Protein AF-A0A842YBG2-F1 (afdb_monomer)

Radius of gyration: 27.2 Å; Cα contacts (8 Å, |Δi|>4): 478; chains: 1; bounding box: 94×40×68 Å

Solvent-accessible surface area (backbone atoms only — not comparable to full-atom values): 22024 Å² total; per-residue (Å²): 77,73,78,78,44,72,84,55,79,80,68,81,84,56,93,79,78,60,78,49,73,65,46,50,54,50,48,52,56,52,55,63,39,53,86,76,80,53,73,67,56,48,52,50,42,35,34,74,72,53,26,27,43,73,49,72,68,92,88,56,98,78,60,46,74,44,74,30,75,63,27,41,52,52,52,31,51,59,52,44,78,77,37,96,74,75,82,78,38,62,43,40,49,41,45,52,56,54,30,59,74,68,72,49,61,70,74,53,73,60,49,48,50,48,49,70,74,36,56,74,85,87,65,24,33,37,39,32,45,58,86,91,60,51,64,67,61,56,52,50,32,54,49,49,53,40,45,74,74,72,31,24,32,37,39,34,26,87,44,66,68,55,45,50,46,53,46,74,73,44,32,66,62,36,44,77,73,74,36,45,68,38,56,35,45,99,85,44,80,60,54,66,70,55,48,54,69,26,35,33,33,34,30,26,54,70,56,50,45,54,36,55,78,68,64,42,74,48,76,54,82,33,48,31,37,37,39,44,55,53,54,47,57,74,60,69,62,92,66,83,46,86,89,49,69,89,66,54,55,31,62,50,48,52,52,48,49,67,64,38,65,83,67,26,38,43,37,35,33,23,53,82,66,95,62,54,67,60,55,27,58,75,62,67,28,49,77,50,66,63,95,73,80,82,76,71,89,50,69,48,76,42,84,51,100,78,14,26,38,39,30,28,78,85,64,82,46,79,46,80,34,75,39,80,51,64,65,61,36,50,47,63,68,60,52,71,50,84,85,50,90,82,86,85,89,67,98,42,74,66,56,47,54,52,49,51,56,49,42,56,69,79,59,67,68,88,78,57,72,78,62,60,82,75,110

Foldseek 3Di:
DCVVCVPPDQDDDDPPPDADPSNVVVVVVVVLPDDDDDPVSVQVSCVVVVQKDWDDDPPDPDIDIDGDLVVLQVVLVVVVVPDDLPPDALLSVLLVLLCSLVSHSDAAPLSSVVSVVPRDDQAAEEEADDPPNCLVSSVSSVLVVCVVVVFAEEEEDADPVVLVCCCVSCVVVCVVVVFHEEEDEPVHHDDLVSLLRGSYYYYYLVRLLVCVVVVRVSNDGGQEYEAEAPVLLVVPPVDDDVVCVPVRVNVSVVSSLVVALVHYHYYYYHYDDDCVVVVCVVSVYDYSDDPDDPPDFAWDWDADPQAIWIATPVRPDIDGDRHRDRVVVVCVVVPPSLVDDDDDDDDDPVVVVVVVVVCCVPPNHDDDPVNVVVD

Secondary structure (DSSP, 8-state):
-HHHHTT-PPPPPPTTSPPPHHHHHHHHHHHHT---S-HHHHHHHHHHTTSEEEES-TT-S--EEEE-HHHHHHHHHHHHTTSS--S-SHHHHHHHHHHHHTT-SS--HHHHHHHHH-S---S-EEEE--TTS-HHHHHHHHHHHHHHTT-EEEEEESSHHHHHHHHHHHHHHHHHTT--EEEESSSS---HHHHHH-SEEEEEHHHHHHHHHTT-GGGS-EEEEEEE-GGGGG---SS--GGGTT--HHHHHHHHHHHHTTTSEEEEEE---TTHHHHHHHTT-EEE----------EEEEEETTEEEEEETTSS-EEEE--SSHHHHHHHHHSSGGGS------S-HHHHHHHHHHHHHHS-----HHHHTT-

Sequence (375 aa):
GLLALDSVIKPSESPKGEKTQDEVTYDDTRQGLISGGTIYETMNKLVTDGFVLSSGDKGRKQRGFMITHEGRLALASVGQLGGPLGVSTEVQRAAKTLLKHKNFISLLPAQKKFVREFGDIDRNLVIQMPPGSGKTFLAMIVVLLKLQEGKRCLYLSPYTSLSSQIVNEYGDLLNDLGYSVVRHDGISHASDTELENANLSVVMYETFAAALLQKKKWTDNFGLAVIDELTELDSFQQVVEPQNIGTDRSVTLDLIISMLKESSQIVTLSSRFGESEEVAAWLNASIFRPDVRLTPDEFIVTEQEHGVKIESSDGTQRTLSKQIDPLDAIIDHLEKYEEKSILVVVGSRYGAQSLARSLARSHPRFLKQESIDRI

pLDDT: mean 79.98, std 15.48, range [37.22, 98.56]

Mean predicted aligned error: 14.57 Å

Structure (mmCIF, N/CA/C/O backbone):
data_AF-A0A842YBG2-F1
#
_entry.id   AF-A0A842YBG2-F1
#
loop_
_atom_site.group_PDB
_atom_site.id
_atom_site.type_symbol
_atom_site.label_atom_id
_atom_site.label_alt_id
_atom_site.label_comp_id
_atom_site.label_asym_id
_atom_site.label_entity_id
_atom_site.label_seq_id
_atom_site.pdbx_PDB_ins_code
_atom_site.Cartn_x
_atom_site.Cartn_y
_atom_site.Cartn_z
_atom_site.occupancy
_atom_site.B_iso_or_equiv
_atom_site.auth_seq_id
_atom_site.auth_comp_id
_atom_site.auth_asym_id
_atom_site.auth_atom_id
_atom_site.pdbx_PDB_model_num
ATOM 1 N N . GLY A 1 1 ? -28.543 -2.932 -23.956 1.00 54.81 1 GLY A N 1
ATOM 2 C CA . GLY A 1 1 ? -29.503 -4.050 -23.910 1.00 54.81 1 GLY A CA 1
ATOM 3 C C . GLY A 1 1 ? -29.929 -4.335 -22.491 1.00 54.81 1 GLY A C 1
ATOM 4 O O . GLY A 1 1 ? -30.566 -3.492 -21.882 1.00 54.81 1 GLY A O 1
ATOM 5 N N . LEU A 1 2 ? -29.527 -5.494 -21.967 1.00 51.12 2 LEU A N 1
ATOM 6 C CA . LEU A 1 2 ? -29.948 -6.017 -20.659 1.00 51.12 2 LEU A CA 1
ATOM 7 C C . LEU A 1 2 ? -29.698 -5.058 -19.482 1.00 51.12 2 LEU A C 1
ATOM 9 O O . LEU A 1 2 ? -30.608 -4.818 -18.708 1.00 51.12 2 LEU A O 1
ATOM 13 N N . LEU A 1 3 ? -28.512 -4.449 -19.390 1.00 52.88 3 LEU A N 1
ATOM 14 C CA . LEU A 1 3 ? -28.161 -3.561 -18.268 1.00 52.88 3 LEU A CA 1
ATOM 15 C C . LEU A 1 3 ? -28.919 -2.226 -18.260 1.00 52.88 3 LEU A C 1
ATOM 17 O O . LEU A 1 3 ? -29.226 -1.705 -17.199 1.00 52.88 3 LEU A O 1
ATOM 21 N N . ALA A 1 4 ? -29.232 -1.678 -19.435 1.00 56.41 4 ALA A N 1
ATOM 22 C CA . ALA A 1 4 ? -29.963 -0.414 -19.551 1.00 56.41 4 ALA A CA 1
ATOM 23 C C . ALA A 1 4 ? -31.470 -0.573 -19.270 1.00 56.41 4 ALA A C 1
ATOM 25 O O . ALA A 1 4 ? -32.147 0.411 -19.001 1.00 56.41 4 ALA A O 1
ATOM 26 N N . LEU A 1 5 ? -31.990 -1.806 -19.333 1.00 59.59 5 LEU A N 1
ATOM 27 C CA . LEU A 1 5 ? -33.391 -2.132 -19.047 1.00 59.59 5 LEU A CA 1
ATOM 28 C C . LEU A 1 5 ? -33.602 -2.687 -17.628 1.00 59.59 5 LEU A C 1
ATOM 30 O O . LEU A 1 5 ? -34.746 -2.892 -17.240 1.00 59.59 5 LEU A O 1
ATOM 34 N N . ASP A 1 6 ? -32.534 -2.914 -16.856 1.00 53.34 6 ASP A N 1
ATOM 35 C CA . ASP A 1 6 ? -32.582 -3.532 -15.518 1.00 53.34 6 ASP A CA 1
ATOM 36 C C . ASP A 1 6 ? -33.384 -2.692 -14.500 1.00 53.34 6 ASP A C 1
ATOM 38 O O . ASP A 1 6 ? -33.989 -3.216 -13.570 1.00 53.34 6 ASP A O 1
ATOM 42 N N . SER A 1 7 ? -33.456 -1.376 -14.718 1.00 49.66 7 SER A N 1
ATOM 43 C CA . SER A 1 7 ? -34.225 -0.414 -13.918 1.00 49.66 7 SER A CA 1
ATOM 44 C C . SER A 1 7 ? -35.515 0.077 -14.594 1.00 49.66 7 SER A C 1
ATOM 46 O O . SER A 1 7 ? -36.231 0.896 -14.017 1.00 49.66 7 SER A O 1
ATOM 48 N N . VAL A 1 8 ? -35.841 -0.414 -15.797 1.00 60.78 8 VAL A N 1
ATOM 49 C CA . VAL A 1 8 ? -37.025 0.010 -16.561 1.00 60.78 8 VAL A CA 1
ATOM 50 C C . VAL A 1 8 ? -38.135 -1.032 -16.411 1.00 60.78 8 VAL A C 1
ATOM 52 O O . VAL A 1 8 ? -38.069 -2.125 -16.974 1.00 60.78 8 VAL A O 1
ATOM 55 N N . ILE A 1 9 ? -39.185 -0.688 -15.662 1.00 63.28 9 ILE A N 1
ATOM 56 C CA . ILE A 1 9 ? -40.343 -1.565 -15.440 1.00 63.28 9 ILE A CA 1
ATOM 57 C C . ILE A 1 9 ? -41.109 -1.722 -16.758 1.00 63.28 9 ILE A C 1
ATOM 59 O O . ILE A 1 9 ? -41.572 -0.733 -17.325 1.00 63.28 9 ILE A O 1
ATOM 63 N N . LYS A 1 10 ? -41.263 -2.964 -17.243 1.00 74.00 10 LYS A N 1
ATOM 64 C CA . LYS A 1 10 ? -42.082 -3.252 -18.429 1.00 74.00 10 LYS A CA 1
ATOM 65 C C . LYS A 1 10 ? -43.548 -2.866 -18.131 1.00 74.00 10 LYS A C 1
ATOM 67 O O . LYS A 1 10 ? -44.122 -3.443 -17.205 1.00 74.00 10 LYS A O 1
ATOM 72 N N . PRO A 1 11 ? -44.161 -1.940 -18.890 1.00 74.06 11 PRO A N 1
ATOM 73 C CA . PRO A 1 11 ? -45.562 -1.567 -18.699 1.00 74.06 11 PRO A CA 1
ATOM 74 C C . PRO A 1 11 ? -46.511 -2.742 -19.006 1.00 74.06 11 PRO A C 1
ATOM 76 O O . PRO A 1 11 ? -46.188 -3.633 -19.796 1.00 74.06 11 PRO A O 1
ATOM 79 N N . SER A 1 12 ? -47.670 -2.778 -18.339 1.00 69.06 12 SER A N 1
ATOM 80 C CA . SER A 1 12 ? -48.680 -3.832 -18.504 1.00 69.06 12 SER A CA 1
ATOM 81 C C . SER A 1 12 ? -49.436 -3.668 -19.821 1.00 69.06 12 SER A C 1
ATOM 83 O O . SER A 1 12 ? -49.993 -2.597 -20.048 1.00 69.06 12 SER A O 1
ATOM 85 N N . GLU A 1 13 ? -49.513 -4.737 -20.621 1.00 64.69 13 GLU A N 1
AT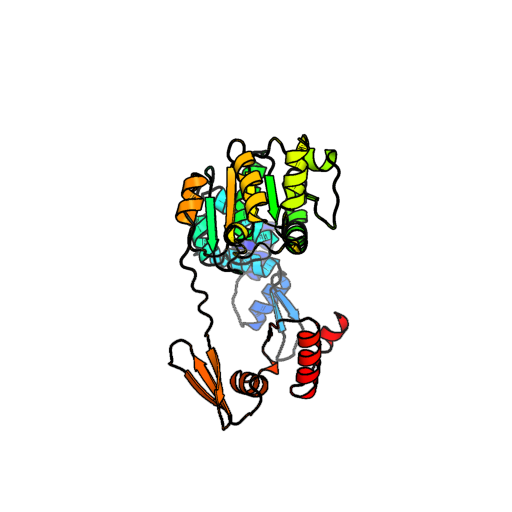OM 86 C CA . GLU A 1 13 ? -50.130 -4.707 -21.954 1.00 64.69 13 GLU A CA 1
ATOM 87 C C . GLU A 1 13 ? -51.608 -4.283 -21.910 1.00 64.69 13 GLU A C 1
ATOM 89 O O . GLU A 1 13 ? -52.439 -4.908 -21.244 1.00 64.69 13 GLU A O 1
ATOM 94 N N . SER A 1 14 ? -51.938 -3.217 -22.643 1.00 62.25 14 SER A N 1
ATOM 95 C CA . SER A 1 14 ? -53.315 -2.741 -22.799 1.00 62.25 14 SER A CA 1
ATOM 96 C C . SER A 1 14 ? -54.197 -3.798 -23.490 1.00 62.25 14 SER A C 1
ATOM 98 O O . SER A 1 14 ? -53.916 -4.201 -24.623 1.00 62.25 14 SER A O 1
ATOM 100 N N . PRO A 1 15 ? -55.335 -4.207 -22.894 1.00 55.03 15 PRO A N 1
ATOM 101 C CA . PRO A 1 15 ? -56.215 -5.225 -23.474 1.00 55.03 15 PRO A CA 1
ATOM 102 C C . PRO A 1 15 ? -56.961 -4.757 -24.738 1.00 55.03 15 PRO A C 1
ATOM 104 O O . PRO A 1 15 ? -57.650 -5.557 -25.368 1.00 55.03 15 PRO A O 1
ATOM 107 N N . LYS A 1 16 ? -56.858 -3.474 -25.118 1.00 59.62 16 LYS A N 1
ATOM 108 C CA . LYS A 1 16 ? -57.561 -2.884 -26.274 1.00 59.62 16 LYS A CA 1
ATOM 109 C C . LYS A 1 16 ? -56.722 -2.789 -27.555 1.00 59.62 16 LYS A C 1
ATOM 111 O O . LYS A 1 16 ? -57.219 -2.269 -28.547 1.00 59.62 16 LYS A O 1
ATOM 116 N N . GLY A 1 17 ? -55.484 -3.286 -27.564 1.00 59.41 17 GLY A N 1
ATOM 117 C CA . GLY A 1 17 ? -54.631 -3.314 -28.762 1.00 59.41 17 GLY A CA 1
ATOM 118 C C . GLY A 1 17 ? -54.032 -1.962 -29.182 1.00 59.41 17 GLY A C 1
ATOM 119 O O . GLY A 1 17 ? -53.166 -1.935 -30.053 1.00 59.41 17 GLY A O 1
ATOM 120 N N . GLU A 1 18 ? -54.434 -0.855 -28.555 1.00 64.12 18 GLU A N 1
ATOM 121 C CA . GLU A 1 18 ? -53.763 0.442 -28.679 1.00 64.12 18 GLU A CA 1
ATOM 122 C C . GLU A 1 18 ? -52.629 0.534 -27.659 1.00 64.12 18 GLU A C 1
ATOM 124 O O . GLU A 1 18 ? -52.860 0.379 -26.454 1.00 64.12 18 GLU A O 1
ATOM 129 N N . LYS A 1 19 ? -51.410 0.776 -28.160 1.00 70.81 19 LYS A N 1
ATOM 130 C CA . LYS A 1 19 ? -50.225 0.896 -27.315 1.00 70.81 19 LYS A CA 1
ATOM 131 C C . LYS A 1 19 ? -50.268 2.181 -26.498 1.00 70.81 19 LYS A C 1
ATOM 133 O O . LYS A 1 19 ? -50.519 3.255 -27.044 1.00 70.81 19 LYS A O 1
ATOM 138 N N . THR A 1 20 ? -49.992 2.083 -25.205 1.00 76.81 20 THR A N 1
ATOM 139 C CA . THR A 1 20 ? -49.871 3.265 -24.338 1.00 76.81 20 THR A CA 1
ATOM 140 C C . THR A 1 20 ? -48.572 4.027 -24.621 1.00 76.81 20 THR A C 1
ATOM 142 O O . THR A 1 20 ? -47.610 3.464 -25.142 1.00 76.81 20 THR A O 1
ATOM 145 N N . GLN A 1 21 ? -48.511 5.316 -24.269 1.00 73.44 21 GLN A N 1
ATOM 146 C CA . GLN A 1 21 ? -47.297 6.129 -24.450 1.00 73.44 21 GLN A CA 1
ATOM 147 C C . GLN A 1 21 ? -46.081 5.514 -23.734 1.00 73.44 21 GLN A C 1
ATOM 149 O O . GLN A 1 21 ? -44.964 5.561 -24.252 1.00 73.44 21 GLN A O 1
ATOM 154 N N . ASP A 1 22 ? -46.308 4.884 -22.582 1.00 71.00 22 ASP A N 1
ATOM 155 C CA . ASP A 1 22 ? -45.270 4.196 -21.815 1.00 71.00 22 ASP A CA 1
ATOM 156 C C . ASP A 1 22 ? -44.806 2.908 -22.512 1.00 71.00 22 ASP A C 1
ATOM 158 O O . ASP A 1 22 ? -43.608 2.636 -22.561 1.00 71.00 22 ASP A O 1
ATOM 162 N N . GLU A 1 23 ? -45.719 2.145 -23.127 1.00 71.38 23 GLU A N 1
ATOM 163 C CA . GLU A 1 23 ? -45.372 0.979 -23.956 1.00 71.38 23 GLU A CA 1
ATOM 164 C C . GLU A 1 23 ? -44.566 1.371 -25.195 1.00 71.38 23 GLU A C 1
ATOM 166 O O . GLU A 1 23 ? -43.594 0.694 -25.522 1.00 71.38 23 GLU A O 1
ATOM 171 N N . VAL A 1 24 ? -44.932 2.468 -25.865 1.00 74.06 24 VAL A N 1
ATOM 172 C CA . VAL A 1 24 ? -44.188 2.985 -27.025 1.00 74.06 24 VAL A CA 1
ATOM 173 C C . VAL A 1 24 ? -42.785 3.420 -26.604 1.00 74.06 24 VAL A C 1
ATOM 175 O O . VAL A 1 24 ? -41.807 3.025 -27.229 1.00 74.06 24 VAL A O 1
ATOM 178 N N . THR A 1 25 ? -42.668 4.152 -25.495 1.00 71.25 25 THR A N 1
ATOM 179 C CA . THR A 1 25 ? -41.373 4.622 -24.975 1.00 71.25 25 THR A CA 1
ATOM 180 C C . THR A 1 25 ? -40.480 3.450 -24.547 1.00 71.25 25 THR A C 1
ATOM 182 O O . THR A 1 25 ? -39.276 3.441 -24.822 1.00 71.25 25 THR A O 1
ATOM 185 N N . TYR A 1 26 ? -41.063 2.425 -23.918 1.00 73.69 26 TYR A N 1
ATOM 186 C CA . TYR A 1 26 ? -40.367 1.189 -23.565 1.00 73.69 26 TYR A CA 1
ATOM 187 C C . TYR A 1 26 ? -39.900 0.419 -24.808 1.00 73.69 26 TYR A C 1
ATOM 189 O O . TYR A 1 26 ? -38.743 -0.005 -24.867 1.00 73.69 26 TYR A O 1
ATOM 197 N N . ASP A 1 27 ? -40.768 0.252 -25.809 1.00 68.44 27 ASP A N 1
ATOM 198 C CA . ASP A 1 27 ? -40.445 -0.461 -27.047 1.00 68.44 27 ASP A CA 1
ATOM 199 C C . ASP A 1 27 ? -39.379 0.270 -27.876 1.00 68.44 27 ASP A C 1
ATOM 201 O O . ASP A 1 27 ? -38.469 -0.389 -28.382 1.00 68.44 27 ASP A O 1
ATOM 205 N N . ASP A 1 28 ? -39.424 1.602 -27.960 1.00 69.19 28 ASP A N 1
ATOM 206 C CA . ASP A 1 28 ? -38.412 2.413 -28.650 1.00 69.19 28 ASP A CA 1
ATOM 207 C C . ASP A 1 28 ? -37.047 2.304 -27.959 1.00 69.19 28 ASP A C 1
ATOM 209 O O . ASP A 1 28 ? -36.024 2.053 -28.604 1.00 69.19 28 ASP A O 1
ATOM 213 N N . THR A 1 29 ? -37.034 2.387 -26.626 1.00 64.06 29 THR A N 1
ATOM 214 C CA . THR A 1 29 ? -35.820 2.186 -25.818 1.00 64.06 29 THR A CA 1
ATOM 215 C C . THR A 1 29 ? -35.269 0.774 -26.025 1.00 64.06 29 THR A C 1
ATOM 217 O O . THR A 1 29 ? -34.077 0.575 -26.266 1.00 64.06 29 THR A O 1
ATOM 220 N N . ARG A 1 30 ? -36.140 -0.240 -26.009 1.00 66.25 30 ARG A N 1
ATOM 221 C CA . ARG A 1 30 ? -35.768 -1.639 -26.232 1.00 66.25 30 ARG A CA 1
ATOM 222 C C . ARG A 1 30 ? -35.233 -1.874 -27.647 1.00 66.25 30 ARG A C 1
ATOM 224 O O . ARG A 1 30 ? -34.232 -2.574 -27.785 1.00 66.25 30 ARG A O 1
ATOM 231 N N . GLN A 1 31 ? -35.843 -1.299 -28.685 1.00 65.44 31 GLN A N 1
ATOM 232 C CA . GLN A 1 31 ? -35.379 -1.416 -30.073 1.00 65.44 31 GLN A CA 1
ATOM 233 C C . GLN A 1 31 ? -34.044 -0.704 -30.316 1.00 65.44 31 GLN A C 1
ATOM 235 O O . GLN A 1 31 ? -33.189 -1.252 -31.021 1.00 65.44 31 GLN A O 1
ATOM 240 N N . GLY A 1 32 ? -33.822 0.460 -29.695 1.00 61.84 32 GLY A N 1
ATOM 241 C CA . GLY A 1 32 ? -32.531 1.159 -29.724 1.00 61.84 32 GLY A CA 1
ATOM 242 C C . GLY A 1 32 ? -31.389 0.291 -29.186 1.00 61.84 32 GLY A C 1
ATOM 243 O O . GLY A 1 32 ? -30.299 0.258 -29.756 1.00 61.84 32 GLY A O 1
ATOM 244 N N . LEU A 1 33 ? -31.693 -0.519 -28.170 1.00 58.94 33 LEU A N 1
ATOM 245 C CA . LEU A 1 33 ? -30.748 -1.388 -27.476 1.00 58.94 33 LEU A CA 1
ATOM 246 C C . LEU A 1 33 ? -30.553 -2.783 -28.107 1.00 58.94 33 LEU A C 1
ATOM 248 O O . LEU A 1 33 ? -29.697 -3.538 -27.626 1.00 58.94 33 LEU A O 1
ATOM 252 N N . ILE A 1 34 ? -31.325 -3.155 -29.139 1.00 59.09 34 ILE A N 1
ATOM 253 C CA . ILE A 1 34 ? -31.161 -4.421 -29.874 1.00 59.09 34 ILE A CA 1
ATOM 254 C C . ILE A 1 34 ? -30.013 -4.281 -30.884 1.00 59.09 34 ILE A C 1
ATOM 256 O O . ILE A 1 34 ? -30.037 -3.432 -31.784 1.00 59.09 34 ILE A O 1
ATOM 260 N N . SER A 1 35 ? -29.005 -5.149 -30.762 1.00 55.09 35 SER A N 1
ATOM 261 C CA . SER A 1 35 ? -27.920 -5.261 -31.738 1.00 55.09 35 SER A CA 1
ATOM 262 C C . SER A 1 35 ? -28.373 -6.096 -32.937 1.00 55.09 35 SER A C 1
ATOM 264 O O . SER A 1 35 ? -28.471 -7.320 -32.861 1.00 55.09 35 SER A O 1
ATOM 266 N N . GLY A 1 36 ? -28.632 -5.424 -34.050 1.00 55.72 36 GLY A N 1
ATOM 267 C CA . GLY A 1 36 ? -28.836 -6.013 -35.368 1.00 55.72 36 GLY A CA 1
ATOM 268 C C . GLY A 1 36 ? -28.351 -5.012 -36.410 1.00 55.72 36 GLY A C 1
ATOM 269 O O . GLY A 1 36 ? -28.610 -3.816 -36.254 1.00 55.72 36 GLY A O 1
ATOM 270 N N . GLY A 1 37 ? -27.605 -5.494 -37.407 1.00 64.12 37 GLY A N 1
ATOM 271 C CA . GLY A 1 37 ? -26.990 -4.667 -38.447 1.00 64.12 37 GLY A CA 1
ATOM 272 C C . GLY A 1 37 ? -25.462 -4.764 -38.491 1.00 64.12 37 GLY A C 1
ATOM 273 O O . GLY A 1 37 ? -24.853 -5.695 -37.962 1.00 64.12 37 GLY A O 1
ATOM 274 N N . THR A 1 38 ? -24.832 -3.804 -39.159 1.00 71.31 38 THR A N 1
ATOM 275 C CA . THR A 1 38 ? -23.371 -3.723 -39.312 1.00 71.31 38 THR A CA 1
ATOM 276 C C . THR A 1 38 ? -22.681 -3.276 -38.014 1.00 71.31 38 THR A C 1
ATOM 278 O O . THR A 1 38 ? -23.289 -2.661 -37.132 1.00 71.31 38 THR A O 1
ATOM 281 N N . ILE A 1 39 ? -21.368 -3.520 -37.900 1.00 68.00 39 ILE A N 1
ATOM 282 C CA . ILE A 1 39 ? -20.548 -3.010 -36.781 1.00 68.00 39 ILE A CA 1
ATOM 283 C C . ILE A 1 39 ? -20.698 -1.487 -36.653 1.00 68.00 39 ILE A C 1
ATOM 285 O O . ILE A 1 39 ? -20.757 -0.960 -35.546 1.00 68.00 39 ILE A O 1
ATOM 289 N N . TYR A 1 40 ? -20.821 -0.777 -37.776 1.00 71.50 40 TYR A N 1
ATOM 290 C CA . TYR A 1 40 ? -20.965 0.676 -37.793 1.00 71.50 40 TYR A CA 1
ATOM 291 C C . TYR A 1 40 ? -22.280 1.153 -37.158 1.00 71.50 40 TYR A C 1
ATOM 293 O O . TYR A 1 40 ? -22.283 2.101 -36.374 1.00 71.50 40 TYR A O 1
ATOM 301 N N . GLU A 1 41 ? -23.394 0.483 -37.452 1.00 71.44 41 GLU A N 1
ATOM 302 C CA . GLU A 1 41 ? -24.700 0.781 -36.846 1.00 71.44 41 GLU A CA 1
ATOM 303 C C . GLU A 1 41 ? -24.700 0.478 -35.350 1.00 71.44 41 GLU A C 1
ATOM 305 O O . GLU A 1 41 ? -25.179 1.285 -34.555 1.00 71.44 41 GLU A O 1
ATOM 310 N N . THR A 1 42 ? -24.086 -0.639 -34.960 1.00 75.25 42 THR A N 1
ATOM 311 C CA . THR A 1 42 ? -23.932 -1.015 -33.550 1.00 75.25 42 THR A CA 1
ATOM 312 C C . THR A 1 42 ? -23.089 0.013 -32.789 1.00 75.25 42 THR A C 1
ATOM 314 O O . THR A 1 42 ? -23.474 0.444 -31.706 1.00 75.25 42 THR A O 1
ATOM 317 N N . MET A 1 43 ? -21.978 0.476 -33.369 1.00 75.50 43 MET A N 1
ATOM 318 C CA . MET A 1 43 ? -21.135 1.506 -32.755 1.00 75.50 43 MET A CA 1
ATOM 319 C C . MET A 1 43 ? -21.846 2.857 -32.655 1.00 75.50 43 MET A C 1
ATOM 321 O O . MET A 1 43 ? -21.692 3.542 -31.652 1.00 75.50 43 MET A O 1
ATOM 325 N N . ASN A 1 44 ? -22.660 3.242 -33.643 1.00 76.56 44 ASN A N 1
ATOM 326 C CA . ASN A 1 44 ? -23.454 4.469 -33.545 1.00 76.56 44 ASN A CA 1
ATOM 327 C C . ASN A 1 44 ? -24.524 4.380 -32.450 1.00 76.56 44 ASN A C 1
ATOM 329 O O . ASN A 1 44 ? -24.701 5.357 -31.734 1.00 76.56 44 ASN A O 1
ATOM 333 N N . LYS A 1 45 ? -25.182 3.225 -32.278 1.00 75.94 45 LYS A N 1
ATOM 334 C CA . LYS A 1 45 ? -26.114 2.994 -31.160 1.00 75.94 45 LYS A CA 1
ATOM 335 C C . LYS A 1 45 ? -25.412 3.154 -29.810 1.00 75.94 45 LYS A C 1
ATOM 337 O O . LYS A 1 45 ? -25.864 3.922 -28.973 1.00 75.94 45 LYS A O 1
ATOM 342 N N . LEU A 1 46 ? -24.240 2.537 -29.648 1.00 77.12 46 LEU A N 1
ATOM 343 C CA . LEU A 1 46 ? -23.425 2.689 -28.437 1.00 77.12 46 LEU A CA 1
ATOM 344 C C . LEU A 1 46 ? -22.951 4.132 -28.200 1.00 77.12 46 LEU A C 1
ATOM 346 O O . LEU A 1 46 ? -22.753 4.520 -27.051 1.00 77.12 46 LEU A O 1
ATOM 350 N N . VAL A 1 47 ? -22.764 4.922 -29.263 1.00 79.19 47 VAL A N 1
ATOM 351 C CA . VAL A 1 47 ? -22.472 6.358 -29.151 1.00 79.19 47 VAL A CA 1
ATOM 352 C C . VAL A 1 47 ? -23.695 7.147 -28.695 1.00 79.19 47 VAL A C 1
ATOM 354 O O . VAL A 1 47 ? -23.569 7.997 -27.818 1.00 79.19 47 VAL A O 1
ATOM 357 N N . THR A 1 48 ? -24.872 6.859 -29.252 1.00 78.69 48 THR A N 1
ATOM 358 C CA . THR A 1 48 ? -26.138 7.483 -28.843 1.00 78.69 48 THR A CA 1
ATOM 359 C C . THR A 1 48 ? -26.464 7.197 -27.380 1.00 78.69 48 THR A C 1
ATOM 361 O O . THR A 1 48 ? -26.854 8.111 -26.661 1.00 78.69 48 THR A O 1
ATOM 364 N N . ASP A 1 49 ? -26.219 5.969 -26.925 1.00 73.69 49 ASP A N 1
ATOM 365 C CA . ASP A 1 49 ? -26.466 5.542 -25.544 1.00 73.69 49 ASP A CA 1
ATOM 366 C C . ASP A 1 49 ? -25.346 5.966 -24.570 1.00 73.69 49 ASP A C 1
ATOM 368 O O . ASP A 1 49 ? -25.364 5.604 -23.397 1.00 73.69 49 ASP A O 1
ATOM 372 N N . GLY A 1 50 ? -24.334 6.706 -25.041 1.00 71.44 50 GLY A N 1
ATOM 373 C CA . GLY A 1 50 ? -23.262 7.247 -24.200 1.00 71.44 50 GLY A CA 1
ATOM 374 C C . GLY A 1 50 ? -22.215 6.230 -23.730 1.00 71.44 50 GLY A C 1
ATOM 375 O O . GLY A 1 50 ? -21.327 6.587 -22.957 1.00 71.44 50 GLY A O 1
ATOM 376 N N . PHE A 1 51 ? -22.254 4.983 -24.207 1.00 75.44 51 PHE A N 1
ATOM 377 C CA . PHE A 1 51 ? -21.268 3.940 -23.889 1.00 75.44 51 PHE A CA 1
ATOM 378 C C . PHE A 1 51 ? -19.964 4.071 -24.694 1.00 75.44 51 PHE A C 1
ATOM 380 O O . PHE A 1 51 ? -18.916 3.551 -24.302 1.00 75.44 51 PHE A O 1
ATOM 387 N N . VAL A 1 52 ? -20.001 4.763 -25.832 1.00 79.06 52 VAL A N 1
ATOM 388 C CA . VAL A 1 52 ? -18.845 4.971 -26.711 1.00 79.06 52 VAL A CA 1
ATOM 389 C C . VAL A 1 52 ? -18.790 6.434 -27.157 1.00 79.06 52 VAL A C 1
ATOM 391 O O . VAL A 1 52 ? -19.800 7.046 -27.465 1.00 79.06 52 VAL A O 1
ATOM 394 N N . LEU A 1 53 ? -17.600 7.016 -27.228 1.00 77.69 53 LEU A N 1
ATOM 395 C CA . LEU A 1 53 ? -17.341 8.288 -27.894 1.00 77.69 53 LEU A CA 1
ATOM 396 C C . LEU A 1 53 ? -16.768 8.018 -29.275 1.00 77.69 53 LEU A C 1
ATOM 398 O O . LEU A 1 53 ? -15.906 7.158 -29.450 1.00 77.69 53 LEU A O 1
ATOM 402 N N . SER A 1 54 ? -17.214 8.782 -30.264 1.00 78.25 54 SER A N 1
ATOM 403 C CA . SER A 1 54 ? -16.611 8.750 -31.590 1.00 78.25 54 SER A CA 1
ATOM 404 C C . SER A 1 54 ? -15.583 9.862 -31.744 1.00 78.25 54 SER A C 1
ATOM 406 O O . SER A 1 54 ? -15.907 11.022 -31.498 1.00 78.25 54 SER A O 1
ATOM 408 N N . SER A 1 55 ? -14.399 9.526 -32.242 1.00 67.12 55 SER A N 1
ATOM 409 C CA . SER A 1 55 ? -13.400 10.491 -32.693 1.00 67.12 55 SER A CA 1
ATOM 410 C C . SER A 1 55 ? -13.399 10.538 -34.227 1.00 67.12 55 SER A C 1
ATOM 412 O O . SER A 1 55 ? -13.141 9.525 -34.888 1.00 67.12 55 SER A O 1
ATOM 414 N N . GLY A 1 56 ? -13.754 11.698 -34.791 1.00 62.94 56 GLY A N 1
ATOM 415 C CA . GLY A 1 56 ? -13.806 11.969 -36.236 1.00 62.94 56 GLY A CA 1
ATOM 416 C C . GLY A 1 56 ? -15.212 12.197 -36.822 1.00 62.94 56 GLY A C 1
ATOM 417 O O . GLY A 1 56 ? -16.223 11.746 -36.274 1.00 62.94 56 GLY A O 1
ATOM 418 N N . ASP A 1 57 ? -15.255 12.886 -37.968 1.00 56.41 57 ASP A N 1
ATOM 419 C CA . ASP A 1 57 ? -16.483 13.301 -38.662 1.00 56.41 57 ASP A CA 1
ATOM 420 C C . ASP A 1 57 ? -17.295 12.127 -39.238 1.00 56.41 57 ASP A C 1
ATOM 422 O O . ASP A 1 57 ? -16.753 11.134 -39.744 1.00 56.41 57 ASP A O 1
ATOM 426 N N . LYS A 1 58 ? -18.629 12.259 -39.207 1.00 54.50 58 LYS A N 1
ATOM 427 C CA . LYS A 1 58 ? -19.565 11.298 -39.816 1.00 54.50 58 LYS A CA 1
ATOM 428 C C . LYS A 1 58 ? -19.256 11.142 -41.317 1.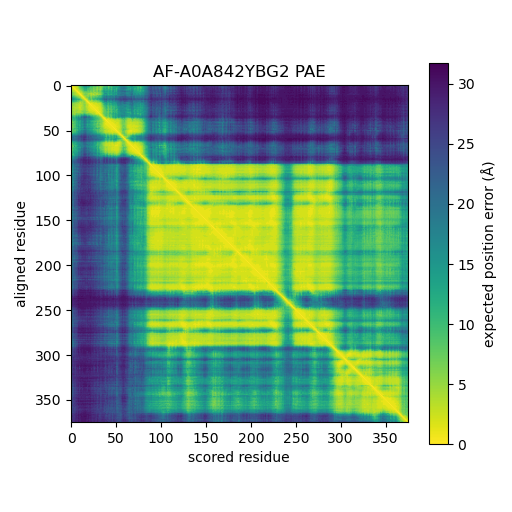00 54.50 58 LYS A C 1
ATOM 430 O O . LYS A 1 58 ? -19.289 12.117 -42.057 1.00 54.50 58 LYS A O 1
ATOM 435 N N . GLY A 1 59 ? -18.989 9.910 -41.769 1.00 55.88 59 GLY A N 1
ATOM 436 C CA . GLY A 1 59 ? -18.832 9.565 -43.194 1.00 55.88 59 GLY A CA 1
ATOM 437 C C . GLY A 1 59 ? -17.421 9.186 -43.675 1.00 55.88 59 GLY A C 1
ATOM 438 O O . GLY A 1 59 ? -17.275 8.800 -44.833 1.00 55.88 59 GLY A O 1
ATOM 439 N N . ARG A 1 60 ? -16.377 9.230 -42.831 1.00 55.00 60 ARG A N 1
ATOM 440 C CA . ARG A 1 60 ? -15.030 8.740 -43.204 1.00 55.00 60 ARG A CA 1
ATOM 441 C C . ARG A 1 60 ? -14.828 7.259 -42.851 1.00 55.00 60 ARG A C 1
ATOM 443 O O . ARG A 1 60 ? -15.272 6.796 -41.805 1.00 55.00 60 ARG A O 1
ATOM 450 N N . LYS A 1 61 ? -14.107 6.527 -43.717 1.00 50.41 61 LYS A N 1
ATOM 451 C CA . LYS A 1 61 ? -13.826 5.074 -43.615 1.00 50.41 61 LYS A CA 1
ATOM 452 C C . LYS A 1 61 ? -13.042 4.645 -42.361 1.00 50.41 61 LYS A C 1
ATOM 454 O O . LYS A 1 61 ? -12.983 3.455 -42.084 1.00 50.41 61 LYS A O 1
ATOM 459 N N . GLN A 1 62 ? -12.456 5.578 -41.612 1.00 52.50 62 GLN A N 1
ATOM 460 C CA . GLN A 1 62 ? -11.728 5.302 -40.371 1.00 52.50 62 GLN A CA 1
ATOM 461 C C . GLN A 1 62 ? -12.193 6.265 -39.276 1.00 52.50 62 GLN A C 1
ATOM 463 O O . GLN A 1 62 ? -11.606 7.324 -39.071 1.00 52.50 62 GLN A O 1
ATOM 468 N N . ARG A 1 63 ? -13.298 5.918 -38.612 1.00 65.19 63 ARG A N 1
ATOM 469 C CA . ARG A 1 63 ? -13.774 6.621 -37.416 1.00 65.19 63 ARG A CA 1
ATOM 470 C C . ARG A 1 63 ? -13.217 5.895 -36.196 1.00 65.19 63 ARG A C 1
ATOM 472 O O . ARG A 1 63 ? -13.386 4.682 -36.085 1.00 65.19 63 ARG A O 1
ATOM 479 N N . GLY A 1 64 ? -12.529 6.622 -35.322 1.00 64.75 64 GLY A N 1
ATOM 480 C CA . GLY A 1 64 ? -12.052 6.079 -34.055 1.00 64.75 64 GLY A CA 1
ATOM 481 C C . GLY A 1 64 ? -13.202 5.998 -33.056 1.00 64.75 64 GLY A C 1
ATOM 482 O O . GLY A 1 64 ? -14.085 6.857 -33.054 1.00 64.75 64 GLY A O 1
ATOM 483 N N . PHE A 1 65 ? -13.193 4.987 -32.196 1.00 76.81 65 PHE A N 1
ATOM 484 C CA . PHE A 1 65 ? -14.165 4.841 -31.116 1.00 76.81 65 PHE A CA 1
ATOM 485 C C . PHE A 1 65 ? -13.425 4.650 -29.795 1.00 76.81 65 PHE A C 1
ATOM 487 O O . PHE A 1 65 ? -12.454 3.898 -29.729 1.00 76.81 65 PHE A O 1
ATOM 494 N N . MET A 1 66 ? -13.879 5.332 -28.749 1.00 72.38 66 MET A N 1
ATOM 495 C CA . MET A 1 66 ? -13.333 5.242 -27.400 1.00 72.38 66 MET A CA 1
ATOM 496 C C . MET A 1 66 ? -14.449 4.842 -26.444 1.00 72.38 66 MET A C 1
ATOM 498 O O . MET A 1 66 ? -15.486 5.490 -26.401 1.00 72.38 66 MET A O 1
ATOM 502 N N . ILE A 1 67 ? -14.260 3.776 -25.674 1.00 71.62 67 ILE A N 1
ATOM 503 C CA . ILE A 1 67 ? -15.269 3.330 -24.707 1.00 71.62 67 ILE A CA 1
ATOM 504 C C . ILE A 1 67 ? -15.325 4.344 -23.557 1.00 71.62 67 ILE A C 1
ATOM 506 O O . ILE A 1 67 ? -14.282 4.688 -22.995 1.00 71.62 67 ILE A O 1
ATOM 510 N N . THR A 1 68 ? -16.518 4.819 -23.199 1.00 69.81 68 THR A N 1
ATOM 511 C CA . THR A 1 68 ? -16.716 5.762 -22.086 1.00 69.81 68 THR A CA 1
ATOM 512 C C . THR A 1 68 ? -16.595 5.074 -20.731 1.00 69.81 68 THR A C 1
ATOM 514 O O . THR A 1 68 ? -16.430 3.857 -20.644 1.00 69.81 68 THR A O 1
ATOM 517 N N . HIS A 1 69 ? -16.665 5.854 -19.652 1.00 55.06 69 HIS A N 1
ATOM 518 C CA . HIS A 1 69 ? -16.777 5.314 -18.298 1.00 55.06 69 HIS A CA 1
ATOM 519 C C . HIS A 1 69 ? -17.969 4.348 -18.174 1.00 55.06 69 HIS A C 1
ATOM 521 O O . HIS A 1 69 ? -17.770 3.176 -17.853 1.00 55.06 69 HIS A O 1
ATOM 527 N N . GLU A 1 70 ? -19.165 4.800 -18.559 1.00 60.31 70 GLU A N 1
ATOM 528 C CA . GLU A 1 70 ? -20.383 3.981 -18.572 1.00 60.31 70 GLU A CA 1
ATOM 529 C C . GLU A 1 70 ? -20.232 2.737 -19.456 1.00 60.31 70 GLU A C 1
ATOM 531 O O . GLU A 1 70 ? -20.637 1.639 -19.075 1.00 60.31 70 GLU A O 1
ATOM 536 N N . GLY A 1 71 ? -19.583 2.862 -20.622 1.00 68.50 71 GLY A N 1
ATOM 537 C CA . GLY A 1 71 ? -19.366 1.730 -21.528 1.00 68.50 71 GLY A CA 1
ATOM 538 C C . GLY A 1 71 ? -18.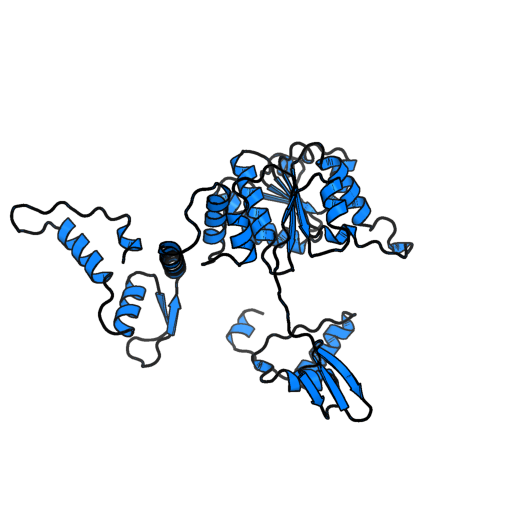459 0.658 -20.941 1.00 68.50 71 GLY A C 1
ATOM 539 O O . GLY A 1 71 ? -18.703 -0.535 -21.125 1.00 68.50 71 GLY A O 1
ATOM 540 N N . ARG A 1 72 ? -17.431 1.067 -20.191 1.00 61.16 72 ARG A N 1
ATOM 541 C CA . ARG A 1 72 ? -16.531 0.145 -19.487 1.00 61.16 72 ARG A CA 1
ATOM 542 C C . ARG A 1 72 ? -17.242 -0.561 -18.337 1.00 61.16 72 ARG A C 1
ATOM 544 O O . ARG A 1 72 ? -17.055 -1.766 -18.183 1.00 61.16 72 ARG A O 1
ATOM 551 N N . LEU A 1 73 ? -18.070 0.153 -17.570 1.00 57.88 73 LEU A N 1
ATOM 552 C CA . LEU A 1 73 ? -18.894 -0.447 -16.516 1.00 57.88 73 LEU A CA 1
ATOM 553 C C . LEU A 1 73 ? -19.883 -1.461 -17.096 1.00 57.88 73 LEU A C 1
ATOM 555 O O . LEU A 1 73 ? -19.959 -2.584 -16.604 1.00 57.88 73 LEU A O 1
ATOM 559 N N . ALA A 1 74 ? -20.564 -1.111 -18.189 1.00 65.00 74 ALA A N 1
ATOM 560 C CA . ALA A 1 74 ? -21.475 -2.018 -18.873 1.00 65.00 74 ALA A CA 1
ATOM 561 C C . ALA A 1 74 ? -20.754 -3.274 -19.391 1.00 65.00 74 ALA A C 1
ATOM 563 O O . ALA A 1 74 ? -21.229 -4.388 -19.181 1.00 65.00 74 ALA A O 1
ATOM 564 N N . LEU A 1 75 ? -19.574 -3.123 -20.000 1.00 64.19 75 LEU A N 1
ATOM 565 C CA . LEU A 1 75 ? -18.755 -4.248 -20.462 1.00 64.19 75 LEU A CA 1
ATOM 566 C C . LEU A 1 75 ? -18.316 -5.157 -19.300 1.00 64.19 75 LEU A C 1
ATOM 568 O O . LEU A 1 75 ? -18.388 -6.381 -19.407 1.00 64.19 75 LEU A O 1
ATOM 572 N N . ALA A 1 76 ? -17.903 -4.564 -18.176 1.00 53.88 76 ALA A N 1
ATOM 573 C CA . ALA A 1 76 ? -17.538 -5.294 -16.965 1.00 53.88 76 ALA A CA 1
ATOM 574 C C . ALA A 1 76 ? -18.734 -6.066 -16.388 1.00 53.88 76 ALA A C 1
ATOM 576 O O . ALA A 1 76 ? -18.596 -7.228 -16.012 1.00 53.88 76 ALA A O 1
ATOM 577 N N . SER A 1 77 ? -19.920 -5.457 -16.370 1.00 54.22 77 SER A N 1
ATOM 578 C CA . SER A 1 77 ? -21.160 -6.094 -15.923 1.00 54.22 77 SER A CA 1
ATOM 579 C C . SER A 1 77 ? -21.640 -7.200 -16.871 1.00 54.22 77 SER A C 1
ATOM 581 O O . SER A 1 77 ? -22.102 -8.237 -16.401 1.00 54.22 77 SER A O 1
ATOM 583 N N . VAL A 1 78 ? -21.456 -7.059 -18.189 1.00 56.81 78 VAL A N 1
ATOM 584 C CA . VAL A 1 78 ? -21.681 -8.157 -19.150 1.00 56.81 78 VAL A CA 1
ATOM 585 C C . VAL A 1 78 ? -20.688 -9.302 -18.918 1.00 56.81 78 VAL A C 1
ATOM 587 O O . VAL A 1 78 ? -21.082 -10.464 -18.945 1.00 56.81 78 VAL A O 1
ATOM 590 N N . GLY A 1 79 ? -19.427 -8.996 -18.598 1.00 52.00 79 GLY A N 1
ATOM 591 C CA . GLY A 1 79 ? -18.442 -9.997 -18.173 1.00 52.00 79 GLY A CA 1
ATOM 592 C C . GLY A 1 79 ? -18.773 -10.673 -16.832 1.00 52.00 79 GLY A C 1
ATOM 593 O O . GLY A 1 79 ? -18.360 -11.808 -16.600 1.00 52.00 79 GLY A O 1
ATOM 594 N N . GLN A 1 80 ? -19.546 -10.014 -15.961 1.00 48.34 80 GLN A N 1
ATOM 595 C CA . GLN A 1 80 ? -20.050 -10.567 -14.694 1.00 48.34 80 GLN A CA 1
ATOM 596 C C . GLN A 1 80 ? -21.281 -11.466 -14.870 1.00 48.34 80 GLN A C 1
ATOM 598 O O . GLN A 1 80 ? -21.468 -12.366 -14.057 1.00 48.34 80 GLN A O 1
ATOM 603 N N . LEU A 1 81 ? -22.066 -11.314 -15.946 1.00 42.56 81 LEU A N 1
ATOM 604 C CA . LEU A 1 81 ? -23.166 -12.241 -16.270 1.00 42.56 81 LEU A CA 1
ATOM 605 C C . LEU A 1 81 ? -22.672 -13.671 -16.588 1.00 42.56 81 LEU A C 1
ATOM 607 O O . LEU A 1 81 ? -23.477 -14.596 -16.643 1.00 42.56 81 LEU A O 1
ATOM 611 N N . GLY A 1 82 ? -21.353 -13.872 -16.727 1.00 39.09 82 GLY A N 1
ATOM 612 C CA . GLY A 1 82 ? -20.705 -15.185 -16.811 1.00 39.09 82 GLY A CA 1
ATOM 613 C C . GLY A 1 82 ? -19.422 -15.336 -15.975 1.00 39.09 82 GLY A C 1
ATOM 614 O O . GLY A 1 82 ? -18.612 -16.204 -16.295 1.00 39.09 82 GLY A O 1
ATOM 615 N N . GLY A 1 83 ? -19.182 -14.515 -14.938 1.00 37.22 83 GLY A N 1
ATOM 616 C CA . GLY A 1 83 ? -17.895 -14.502 -14.218 1.00 37.22 83 GLY A CA 1
ATOM 617 C C . GLY A 1 83 ? -17.903 -13.903 -12.795 1.00 37.22 83 GLY A C 1
ATOM 618 O O . GLY A 1 83 ? -18.857 -13.263 -12.373 1.00 37.22 83 GLY A O 1
ATOM 619 N N . PRO A 1 84 ? -16.802 -14.058 -12.033 1.00 41.12 84 PRO A N 1
ATOM 620 C CA . PRO A 1 84 ? -16.723 -14.701 -10.706 1.00 41.12 84 PRO A CA 1
ATOM 621 C C . PRO A 1 84 ? -17.085 -13.835 -9.480 1.00 41.12 84 PRO A C 1
ATOM 623 O O . PRO A 1 84 ? -16.716 -14.182 -8.362 1.00 41.12 84 PRO A O 1
ATOM 626 N N . LEU A 1 85 ? -17.780 -12.711 -9.652 1.00 50.94 85 LEU A N 1
ATOM 627 C CA . LEU A 1 85 ? -18.236 -11.865 -8.539 1.00 50.94 85 LEU A CA 1
ATOM 628 C C . LEU A 1 85 ? -19.745 -12.038 -8.338 1.00 50.94 85 LEU A C 1
ATOM 630 O O . LEU A 1 85 ? -20.515 -11.091 -8.482 1.00 50.94 85 LEU A O 1
ATOM 634 N N . GLY A 1 86 ? -20.173 -13.258 -8.005 1.00 54.97 86 GLY A N 1
ATOM 635 C CA . GLY A 1 86 ? -21.472 -13.435 -7.360 1.00 54.97 86 GLY A CA 1
ATOM 636 C C . GLY A 1 86 ? -21.396 -12.737 -6.007 1.00 54.97 86 GLY A C 1
ATOM 637 O O . GLY A 1 86 ? -20.656 -13.199 -5.149 1.00 54.97 86 GLY A O 1
ATOM 638 N N . VAL A 1 87 ? -22.053 -11.584 -5.851 1.00 58.56 87 VAL A N 1
ATOM 639 C CA . VAL A 1 87 ? -21.953 -10.738 -4.650 1.00 58.56 87 VAL A CA 1
ATOM 640 C C . VAL A 1 87 ? -22.555 -11.488 -3.462 1.00 58.56 87 VAL A C 1
ATOM 642 O O . VAL A 1 87 ? -23.762 -11.454 -3.250 1.00 58.56 87 VAL A O 1
ATOM 645 N N . SER A 1 88 ? -21.713 -12.192 -2.713 1.00 69.69 88 SER A N 1
ATOM 646 C CA . SER A 1 88 ? -22.117 -13.037 -1.585 1.00 69.69 88 SER A CA 1
ATOM 647 C C . SER A 1 88 ? -21.427 -12.635 -0.282 1.00 69.69 88 SER A C 1
ATOM 649 O O . SER A 1 88 ? -22.048 -12.721 0.773 1.00 69.69 88 SER A O 1
ATOM 651 N N . THR A 1 89 ? -20.200 -12.107 -0.341 1.00 85.88 89 THR A N 1
ATOM 652 C CA . THR A 1 89 ? -19.412 -11.732 0.848 1.00 85.88 89 THR A CA 1
ATOM 653 C C . THR A 1 89 ? -19.212 -10.219 0.978 1.00 85.88 89 THR A C 1
ATOM 655 O O . THR A 1 89 ? -19.386 -9.460 0.018 1.00 85.88 89 THR A O 1
ATOM 658 N N . GLU A 1 90 ? -18.848 -9.755 2.175 1.00 89.00 90 GLU A N 1
ATOM 659 C CA . GLU A 1 90 ? -18.535 -8.340 2.426 1.00 89.00 90 GLU A CA 1
ATOM 660 C C . GLU A 1 90 ? -17.264 -7.911 1.693 1.00 89.00 90 GLU A C 1
ATOM 662 O O . GLU A 1 90 ? -17.252 -6.870 1.034 1.00 89.00 90 GLU A O 1
ATOM 667 N N . VAL A 1 91 ? -16.252 -8.783 1.664 1.00 90.38 91 VAL A N 1
ATOM 668 C CA . VAL A 1 91 ? -15.020 -8.613 0.877 1.00 90.38 91 VAL A CA 1
ATOM 669 C C . VAL A 1 91 ? -15.332 -8.353 -0.603 1.00 90.38 91 VAL A C 1
ATOM 671 O O . VAL A 1 91 ? -14.774 -7.439 -1.212 1.00 90.38 91 VAL A O 1
ATOM 674 N N . GLN A 1 92 ? -16.266 -9.105 -1.195 1.00 88.75 92 GLN A N 1
ATOM 675 C CA . GLN A 1 92 ? -16.690 -8.904 -2.585 1.00 88.75 92 GLN A CA 1
ATOM 676 C C . GLN A 1 92 ? -17.411 -7.568 -2.798 1.00 88.75 92 GLN A C 1
ATOM 678 O O . GLN A 1 92 ? -17.211 -6.923 -3.833 1.00 88.75 92 GLN A O 1
ATOM 683 N N . ARG A 1 93 ? -18.239 -7.136 -1.835 1.00 88.81 93 ARG A N 1
ATOM 684 C CA . ARG A 1 93 ? -18.919 -5.831 -1.877 1.00 88.81 93 ARG A CA 1
ATOM 685 C C . ARG A 1 93 ? -17.909 -4.685 -1.815 1.00 88.81 93 ARG A C 1
ATOM 687 O O . ARG A 1 93 ? -17.945 -3.816 -2.684 1.00 88.81 93 ARG A O 1
ATOM 694 N N . ALA A 1 94 ? -16.974 -4.730 -0.870 1.00 91.50 94 ALA A N 1
ATOM 695 C CA . ALA A 1 94 ? -15.899 -3.749 -0.743 1.00 91.50 94 ALA A CA 1
ATOM 696 C C . ALA A 1 94 ? -15.027 -3.694 -2.011 1.00 91.50 94 ALA A C 1
ATOM 698 O O . ALA A 1 94 ? -14.820 -2.619 -2.578 1.00 91.50 94 ALA A O 1
ATOM 699 N N . ALA A 1 95 ? -14.610 -4.850 -2.541 1.00 90.06 95 ALA A N 1
ATOM 700 C CA . ALA A 1 95 ? -13.851 -4.927 -3.790 1.00 90.06 95 ALA A CA 1
ATOM 701 C C . ALA A 1 95 ? -14.604 -4.298 -4.975 1.00 90.06 95 ALA A C 1
ATOM 703 O O . ALA A 1 95 ? -14.005 -3.593 -5.788 1.00 90.06 95 ALA A O 1
ATOM 704 N N . LYS A 1 96 ? -15.923 -4.513 -5.075 1.00 86.25 96 LYS A N 1
ATOM 705 C CA . LYS A 1 96 ? -16.763 -3.914 -6.122 1.00 86.25 96 LYS A CA 1
ATOM 706 C C . LYS A 1 96 ? -16.811 -2.389 -6.010 1.00 86.25 96 LYS A C 1
ATOM 708 O O . LYS A 1 96 ? -16.708 -1.720 -7.037 1.00 86.25 96 LYS A O 1
ATOM 713 N N . THR A 1 97 ? -16.950 -1.847 -4.802 1.00 87.81 97 THR A N 1
ATOM 714 C CA . THR A 1 97 ? -16.929 -0.395 -4.561 1.00 87.81 97 THR A CA 1
ATOM 715 C C . THR A 1 97 ? -15.600 0.215 -5.006 1.00 87.81 97 THR A C 1
ATOM 717 O O . THR A 1 97 ? -15.591 1.157 -5.798 1.00 87.81 97 THR A O 1
ATOM 720 N N . LEU A 1 98 ? -14.477 -0.381 -4.596 1.00 88.38 98 LEU A N 1
ATOM 721 C CA . LEU A 1 98 ? -13.142 0.102 -4.959 1.00 88.38 98 LEU A CA 1
ATOM 722 C C . LEU A 1 98 ? -12.863 -0.004 -6.469 1.00 88.38 98 LEU A C 1
ATOM 724 O O . LEU A 1 98 ? -12.289 0.910 -7.053 1.00 88.38 98 LEU A O 1
ATOM 728 N N . LEU A 1 99 ? -13.288 -1.089 -7.130 1.00 85.25 99 LEU A N 1
ATOM 729 C CA . LEU A 1 99 ? -13.138 -1.250 -8.585 1.00 85.25 99 LEU A CA 1
ATOM 730 C C . LEU A 1 99 ? -13.876 -0.172 -9.376 1.00 85.25 99 LEU A C 1
ATOM 732 O O . LEU A 1 99 ? -13.329 0.347 -10.351 1.00 85.25 99 LEU A O 1
ATOM 736 N N . LYS A 1 100 ? -15.112 0.144 -8.961 1.00 79.38 100 LYS A N 1
ATOM 737 C CA . LYS A 1 100 ? -15.929 1.182 -9.599 1.00 79.38 100 LYS A CA 1
ATOM 738 C C . LYS A 1 100 ? -15.231 2.535 -9.532 1.00 79.38 100 LYS A C 1
ATOM 740 O O . LYS A 1 100 ? -15.087 3.174 -10.567 1.00 79.38 100 LYS A O 1
ATOM 745 N N . HIS A 1 101 ? -14.723 2.908 -8.355 1.00 83.56 101 HIS A N 1
ATOM 746 C CA . HIS A 1 101 ? -13.948 4.140 -8.171 1.00 83.56 101 HIS A CA 1
ATOM 747 C C . HIS A 1 101 ? -12.702 4.185 -9.057 1.00 83.56 101 HIS A C 1
ATOM 749 O O . HIS A 1 101 ? -12.438 5.160 -9.755 1.00 83.56 101 HIS A O 1
ATOM 755 N N . LYS A 1 102 ? -11.955 3.078 -9.096 1.00 73.69 102 LYS A N 1
ATOM 756 C CA . LYS A 1 102 ? -10.729 2.959 -9.893 1.00 73.69 102 LYS A CA 1
ATOM 757 C C . LYS A 1 102 ? -10.955 2.881 -11.400 1.00 73.69 102 LYS A C 1
ATOM 759 O O . LYS A 1 102 ? -9.979 2.823 -12.145 1.00 73.69 102 LYS A O 1
ATOM 764 N N . ASN A 1 103 ? -12.203 2.874 -11.869 1.00 72.25 103 ASN A N 1
ATOM 765 C CA . ASN A 1 103 ? -12.537 2.701 -13.282 1.00 72.25 103 ASN A CA 1
ATOM 766 C C . ASN A 1 103 ? -11.982 1.401 -13.886 1.00 72.25 103 ASN A C 1
ATOM 768 O O . ASN A 1 103 ? -11.726 1.330 -15.092 1.00 72.25 103 ASN A O 1
ATOM 772 N N . PHE A 1 104 ? -11.794 0.369 -13.060 1.00 70.38 104 PHE A N 1
ATOM 773 C CA . PHE A 1 104 ? -11.261 -0.914 -13.497 1.00 70.38 104 PHE A CA 1
ATOM 774 C C . PHE A 1 104 ? -12.381 -1.888 -13.843 1.00 70.38 104 PHE A C 1
ATOM 776 O O . PHE A 1 104 ? -13.323 -2.099 -13.084 1.00 70.38 104 PHE A O 1
ATOM 783 N N . ILE A 1 105 ? -12.237 -2.532 -15.001 1.00 63.28 105 ILE A N 1
ATOM 784 C CA . ILE A 1 105 ? -13.218 -3.486 -15.530 1.00 63.28 105 ILE A CA 1
ATOM 785 C C . ILE A 1 105 ? -13.092 -4.885 -14.916 1.00 63.28 105 ILE A C 1
ATOM 787 O O . ILE A 1 105 ? -14.030 -5.677 -14.978 1.00 63.28 105 ILE A O 1
ATOM 791 N N . SER A 1 106 ? -11.937 -5.220 -14.333 1.00 74.12 106 SER A N 1
ATOM 792 C CA . SER A 1 106 ? -11.694 -6.546 -13.766 1.00 74.12 106 SER A CA 1
ATOM 793 C C . SER A 1 106 ? -10.543 -6.560 -12.768 1.00 74.12 106 SER A C 1
ATOM 795 O O . SER A 1 106 ? -9.575 -5.821 -12.924 1.00 74.12 106 SER A O 1
ATOM 797 N N . LEU A 1 107 ? -10.617 -7.482 -11.810 1.00 81.00 107 LEU A N 1
ATOM 798 C CA . LEU A 1 107 ? -9.537 -7.798 -10.875 1.00 81.00 107 LEU A CA 1
ATOM 799 C C . LEU A 1 107 ? -8.381 -8.546 -11.558 1.00 81.00 107 LEU A C 1
ATOM 801 O O . LEU A 1 107 ? -8.604 -9.410 -12.417 1.00 81.00 107 LEU A O 1
ATOM 805 N N . LEU A 1 108 ? -7.157 -8.291 -11.096 1.00 83.38 108 LEU A N 1
ATOM 806 C CA . LEU A 1 108 ? -5.981 -9.102 -11.417 1.00 83.38 108 LEU A CA 1
ATOM 807 C C . LEU A 1 108 ? -6.130 -10.532 -10.859 1.00 83.38 108 LEU A C 1
ATOM 809 O O . LEU A 1 108 ? -6.872 -10.734 -9.894 1.00 83.38 108 LEU A O 1
ATOM 813 N N . PRO A 1 109 ? -5.415 -11.539 -11.399 1.00 83.75 109 PRO A N 1
ATOM 814 C CA . PRO A 1 109 ? -5.524 -12.927 -10.937 1.00 83.75 109 PRO A CA 1
ATOM 815 C C . PRO A 1 109 ? -5.331 -13.098 -9.422 1.00 83.75 109 PRO A C 1
ATOM 817 O O . PRO A 1 109 ? -6.131 -13.767 -8.769 1.00 83.75 109 PRO A O 1
ATOM 820 N N . ALA A 1 110 ? -4.327 -12.429 -8.850 1.00 86.00 110 ALA A N 1
ATOM 821 C CA . ALA A 1 110 ? -4.071 -12.443 -7.411 1.00 86.00 110 ALA A CA 1
ATOM 822 C C . ALA A 1 110 ? -5.217 -11.819 -6.603 1.00 86.00 110 ALA A C 1
ATOM 824 O O . ALA A 1 110 ? -5.629 -12.366 -5.584 1.00 86.00 110 ALA A O 1
ATOM 825 N N . GLN A 1 111 ? -5.784 -10.717 -7.097 1.00 89.31 111 GLN A N 1
ATOM 826 C CA . GLN A 1 111 ? -6.904 -10.047 -6.445 1.00 89.31 111 GLN A CA 1
ATOM 827 C C . GLN A 1 111 ? -8.188 -10.883 -6.514 1.00 89.31 111 GLN A C 1
ATOM 829 O O . GLN A 1 111 ? -8.921 -10.968 -5.534 1.00 89.31 111 GLN A O 1
ATOM 834 N N . LYS A 1 112 ? -8.439 -11.568 -7.639 1.00 88.31 112 LYS A N 1
ATOM 835 C CA . LYS A 1 112 ? -9.542 -12.538 -7.761 1.00 88.31 112 LYS A CA 1
ATOM 836 C C . LYS A 1 112 ? -9.393 -13.679 -6.761 1.00 88.31 112 LYS A C 1
ATOM 838 O O . LYS A 1 112 ? -10.379 -14.072 -6.148 1.00 88.31 112 LYS A O 1
ATOM 843 N N . LYS A 1 113 ? -8.172 -14.207 -6.608 1.00 88.75 113 LYS A N 1
ATOM 844 C CA . LYS A 1 113 ? -7.871 -15.267 -5.639 1.00 88.75 113 LYS A CA 1
ATOM 845 C C . LYS A 1 113 ? -8.183 -14.798 -4.215 1.00 88.75 113 LYS A C 1
ATOM 847 O O . LYS A 1 113 ? -8.917 -15.486 -3.519 1.00 88.75 113 LYS A O 1
ATOM 852 N N . PHE A 1 114 ? -7.728 -13.599 -3.849 1.00 91.94 114 PHE A N 1
ATOM 853 C CA . PHE A 1 114 ? -7.997 -12.996 -2.544 1.00 91.94 114 PHE A CA 1
ATOM 854 C C . PHE A 1 114 ? -9.496 -12.876 -2.251 1.00 91.94 114 PHE A C 1
ATOM 856 O O . PHE A 1 114 ? -9.988 -13.422 -1.274 1.00 91.94 114 PHE A O 1
ATOM 863 N N . VAL A 1 115 ? -10.246 -12.235 -3.149 1.00 90.19 115 VAL A N 1
ATOM 864 C CA . VAL A 1 115 ? -11.687 -11.982 -2.974 1.00 90.19 115 VAL A CA 1
ATOM 865 C C . VAL A 1 115 ? -12.521 -13.275 -2.932 1.00 90.19 115 VAL A C 1
ATOM 867 O O . VAL A 1 115 ? -13.645 -13.277 -2.436 1.00 90.19 115 VAL A O 1
ATOM 870 N N . ARG A 1 116 ? -11.994 -14.381 -3.469 1.00 86.88 116 ARG A N 1
ATOM 871 C CA . ARG A 1 116 ? -12.631 -15.702 -3.411 1.00 86.88 116 ARG A CA 1
ATOM 872 C C . ARG A 1 116 ? -12.292 -16.463 -2.128 1.00 86.88 116 ARG A C 1
ATOM 874 O O . ARG A 1 116 ? -13.137 -17.200 -1.638 1.00 86.88 116 ARG A O 1
ATOM 881 N N . GLU A 1 117 ? -11.059 -16.349 -1.642 1.00 87.88 117 GLU A N 1
ATOM 882 C CA . GLU A 1 117 ? -10.570 -17.102 -0.477 1.00 87.88 117 GLU A CA 1
ATOM 883 C C . GLU A 1 117 ? -10.960 -16.449 0.849 1.00 87.88 117 GLU A C 1
ATOM 885 O O . GLU A 1 117 ? -11.222 -17.155 1.819 1.00 87.88 117 GLU A O 1
ATOM 890 N N . PHE A 1 118 ? -11.064 -15.120 0.876 1.00 87.88 118 PHE A N 1
ATOM 891 C CA . PHE A 1 118 ? -11.451 -14.370 2.062 1.00 87.88 118 PHE A CA 1
ATOM 892 C C . PHE A 1 118 ? -12.911 -13.926 1.953 1.00 87.88 118 PHE A C 1
ATOM 894 O O . PHE A 1 118 ? -13.263 -13.081 1.131 1.00 87.88 118 PHE A O 1
ATOM 901 N N . GLY A 1 119 ? -13.771 -14.519 2.784 1.00 80.75 119 GLY A N 1
ATOM 902 C CA . GLY A 1 119 ? -15.148 -14.052 2.981 1.00 80.75 119 GLY A CA 1
ATOM 903 C C . GLY A 1 119 ? -15.262 -12.969 4.053 1.00 80.75 119 GLY A C 1
ATOM 904 O O . GLY A 1 119 ? -16.131 -12.106 3.948 1.00 80.75 119 GLY A O 1
ATOM 905 N N . ASP A 1 120 ? -14.348 -13.018 5.020 1.00 82.56 120 ASP A N 1
ATOM 906 C CA . ASP A 1 120 ? -14.217 -12.134 6.173 1.00 82.56 120 ASP A CA 1
ATOM 907 C C . ASP A 1 120 ? -12.726 -12.055 6.572 1.00 82.56 120 ASP A C 1
ATOM 909 O O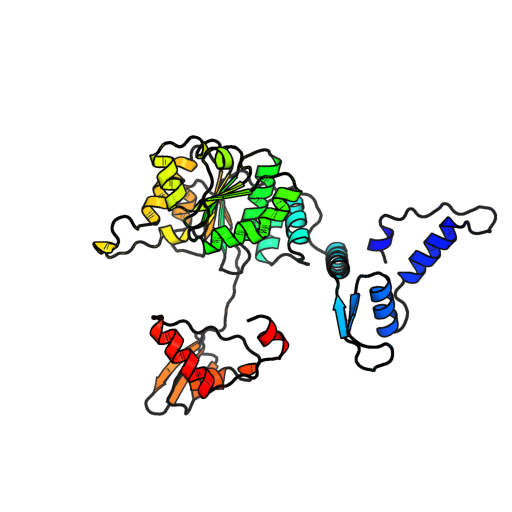 . ASP A 1 120 ? -11.963 -12.990 6.292 1.00 82.56 120 ASP A O 1
ATOM 913 N N . ILE A 1 121 ? -12.285 -10.932 7.147 1.00 89.19 121 ILE A N 1
ATOM 914 C CA . ILE A 1 121 ? -10.874 -10.627 7.440 1.00 89.19 121 ILE A CA 1
ATOM 915 C C . ILE A 1 121 ? -10.761 -9.999 8.834 1.00 89.19 121 ILE A C 1
ATOM 917 O O . ILE A 1 121 ? -10.564 -8.795 8.984 1.00 89.19 121 ILE A O 1
ATOM 921 N N . ASP A 1 122 ? -10.811 -10.855 9.854 1.00 87.69 122 ASP A N 1
ATOM 922 C CA . ASP A 1 122 ? -10.765 -10.458 11.272 1.00 87.69 122 ASP A CA 1
ATOM 923 C C . ASP A 1 122 ? -9.450 -10.772 11.992 1.00 87.69 122 ASP A C 1
ATOM 925 O O . ASP A 1 122 ? -9.229 -10.351 13.127 1.00 87.69 122 ASP A O 1
ATOM 929 N N . ARG A 1 123 ? -8.560 -11.539 11.358 1.00 92.25 123 ARG A N 1
ATOM 930 C CA . ARG A 1 123 ? -7.260 -11.914 11.932 1.00 92.25 123 ARG A CA 1
ATOM 931 C C . ARG A 1 123 ? -6.125 -11.153 11.273 1.00 92.25 123 ARG A C 1
ATOM 933 O O . ARG A 1 123 ? -6.283 -10.612 10.178 1.00 92.25 123 ARG A O 1
ATOM 940 N N . ASN A 1 124 ? -4.968 -11.165 11.925 1.00 95.94 124 ASN A N 1
ATOM 941 C CA . ASN A 1 124 ? -3.754 -10.618 11.341 1.00 95.94 124 ASN A CA 1
ATOM 942 C C . ASN A 1 124 ? -3.428 -11.335 10.023 1.00 95.94 124 ASN A C 1
ATOM 944 O O . ASN A 1 124 ? -3.663 -12.543 9.863 1.00 95.94 124 ASN A O 1
ATOM 948 N N . LEU A 1 125 ? -2.913 -10.577 9.060 1.00 95.25 125 LEU A N 1
ATOM 949 C CA . LEU A 1 125 ? -2.737 -11.044 7.691 1.00 95.25 125 LEU A CA 1
ATOM 950 C C . LEU A 1 125 ? -1.455 -10.486 7.082 1.00 95.25 125 LEU A C 1
ATOM 952 O O . LEU A 1 125 ? -1.239 -9.280 7.051 1.00 95.25 125 LEU A O 1
ATOM 956 N N . VAL A 1 126 ? -0.636 -11.374 6.533 1.00 93.69 126 VAL A N 1
ATOM 957 C CA . VAL A 1 126 ? 0.579 -11.035 5.795 1.00 93.69 126 VAL A CA 1
ATOM 958 C C . VAL A 1 126 ? 0.312 -11.230 4.305 1.00 93.69 126 VAL A C 1
ATOM 960 O O . VAL A 1 126 ? 0.133 -12.355 3.837 1.00 93.69 126 VAL A O 1
ATOM 963 N N . ILE A 1 127 ? 0.270 -10.137 3.544 1.00 93.50 127 ILE A N 1
ATOM 964 C CA . ILE A 1 127 ? 0.041 -10.140 2.095 1.00 93.50 127 ILE A CA 1
ATOM 965 C C . ILE A 1 127 ? 1.386 -10.049 1.376 1.00 93.50 127 ILE A C 1
ATOM 967 O O . ILE A 1 127 ? 2.043 -9.006 1.376 1.00 93.50 127 ILE A O 1
ATOM 971 N N . GLN A 1 128 ? 1.764 -11.130 0.692 1.00 90.31 128 GLN A N 1
ATOM 972 C CA . GLN A 1 128 ? 3.019 -11.213 -0.050 1.00 90.31 128 GLN A CA 1
ATOM 973 C C . GLN A 1 128 ? 2.783 -11.387 -1.535 1.00 90.31 128 GLN A C 1
ATOM 975 O O . GLN A 1 128 ? 2.381 -12.449 -2.014 1.00 90.31 128 GLN A O 1
ATOM 980 N N . MET A 1 129 ? 3.065 -10.332 -2.287 1.00 87.19 129 MET A N 1
ATOM 981 C CA . MET A 1 129 ? 2.910 -10.338 -3.738 1.00 87.19 129 MET A CA 1
ATOM 982 C C . MET A 1 129 ? 4.014 -9.493 -4.382 1.00 87.19 129 MET A C 1
ATOM 984 O O . MET A 1 129 ? 4.527 -8.566 -3.752 1.00 87.19 129 MET A O 1
ATOM 988 N N . PRO A 1 130 ? 4.388 -9.754 -5.641 1.00 80.81 130 PRO A N 1
ATOM 989 C CA . PRO A 1 130 ? 5.312 -8.883 -6.360 1.00 80.81 130 PRO A CA 1
ATOM 990 C C . PRO A 1 130 ? 4.786 -7.435 -6.466 1.00 80.81 130 PRO A C 1
ATOM 992 O O . PRO A 1 130 ? 3.563 -7.223 -6.463 1.00 80.81 130 PRO A O 1
ATOM 995 N N . PRO A 1 131 ? 5.671 -6.428 -6.594 1.00 78.75 131 PRO A N 1
ATOM 996 C CA . PRO A 1 131 ? 5.275 -5.073 -6.980 1.00 78.75 131 PRO A CA 1
ATOM 997 C C . PRO A 1 131 ? 4.387 -5.078 -8.234 1.00 78.75 131 PRO A C 1
ATOM 999 O O . PRO A 1 131 ? 4.467 -5.979 -9.068 1.00 78.75 131 PRO A O 1
ATOM 1002 N N . GLY A 1 132 ? 3.465 -4.120 -8.339 1.00 76.31 132 GLY A N 1
ATOM 1003 C CA . GLY A 1 132 ? 2.522 -4.040 -9.465 1.00 76.31 132 GLY A CA 1
ATOM 1004 C C . GLY A 1 132 ? 1.397 -5.088 -9.465 1.00 76.31 132 GLY A C 1
ATOM 1005 O O . GLY A 1 132 ? 0.456 -4.970 -10.242 1.00 76.31 132 GLY A O 1
ATOM 1006 N N . SER A 1 133 ? 1.408 -6.067 -8.552 1.00 78.62 133 SER A N 1
ATOM 1007 C CA . SER A 1 133 ? 0.339 -7.081 -8.453 1.00 78.62 133 SER A CA 1
ATOM 1008 C C . SER A 1 133 ? -0.925 -6.580 -7.732 1.00 78.62 133 SER A C 1
ATOM 1010 O O . SER A 1 133 ? -1.888 -7.331 -7.573 1.00 78.62 133 SER A O 1
ATOM 1012 N N . GLY A 1 134 ? -0.931 -5.318 -7.284 1.00 84.75 134 GLY A N 1
ATOM 1013 C CA . GLY A 1 134 ? -2.088 -4.665 -6.670 1.00 84.75 134 GLY A CA 1
ATOM 1014 C C . GLY A 1 134 ? -2.295 -4.972 -5.183 1.00 84.75 134 GLY A C 1
ATOM 1015 O O . GLY A 1 134 ? -3.440 -5.102 -4.762 1.00 84.75 134 GLY A O 1
ATOM 1016 N N . LYS A 1 135 ? -1.216 -5.077 -4.393 1.00 91.50 135 LYS A N 1
ATOM 1017 C CA . LYS A 1 135 ? -1.261 -5.289 -2.928 1.00 91.50 135 LYS A CA 1
ATOM 1018 C C . LYS A 1 135 ? -2.057 -4.211 -2.200 1.00 91.50 135 LYS A C 1
ATOM 1020 O O . LYS A 1 135 ? -2.935 -4.531 -1.408 1.00 91.50 135 LYS A O 1
ATOM 1025 N N . THR A 1 136 ? -1.814 -2.950 -2.551 1.00 92.06 136 THR A N 1
ATOM 1026 C CA . THR A 1 136 ? -2.530 -1.793 -2.006 1.00 92.06 136 THR A CA 1
ATOM 1027 C C . THR A 1 136 ? -4.040 -1.921 -2.179 1.00 92.06 136 THR A C 1
ATOM 1029 O O . THR A 1 136 ? -4.792 -1.623 -1.263 1.00 92.06 136 THR A O 1
ATOM 1032 N N . PHE A 1 137 ? -4.508 -2.441 -3.319 1.00 93.12 137 PHE A N 1
ATOM 1033 C CA . PHE A 1 137 ? -5.938 -2.666 -3.537 1.00 93.12 137 PHE A CA 1
ATOM 1034 C C . PHE A 1 137 ? -6.522 -3.666 -2.527 1.00 93.12 137 PHE A C 1
ATOM 1036 O O . PHE A 1 137 ? -7.626 -3.457 -2.037 1.00 93.12 137 PHE A O 1
ATOM 1043 N N . LEU A 1 138 ? -5.780 -4.723 -2.176 1.00 94.69 138 LEU A N 1
ATOM 1044 C CA . LEU A 1 138 ? -6.206 -5.681 -1.150 1.00 94.69 138 LEU A CA 1
ATOM 1045 C C . LEU A 1 138 ? -6.237 -5.045 0.236 1.00 94.69 138 LEU A C 1
ATOM 1047 O O . LEU A 1 138 ? -7.207 -5.229 0.962 1.00 94.69 138 LEU A O 1
ATOM 1051 N N . ALA A 1 139 ? -5.226 -4.246 0.573 1.00 95.81 139 ALA A N 1
ATOM 1052 C CA . ALA A 1 139 ? -5.196 -3.495 1.823 1.00 95.81 139 ALA A CA 1
ATOM 1053 C C . ALA A 1 139 ? -6.410 -2.568 1.953 1.00 95.81 139 ALA A C 1
ATOM 1055 O O . ALA A 1 139 ? -7.073 -2.554 2.985 1.00 95.81 139 ALA A O 1
ATOM 1056 N N . MET A 1 140 ? -6.753 -1.857 0.875 1.00 96.62 140 MET A N 1
ATOM 1057 C CA . MET A 1 140 ? -7.897 -0.950 0.863 1.00 96.62 140 MET A CA 1
ATOM 1058 C C . MET A 1 140 ? -9.242 -1.668 0.974 1.00 96.62 140 MET A C 1
ATOM 1060 O O . MET A 1 140 ? -10.184 -1.079 1.499 1.00 96.62 140 MET A O 1
ATOM 1064 N N . ILE A 1 141 ? -9.344 -2.935 0.547 1.00 95.81 141 ILE A N 1
ATOM 1065 C CA . ILE A 1 141 ? -10.519 -3.762 0.860 1.00 95.81 141 ILE A CA 1
ATOM 1066 C C . ILE A 1 141 ? -10.642 -3.916 2.377 1.00 95.81 141 ILE A C 1
ATOM 1068 O O . ILE A 1 141 ? -11.710 -3.647 2.916 1.00 95.81 141 ILE A O 1
ATOM 1072 N N . VAL A 1 142 ? -9.561 -4.304 3.063 1.00 97.50 142 VAL A N 1
ATOM 1073 C CA . VAL A 1 142 ? -9.585 -4.504 4.522 1.00 97.50 142 VAL A CA 1
ATOM 1074 C C . VAL A 1 142 ? -9.873 -3.195 5.257 1.00 97.50 142 VAL A C 1
ATOM 1076 O O . VAL A 1 142 ? -10.709 -3.175 6.155 1.00 97.50 142 VAL A O 1
ATOM 1079 N N . VAL A 1 143 ? -9.250 -2.090 4.832 1.00 98.06 143 VAL A N 1
ATOM 1080 C CA . VAL A 1 143 ? -9.525 -0.750 5.375 1.00 98.06 143 VAL A CA 1
ATOM 1081 C C . VAL A 1 143 ? -11.006 -0.415 5.248 1.00 98.06 143 VAL A C 1
ATOM 1083 O O . VAL A 1 143 ? -11.629 -0.051 6.237 1.00 98.06 143 VAL A O 1
ATOM 1086 N N . LEU A 1 144 ? -11.599 -0.581 4.063 1.00 97.25 144 LEU A N 1
ATOM 1087 C CA . LEU A 1 144 ? -13.010 -0.259 3.861 1.00 97.25 144 LEU A CA 1
ATOM 1088 C C . LEU A 1 144 ? -13.936 -1.116 4.738 1.00 97.25 144 LEU A C 1
ATOM 1090 O O . LEU A 1 144 ? -14.896 -0.583 5.285 1.00 97.25 144 LEU A O 1
ATOM 1094 N N . LEU A 1 145 ? -13.639 -2.406 4.914 1.00 96.38 145 LEU A N 1
ATOM 1095 C CA . LEU A 1 145 ? -14.409 -3.281 5.806 1.00 96.38 145 LEU A CA 1
ATOM 1096 C C . LEU A 1 145 ? -14.348 -2.794 7.261 1.00 96.38 145 LEU A C 1
ATOM 1098 O O . LEU A 1 145 ? -15.381 -2.613 7.899 1.00 96.38 145 LEU A O 1
ATOM 1102 N N . LYS A 1 146 ? -13.153 -2.467 7.766 1.00 97.25 146 LYS A N 1
ATOM 1103 C CA . LYS A 1 146 ? -12.992 -1.969 9.141 1.00 97.25 146 LYS A CA 1
ATOM 1104 C C . LYS A 1 146 ? -13.601 -0.587 9.356 1.00 97.25 146 LYS A C 1
ATOM 1106 O O . LYS A 1 146 ? -14.196 -0.337 10.404 1.00 97.25 146 LYS A O 1
ATOM 1111 N N . LEU A 1 147 ? -13.567 0.277 8.347 1.00 97.69 147 LEU A N 1
ATOM 1112 C CA . LEU A 1 147 ? -14.303 1.541 8.361 1.00 97.69 147 LEU A CA 1
ATOM 1113 C C . LEU A 1 147 ? -15.826 1.328 8.425 1.00 97.69 147 LEU A C 1
ATOM 1115 O O . LEU A 1 147 ? -16.514 2.042 9.155 1.00 97.69 147 LEU A O 1
ATOM 1119 N N . GLN A 1 148 ? -16.361 0.326 7.718 1.00 95.69 148 GLN A N 1
ATOM 1120 C CA . GLN A 1 148 ? -17.785 -0.037 7.763 1.00 95.69 148 GLN A CA 1
ATOM 1121 C C . GLN A 1 148 ? -18.223 -0.574 9.133 1.00 95.69 148 GLN A C 1
ATOM 1123 O O . GLN A 1 148 ? -19.358 -0.342 9.542 1.00 95.69 148 GLN A O 1
ATOM 1128 N N . GLU A 1 149 ? -17.312 -1.194 9.882 1.00 95.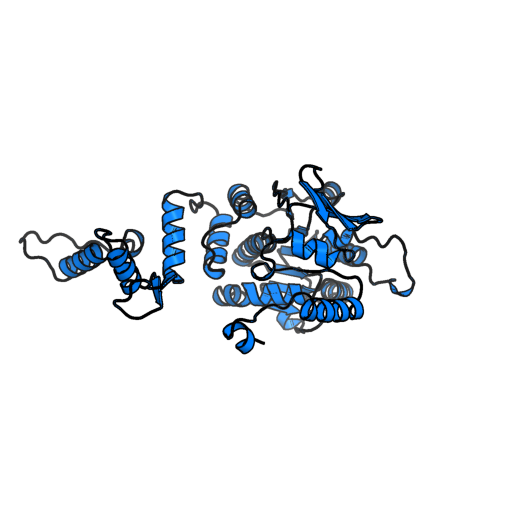38 149 GLU A N 1
ATOM 1129 C CA . GLU A 1 149 ? -17.509 -1.580 11.288 1.00 95.38 149 GLU A CA 1
ATOM 1130 C C . GLU A 1 149 ? -17.394 -0.395 12.274 1.00 95.38 149 GLU A C 1
ATOM 1132 O O . GLU A 1 149 ? -17.524 -0.574 13.488 1.00 95.38 149 GLU A O 1
ATOM 1137 N N . GLY A 1 150 ? -17.117 0.819 11.785 1.00 96.31 150 GLY A N 1
ATOM 1138 C CA . GLY A 1 150 ? -16.903 2.008 12.613 1.00 96.31 150 GLY A CA 1
ATOM 1139 C C . GLY A 1 150 ? -15.544 2.035 13.320 1.00 96.31 150 GLY A C 1
ATOM 1140 O O . GLY A 1 150 ? -15.372 2.763 14.300 1.00 96.31 150 GLY A O 1
ATOM 1141 N N . LYS A 1 151 ? -14.572 1.238 12.862 1.00 97.38 151 LYS A N 1
ATOM 1142 C CA . LYS A 1 151 ? -13.212 1.214 13.411 1.00 97.38 151 LYS A CA 1
ATOM 1143 C C . LYS A 1 151 ? -12.319 2.225 12.699 1.00 97.38 151 LYS A C 1
ATOM 1145 O O . LYS A 1 151 ? -12.372 2.369 11.482 1.00 97.38 151 LYS A O 1
ATOM 1150 N N . ARG A 1 152 ? -11.442 2.888 13.459 1.00 97.88 152 ARG A N 1
ATOM 1151 C CA . ARG A 1 152 ? -10.380 3.733 12.895 1.00 97.88 152 ARG A CA 1
ATOM 1152 C C . ARG A 1 152 ? -9.271 2.866 12.314 1.00 97.88 152 ARG A C 1
ATOM 1154 O O . ARG A 1 152 ? -8.917 1.836 12.892 1.00 97.88 152 ARG A O 1
ATOM 1161 N N . CYS A 1 153 ? -8.719 3.308 11.196 1.00 98.50 153 CYS A N 1
ATOM 1162 C CA . CYS A 1 153 ? -7.667 2.619 10.469 1.00 98.50 153 CYS A CA 1
ATOM 1163 C C . CYS A 1 153 ? -6.401 3.479 10.430 1.00 98.50 153 CYS A C 1
ATOM 1165 O O . CYS A 1 153 ? -6.455 4.687 10.200 1.00 98.50 153 CYS A O 1
ATOM 1167 N N . LEU A 1 154 ? -5.257 2.836 10.615 1.00 98.44 154 LEU A N 1
ATOM 1168 C CA . LEU A 1 154 ? -3.933 3.415 10.447 1.00 98.44 154 LEU A CA 1
ATOM 1169 C C . LEU A 1 154 ? -3.284 2.775 9.218 1.00 98.44 154 LEU A C 1
ATOM 1171 O O . LEU A 1 154 ? -3.250 1.553 9.111 1.00 98.44 154 LEU A O 1
ATOM 1175 N N . TYR A 1 155 ? -2.763 3.581 8.300 1.00 98.31 155 TYR A N 1
ATOM 1176 C CA . TYR A 1 155 ? -1.947 3.122 7.179 1.00 98.31 155 TYR A CA 1
ATOM 1177 C C . TYR A 1 155 ? -0.543 3.681 7.343 1.00 98.31 155 TYR A C 1
ATOM 1179 O O . TYR A 1 155 ? -0.328 4.887 7.216 1.00 98.31 155 TYR A O 1
ATOM 1187 N N . LEU A 1 156 ? 0.409 2.801 7.622 1.00 96.62 156 LEU A N 1
ATOM 1188 C CA . LEU A 1 156 ? 1.803 3.153 7.787 1.00 96.62 156 LEU A CA 1
ATOM 1189 C C . LEU A 1 156 ? 2.580 2.914 6.498 1.00 96.62 156 LEU A C 1
ATOM 1191 O O . LEU A 1 156 ? 2.532 1.831 5.916 1.00 96.62 156 LEU A O 1
ATOM 1195 N N . SER A 1 157 ? 3.300 3.942 6.061 1.00 92.69 157 SER A N 1
ATOM 1196 C CA . SER A 1 157 ? 4.080 3.920 4.825 1.00 92.69 157 SER A CA 1
ATOM 1197 C C . SER A 1 157 ? 5.558 4.264 5.065 1.00 92.69 157 SER A C 1
ATOM 1199 O O . SER A 1 157 ? 5.841 5.125 5.895 1.00 92.69 157 SER A O 1
ATOM 1201 N N . PRO A 1 158 ? 6.494 3.689 4.290 1.00 88.56 158 PRO A N 1
ATOM 1202 C CA . PRO A 1 158 ? 7.932 3.974 4.376 1.00 88.56 158 PRO A CA 1
ATOM 1203 C C . PRO A 1 158 ? 8.377 5.268 3.684 1.00 88.56 158 PRO A C 1
ATOM 1205 O O . PRO A 1 158 ? 9.501 5.720 3.904 1.00 88.56 158 PRO A O 1
ATOM 1208 N N . TYR A 1 159 ? 7.559 5.838 2.790 1.00 88.88 159 TYR A N 1
ATOM 1209 C CA . TYR A 1 159 ? 7.933 6.998 1.974 1.00 88.88 159 TYR A CA 1
ATOM 1210 C C . TYR A 1 159 ? 6.756 7.955 1.774 1.00 88.88 159 TYR A C 1
ATOM 1212 O O . TYR A 1 159 ? 5.628 7.525 1.534 1.00 88.88 159 TYR A O 1
ATOM 1220 N N . THR A 1 160 ? 7.046 9.259 1.752 1.00 91.00 160 THR A N 1
ATOM 1221 C CA . THR A 1 160 ? 6.054 10.326 1.520 1.00 91.00 160 THR A CA 1
ATOM 1222 C C . THR A 1 160 ? 5.363 10.200 0.162 1.00 91.00 160 THR A C 1
ATOM 1224 O O . THR A 1 160 ? 4.207 10.589 0.006 1.00 91.00 160 THR A O 1
ATOM 1227 N N . SER A 1 161 ? 6.049 9.641 -0.841 1.00 90.31 161 SER A N 1
ATOM 1228 C CA . SER A 1 161 ? 5.474 9.334 -2.154 1.00 90.31 161 SER A CA 1
ATOM 1229 C C . SER A 1 161 ? 4.353 8.302 -2.055 1.00 90.31 161 SER A C 1
ATOM 1231 O O . SER A 1 161 ? 3.321 8.472 -2.702 1.00 90.31 161 SER A O 1
ATOM 1233 N N . LEU A 1 162 ? 4.521 7.281 -1.213 1.00 89.88 162 LEU A N 1
ATOM 1234 C CA . LEU A 1 162 ? 3.514 6.251 -1.002 1.00 89.88 162 LEU A CA 1
ATOM 1235 C C . LEU A 1 162 ? 2.338 6.801 -0.190 1.00 89.88 162 LEU A C 1
ATOM 1237 O O . LEU A 1 162 ? 1.192 6.590 -0.575 1.00 89.88 162 LEU A O 1
ATOM 1241 N N . SER A 1 163 ? 2.598 7.603 0.850 1.00 93.25 163 SER A N 1
ATOM 1242 C CA . SER A 1 163 ? 1.535 8.297 1.594 1.00 93.25 163 SER A CA 1
ATOM 1243 C C . SER A 1 163 ? 0.696 9.192 0.673 1.00 93.25 163 SER A C 1
ATOM 1245 O O . SER A 1 163 ? -0.534 9.126 0.697 1.00 93.25 163 SER A O 1
ATOM 1247 N N . SER A 1 164 ? 1.352 9.992 -0.186 1.00 93.75 164 SER A N 1
ATOM 1248 C CA . SER A 1 164 ? 0.682 10.785 -1.231 1.00 93.75 164 SER A CA 1
ATOM 1249 C C . SER A 1 164 ? -0.176 9.908 -2.127 1.00 93.75 164 SER A C 1
ATOM 1251 O O . SER A 1 164 ? -1.309 10.267 -2.425 1.00 93.75 164 SER A O 1
ATOM 1253 N N . GLN A 1 165 ? 0.371 8.778 -2.577 1.00 93.00 165 GLN A N 1
ATOM 1254 C CA . GLN A 1 165 ? -0.315 7.883 -3.491 1.00 93.00 165 GLN A CA 1
ATOM 1255 C C . GLN A 1 165 ? -1.616 7.372 -2.875 1.00 93.00 165 GLN A C 1
ATOM 1257 O O . GLN A 1 165 ? -2.651 7.513 -3.512 1.00 93.00 165 GLN A O 1
ATOM 1262 N N . ILE A 1 166 ? -1.597 6.858 -1.640 1.00 94.12 166 ILE A N 1
ATOM 1263 C CA . ILE A 1 166 ? -2.803 6.345 -0.968 1.00 94.12 166 ILE A CA 1
ATOM 1264 C C . ILE A 1 166 ? -3.894 7.415 -0.881 1.00 94.12 166 ILE A C 1
ATOM 1266 O O . ILE A 1 166 ? -5.040 7.162 -1.256 1.00 94.12 166 ILE A O 1
ATOM 1270 N N . VAL A 1 167 ? -3.536 8.618 -0.431 1.00 95.69 167 VAL A N 1
ATOM 1271 C CA . VAL A 1 167 ? -4.495 9.716 -0.251 1.00 95.69 167 VAL A CA 1
ATOM 1272 C C . VAL A 1 167 ? -5.045 10.192 -1.592 1.00 95.69 167 VAL A C 1
ATOM 1274 O O . VAL A 1 167 ? -6.255 10.313 -1.737 1.00 95.69 167 VAL A O 1
ATOM 1277 N N . ASN A 1 168 ? -4.193 10.377 -2.601 1.00 93.75 168 ASN A N 1
ATOM 1278 C CA . ASN A 1 168 ? -4.634 10.784 -3.937 1.00 93.75 168 ASN A CA 1
ATOM 1279 C C . ASN A 1 168 ? -5.505 9.714 -4.610 1.00 93.75 168 ASN A C 1
ATOM 1281 O O . ASN A 1 168 ? -6.365 10.016 -5.429 1.00 93.75 168 ASN A O 1
ATOM 1285 N N . GLU A 1 169 ? -5.254 8.443 -4.309 1.00 91.38 169 GLU A N 1
ATOM 1286 C CA . GLU A 1 169 ? -5.924 7.327 -4.959 1.00 91.38 169 GLU A CA 1
ATOM 1287 C C . GLU A 1 169 ? -7.269 6.948 -4.336 1.00 91.38 169 GLU A C 1
ATOM 1289 O O . GLU A 1 169 ? -8.140 6.453 -5.059 1.00 91.38 169 GLU A O 1
ATOM 1294 N N . TYR A 1 170 ? -7.409 7.108 -3.019 1.00 94.62 170 TYR A N 1
ATOM 1295 C CA . TYR A 1 170 ? -8.555 6.614 -2.249 1.00 94.62 170 TYR A CA 1
ATOM 1296 C C . TYR A 1 170 ? -9.197 7.675 -1.350 1.00 94.62 170 TYR A C 1
ATOM 1298 O O . TYR A 1 170 ? -10.303 7.440 -0.872 1.00 94.62 170 TYR A O 1
ATOM 1306 N N . GLY A 1 171 ? -8.549 8.822 -1.131 1.00 95.06 171 GLY A N 1
ATOM 1307 C CA . GLY A 1 171 ? -9.039 9.888 -0.255 1.00 95.06 171 GLY A CA 1
ATOM 1308 C C . GLY A 1 171 ? -10.419 10.387 -0.660 1.00 95.06 171 GLY A C 1
ATOM 1309 O O . GLY A 1 171 ? -11.338 10.330 0.149 1.00 95.06 171 GLY A O 1
ATOM 1310 N N . ASP A 1 172 ? -10.586 10.781 -1.925 1.00 93.25 172 ASP A N 1
ATOM 1311 C CA . ASP A 1 172 ? -11.865 11.287 -2.443 1.00 93.25 172 ASP A CA 1
ATOM 1312 C C . ASP A 1 172 ? -12.989 10.255 -2.298 1.00 93.25 172 ASP A C 1
ATOM 1314 O O . ASP A 1 172 ? -14.050 10.571 -1.772 1.00 93.25 172 ASP A O 1
ATOM 1318 N N . LEU A 1 173 ? -12.726 8.990 -2.650 1.00 93.50 173 LEU A N 1
ATOM 1319 C CA . LEU A 1 173 ? -13.701 7.908 -2.478 1.00 93.50 173 LEU A CA 1
ATOM 1320 C C . LEU A 1 173 ? -14.134 7.750 -1.024 1.00 93.50 173 LEU A C 1
ATOM 1322 O O . LEU A 1 173 ? -15.313 7.570 -0.740 1.00 93.50 173 LEU A O 1
ATOM 1326 N N . LEU A 1 174 ? -13.169 7.716 -0.107 1.00 96.88 174 LEU A N 1
ATOM 1327 C CA . LEU A 1 174 ? -13.460 7.502 1.303 1.00 96.88 174 LEU A CA 1
ATOM 1328 C C . LEU A 1 174 ? -14.227 8.691 1.881 1.00 96.88 174 LEU A C 1
ATOM 1330 O O . LEU A 1 174 ? -15.203 8.468 2.592 1.00 96.88 174 LEU A O 1
ATOM 1334 N N . ASN A 1 175 ? -13.872 9.917 1.493 1.00 95.94 175 ASN A N 1
ATOM 1335 C CA . ASN A 1 175 ? -14.609 11.120 1.867 1.00 95.94 175 ASN A CA 1
ATOM 1336 C C . ASN A 1 175 ? -16.050 11.098 1.325 1.00 95.94 175 ASN A C 1
ATOM 1338 O O . ASN A 1 175 ? -16.977 11.385 2.081 1.00 95.94 175 ASN A O 1
ATOM 1342 N N . ASP A 1 176 ? -16.259 10.685 0.070 1.00 94.31 176 ASP A N 1
ATOM 1343 C CA . ASP A 1 176 ? -17.593 10.526 -0.534 1.00 94.31 176 ASP A CA 1
ATOM 1344 C C . ASP A 1 176 ? -18.441 9.468 0.192 1.00 94.31 176 ASP A C 1
ATOM 1346 O O . ASP A 1 176 ? -19.667 9.570 0.260 1.00 94.31 176 ASP A O 1
ATOM 1350 N N . LEU A 1 177 ? -17.790 8.454 0.769 1.00 94.06 177 LEU A N 1
ATOM 1351 C CA . LEU A 1 177 ? -18.416 7.438 1.620 1.00 94.06 177 LEU A CA 1
ATOM 1352 C C . LEU A 1 177 ? -18.595 7.891 3.082 1.00 94.06 177 LEU A C 1
ATOM 1354 O O . LEU A 1 177 ? -19.138 7.133 3.886 1.00 94.06 177 LEU A O 1
ATOM 1358 N N . GLY A 1 178 ? -18.178 9.113 3.429 1.00 97.12 178 GLY A N 1
ATOM 1359 C CA . GLY A 1 178 ? -18.314 9.696 4.765 1.00 97.12 178 GLY A CA 1
ATOM 1360 C C . GLY A 1 178 ? -17.177 9.369 5.737 1.00 97.12 178 GLY A C 1
ATOM 1361 O O . GLY A 1 178 ? -17.343 9.568 6.939 1.00 97.12 178 GLY A O 1
ATOM 1362 N N . TYR A 1 179 ? -16.037 8.877 5.248 1.00 98.31 179 TYR A N 1
ATOM 1363 C CA . TYR A 1 179 ? -14.859 8.558 6.053 1.00 98.31 179 TYR A CA 1
ATOM 1364 C C . TYR A 1 179 ? -13.756 9.602 5.860 1.00 98.31 179 TYR A C 1
ATOM 1366 O O . TYR A 1 179 ? -13.213 9.741 4.767 1.00 98.31 179 TYR A O 1
ATOM 1374 N N . SER A 1 180 ? -13.378 10.296 6.933 1.00 97.94 180 SER A N 1
ATOM 1375 C CA . SER A 1 180 ? -12.303 11.289 6.908 1.00 97.94 180 SER A CA 1
ATOM 1376 C C . SER A 1 180 ? -10.929 10.635 6.725 1.00 97.94 180 SER A C 1
ATOM 1378 O O . SER A 1 180 ? -10.559 9.699 7.442 1.00 97.94 180 SER A O 1
ATOM 1380 N N . VAL A 1 181 ? -10.149 11.155 5.774 1.00 98.06 181 VAL A N 1
ATOM 1381 C CA . VAL A 1 181 ? -8.774 10.712 5.505 1.00 98.06 181 VAL A CA 1
ATOM 1382 C C . VAL A 1 181 ? -7.795 11.828 5.845 1.00 98.06 181 VAL A C 1
ATOM 1384 O O . VAL A 1 181 ? -7.870 12.917 5.280 1.00 98.06 181 VAL A O 1
ATOM 1387 N N . VAL A 1 182 ? -6.857 11.552 6.749 1.00 97.94 182 VAL A N 1
ATOM 1388 C CA . VAL A 1 182 ? -5.839 12.512 7.194 1.00 97.94 182 VAL A CA 1
ATOM 1389 C C . VAL A 1 182 ? -4.452 11.958 6.915 1.00 97.94 182 VAL A C 1
ATOM 1391 O O . VAL A 1 182 ? -4.165 10.792 7.174 1.00 97.94 182 VAL A O 1
ATOM 1394 N N . ARG A 1 183 ? -3.574 12.812 6.389 1.00 97.44 183 ARG A N 1
ATOM 1395 C CA . ARG A 1 183 ? -2.184 12.481 6.082 1.00 97.44 183 ARG A CA 1
ATOM 1396 C C . ARG A 1 183 ? -1.251 13.179 7.055 1.00 97.44 183 ARG A C 1
ATOM 1398 O O . ARG A 1 183 ? -1.375 14.383 7.256 1.00 97.44 183 ARG A O 1
ATOM 1405 N N . HIS A 1 184 ? -0.284 12.445 7.593 1.00 96.56 184 HIS A N 1
ATOM 1406 C CA . HIS A 1 184 ? 0.785 13.031 8.387 1.00 96.56 184 HIS A CA 1
ATOM 1407 C C . HIS A 1 184 ? 2.143 12.408 8.061 1.00 96.56 184 HIS A C 1
ATOM 1409 O O . HIS A 1 184 ? 2.435 11.269 8.411 1.00 96.56 184 HIS A O 1
ATOM 1415 N N . ASP A 1 185 ? 2.996 13.168 7.389 1.00 92.69 185 ASP A N 1
ATOM 1416 C CA . ASP A 1 185 ? 4.342 12.748 7.028 1.00 92.69 185 ASP A CA 1
ATOM 1417 C C . ASP A 1 185 ? 5.336 13.922 7.049 1.00 92.69 185 ASP A C 1
ATOM 1419 O O . ASP A 1 185 ? 5.064 14.988 7.607 1.00 92.69 185 ASP A O 1
ATOM 1423 N N . GLY A 1 186 ? 6.523 13.717 6.467 1.00 85.12 186 GLY A N 1
ATOM 1424 C CA . GLY A 1 186 ? 7.579 14.730 6.405 1.00 85.12 186 GLY A CA 1
ATOM 1425 C C . GLY A 1 186 ? 7.281 15.941 5.509 1.00 85.12 186 GLY A C 1
ATOM 1426 O O . GLY A 1 186 ? 8.083 16.868 5.496 1.00 85.12 186 GLY A O 1
ATOM 1427 N N . ILE A 1 187 ? 6.177 15.942 4.752 1.00 89.25 187 ILE A N 1
ATOM 1428 C CA . ILE A 1 187 ? 5.780 17.032 3.841 1.00 89.25 187 ILE A CA 1
ATOM 1429 C C . ILE A 1 187 ? 4.418 17.617 4.241 1.00 89.25 187 ILE A C 1
ATOM 1431 O O . ILE A 1 187 ? 4.220 18.828 4.186 1.00 89.25 187 ILE A O 1
ATOM 1435 N N . SER A 1 188 ? 3.469 16.764 4.624 1.00 90.94 188 SER A N 1
ATOM 1436 C CA . SER A 1 188 ? 2.112 17.125 5.024 1.00 90.94 188 SER A CA 1
ATOM 1437 C C . SER A 1 188 ? 1.949 16.922 6.526 1.00 90.94 188 SER A C 1
ATOM 1439 O O . SER A 1 188 ? 2.138 15.824 7.050 1.00 90.94 188 SER A O 1
ATOM 1441 N N . HIS A 1 189 ? 1.607 17.990 7.240 1.00 93.06 189 HIS A N 1
ATOM 1442 C CA . HIS A 1 189 ? 1.456 17.954 8.689 1.00 93.06 189 HIS A CA 1
ATOM 1443 C C . HIS A 1 189 ? -0.013 18.062 9.083 1.00 93.06 189 HIS A C 1
ATOM 1445 O O . HIS A 1 189 ? -0.706 18.961 8.615 1.00 93.06 189 HIS A O 1
ATOM 1451 N N . ALA A 1 190 ? -0.449 17.164 9.964 1.00 95.56 190 ALA A N 1
ATOM 1452 C CA . ALA A 1 190 ? -1.756 17.206 10.598 1.00 95.56 190 ALA A CA 1
ATOM 1453 C C . ALA A 1 190 ? -1.579 17.483 12.093 1.00 95.56 190 ALA A C 1
ATOM 1455 O O . ALA A 1 190 ? -0.571 17.108 12.697 1.00 95.56 190 ALA A O 1
ATOM 1456 N N . SER A 1 191 ? -2.558 18.147 12.689 1.00 96.62 191 SER A N 1
ATOM 1457 C CA . SER A 1 191 ? -2.643 18.322 14.134 1.00 96.62 191 SER A CA 1
ATOM 1458 C C . SER A 1 191 ? -3.058 17.022 14.829 1.00 96.62 191 SER A C 1
ATOM 1460 O O . SER A 1 191 ? -3.715 16.163 14.239 1.00 96.62 191 SER A O 1
ATOM 1462 N N . ASP A 1 192 ? -2.731 16.905 16.121 1.00 96.44 192 ASP A N 1
ATOM 1463 C CA . ASP A 1 192 ? -3.176 15.774 16.945 1.00 96.44 192 ASP A CA 1
ATOM 1464 C C . ASP A 1 192 ? -4.711 15.628 16.885 1.00 96.44 192 ASP A C 1
ATOM 1466 O O . ASP A 1 192 ? -5.215 14.529 16.692 1.00 96.44 192 ASP A O 1
ATOM 1470 N N . THR A 1 193 ? -5.456 16.739 16.942 1.00 96.81 193 THR A N 1
ATOM 1471 C CA . THR A 1 193 ? -6.927 16.747 16.865 1.00 96.81 193 THR A CA 1
ATOM 1472 C C . THR A 1 193 ? -7.458 16.228 15.527 1.00 96.81 193 THR A C 1
ATOM 1474 O O . THR A 1 193 ? -8.462 15.518 15.502 1.00 96.81 193 THR A O 1
ATOM 1477 N N . GLU A 1 194 ? -6.822 16.571 14.404 1.00 97.38 194 GLU A N 1
ATOM 1478 C CA . GLU A 1 194 ? -7.216 16.035 13.093 1.00 97.38 194 GLU A CA 1
ATOM 1479 C C . GLU A 1 194 ? -6.988 14.524 13.036 1.00 97.38 194 GLU A C 1
ATOM 1481 O O . GLU A 1 194 ? -7.865 13.793 12.584 1.00 97.38 194 GLU A O 1
ATOM 1486 N N . LEU A 1 195 ? -5.856 14.045 13.561 1.00 97.31 195 LEU A N 1
ATOM 1487 C CA . LEU A 1 195 ? -5.539 12.618 13.612 1.00 97.31 195 LEU A CA 1
ATOM 1488 C C . LEU A 1 195 ? -6.480 11.843 14.542 1.00 97.31 195 LEU A C 1
ATOM 1490 O O . LEU A 1 195 ? -6.892 10.741 14.186 1.00 97.31 195 LEU A O 1
ATOM 1494 N N . GLU A 1 196 ? -6.860 12.399 15.697 1.00 96.50 196 GLU A N 1
ATOM 1495 C CA . GLU A 1 196 ? -7.831 11.789 16.624 1.00 96.50 196 GLU A CA 1
ATOM 1496 C C . GLU A 1 196 ? -9.200 11.574 15.969 1.00 96.50 196 GLU A C 1
ATOM 1498 O O . GLU A 1 196 ? -9.823 10.533 16.173 1.00 96.50 196 GLU A O 1
ATOM 1503 N N . ASN A 1 197 ? -9.647 12.534 15.153 1.00 95.81 197 ASN A N 1
ATOM 1504 C CA . ASN A 1 197 ? -10.955 12.502 14.494 1.00 95.81 197 ASN A CA 1
ATOM 1505 C C . ASN A 1 197 ? -10.936 11.832 13.109 1.00 95.81 197 ASN A C 1
ATOM 1507 O O . ASN A 1 197 ? -11.989 11.678 12.484 1.00 95.81 197 ASN A O 1
ATOM 1511 N N . ALA A 1 198 ? -9.761 11.441 12.615 1.00 97.62 198 ALA A N 1
ATOM 1512 C CA . ALA A 1 198 ? -9.619 10.759 11.339 1.00 97.62 198 ALA A CA 1
ATOM 1513 C C . ALA A 1 198 ? -10.177 9.331 11.403 1.00 97.62 198 ALA A C 1
ATOM 1515 O O . ALA A 1 198 ? -9.895 8.576 12.342 1.00 97.62 198 ALA A O 1
ATOM 1516 N N . ASN A 1 199 ? -10.921 8.936 10.368 1.00 98.50 199 ASN A N 1
ATOM 1517 C CA . ASN A 1 199 ? -11.308 7.546 10.157 1.00 98.50 199 ASN A CA 1
ATOM 1518 C C . ASN A 1 199 ? -10.136 6.729 9.597 1.00 98.50 199 ASN A C 1
ATOM 1520 O O . ASN A 1 199 ? -9.902 5.613 10.060 1.00 98.50 199 ASN A O 1
ATOM 1524 N N . LEU A 1 200 ? -9.386 7.292 8.645 1.00 98.56 200 LEU A N 1
ATOM 1525 C CA . LEU A 1 200 ? -8.141 6.738 8.116 1.00 98.56 200 LEU A CA 1
ATOM 1526 C C . LEU A 1 200 ? -6.993 7.735 8.305 1.00 98.56 200 LEU A C 1
ATOM 1528 O O . LEU A 1 200 ? -6.993 8.809 7.704 1.00 98.56 200 LEU A O 1
ATOM 1532 N N . SER A 1 201 ? -5.984 7.342 9.077 1.00 98.44 201 SER A N 1
ATOM 1533 C CA . SER A 1 201 ? -4.734 8.093 9.226 1.00 98.44 201 SER A CA 1
ATOM 1534 C C . SER A 1 201 ? -3.643 7.461 8.366 1.00 98.44 201 SER A C 1
ATOM 1536 O O . SER A 1 201 ? -3.278 6.311 8.594 1.00 98.44 201 SER A O 1
ATOM 1538 N N . VAL A 1 202 ? -3.099 8.197 7.398 1.00 98.19 202 VAL A N 1
ATOM 1539 C CA . VAL A 1 202 ? -1.964 7.768 6.563 1.00 98.19 202 VAL A CA 1
ATOM 1540 C C . VAL A 1 202 ? -0.694 8.438 7.080 1.00 98.19 202 VAL A C 1
ATOM 1542 O O . VAL A 1 202 ? -0.548 9.656 6.961 1.00 98.19 202 VAL A O 1
ATOM 1545 N N . VAL A 1 203 ? 0.207 7.661 7.683 1.00 97.12 203 VAL A N 1
ATOM 1546 C CA . VAL A 1 203 ? 1.332 8.183 8.474 1.00 97.12 203 VAL A CA 1
ATOM 1547 C C . VAL A 1 203 ? 2.647 7.485 8.115 1.00 97.12 203 VAL A C 1
ATOM 1549 O O . VAL A 1 203 ? 2.667 6.306 7.777 1.00 97.12 203 VAL A O 1
ATOM 1552 N N . MET A 1 204 ? 3.770 8.200 8.182 1.00 93.94 204 MET A N 1
ATOM 1553 C CA . MET A 1 204 ? 5.101 7.585 8.055 1.00 93.94 204 MET A CA 1
ATOM 1554 C C . MET A 1 204 ? 5.501 6.804 9.311 1.00 93.94 204 MET A C 1
ATOM 1556 O O . MET A 1 204 ? 5.121 7.185 10.420 1.00 93.94 204 MET A O 1
ATOM 1560 N N . TYR A 1 205 ? 6.326 5.764 9.158 1.00 91.50 205 TYR A N 1
ATOM 1561 C CA . TYR A 1 205 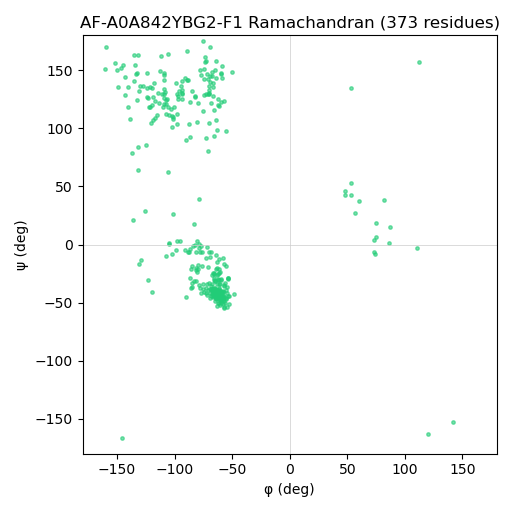? 6.835 4.976 10.289 1.00 91.50 205 TYR A CA 1
ATOM 1562 C C . TYR A 1 205 ? 7.487 5.838 11.363 1.00 91.50 205 TYR A C 1
ATOM 1564 O O . TYR A 1 205 ? 7.113 5.771 12.532 1.00 91.50 205 TYR A O 1
ATOM 1572 N N . GLU A 1 206 ? 8.410 6.703 10.963 1.00 89.62 206 GLU A N 1
ATOM 1573 C CA . GLU A 1 206 ? 9.187 7.539 11.870 1.00 89.62 206 GLU A CA 1
ATOM 1574 C C . GLU A 1 206 ? 8.286 8.536 12.615 1.00 89.62 206 GLU A C 1
ATOM 1576 O O . GLU A 1 206 ? 8.447 8.767 13.815 1.00 89.62 206 GLU A O 1
ATOM 1581 N N . THR A 1 207 ? 7.282 9.080 11.923 1.00 92.81 207 THR A N 1
ATOM 1582 C CA . THR A 1 207 ? 6.288 9.991 12.500 1.00 92.81 207 THR A CA 1
ATOM 1583 C C . THR A 1 207 ? 5.411 9.284 13.534 1.00 92.81 207 THR A C 1
ATOM 1585 O O . THR A 1 207 ? 5.192 9.816 14.625 1.00 92.81 207 THR A O 1
ATOM 1588 N N . PHE A 1 208 ? 4.940 8.073 13.228 1.00 95.50 208 PHE A N 1
ATOM 1589 C CA . PHE A 1 208 ? 4.122 7.289 14.151 1.00 95.50 208 PHE A CA 1
ATOM 1590 C C . PHE A 1 208 ? 4.925 6.814 15.368 1.00 95.50 208 PHE A C 1
ATOM 1592 O O . PHE A 1 208 ? 4.471 6.966 16.500 1.00 95.50 208 PHE A O 1
ATOM 1599 N N . ALA A 1 209 ? 6.149 6.319 15.164 1.00 93.19 209 ALA A N 1
ATOM 1600 C CA . ALA A 1 209 ? 7.037 5.908 16.250 1.00 93.19 209 ALA A CA 1
ATOM 1601 C C . ALA A 1 209 ? 7.360 7.069 17.200 1.00 93.19 209 ALA A C 1
ATOM 1603 O O . ALA A 1 209 ? 7.280 6.913 18.420 1.00 93.19 209 ALA A O 1
ATOM 1604 N N . ALA A 1 210 ? 7.662 8.255 16.663 1.00 93.00 210 ALA A N 1
ATOM 1605 C CA . ALA A 1 210 ? 7.882 9.443 17.482 1.00 93.00 210 ALA A CA 1
ATOM 1606 C C . ALA A 1 210 ? 6.644 9.790 18.327 1.00 93.00 210 ALA A C 1
ATOM 1608 O O . ALA A 1 210 ? 6.770 10.101 19.514 1.00 93.00 210 ALA A O 1
ATOM 1609 N N . ALA A 1 211 ? 5.445 9.696 17.749 1.00 94.94 211 ALA A N 1
ATOM 1610 C CA . ALA A 1 211 ? 4.196 9.958 18.455 1.00 94.94 211 ALA A CA 1
ATOM 1611 C C . ALA A 1 211 ? 3.880 8.910 19.538 1.00 94.94 211 ALA A C 1
ATOM 1613 O O . ALA A 1 211 ? 3.435 9.285 20.626 1.00 94.94 211 ALA A O 1
ATOM 1614 N N . LEU A 1 212 ? 4.173 7.629 19.283 1.00 93.56 212 LEU A N 1
ATOM 1615 C CA . LEU A 1 212 ? 4.066 6.549 20.271 1.00 93.56 212 LEU A CA 1
ATOM 1616 C C . LEU A 1 212 ? 4.973 6.811 21.478 1.00 93.56 212 LEU A C 1
ATOM 1618 O O . LEU A 1 212 ? 4.526 6.743 22.623 1.00 93.56 212 LEU A O 1
ATOM 1622 N N . LEU A 1 213 ? 6.238 7.171 21.235 1.00 91.62 213 LEU A N 1
ATOM 1623 C CA . LEU A 1 213 ? 7.199 7.485 22.298 1.00 91.62 213 LEU A CA 1
ATOM 1624 C C . LEU A 1 213 ? 6.775 8.713 23.116 1.00 91.62 213 LEU A C 1
ATOM 1626 O O . LEU A 1 213 ? 6.981 8.760 24.329 1.00 91.62 213 LEU A O 1
ATOM 1630 N N . GLN A 1 214 ? 6.135 9.686 22.467 1.00 94.38 214 GLN A N 1
ATOM 1631 C CA . GLN A 1 214 ? 5.546 10.858 23.116 1.00 94.38 214 GLN A CA 1
ATOM 1632 C C . GLN A 1 214 ? 4.193 10.578 23.789 1.00 94.38 214 GLN A C 1
ATOM 1634 O O . GLN A 1 214 ? 3.645 11.479 24.425 1.00 94.38 214 GLN A O 1
ATOM 1639 N N . LYS A 1 215 ? 3.653 9.356 23.672 1.00 93.62 215 LYS A N 1
ATOM 1640 C CA . LYS A 1 215 ? 2.342 8.949 24.206 1.00 93.62 215 LYS A CA 1
ATOM 1641 C C . LYS A 1 215 ? 1.214 9.874 23.745 1.00 93.62 215 LYS A C 1
ATOM 1643 O O . LYS A 1 215 ? 0.366 10.303 24.531 1.00 93.62 215 LYS A O 1
ATOM 1648 N N . LYS A 1 216 ? 1.240 10.234 22.462 1.00 95.44 216 LYS A N 1
ATOM 1649 C CA . LYS A 1 216 ? 0.200 11.049 21.836 1.00 95.44 216 LYS A CA 1
ATOM 1650 C C . LYS A 1 216 ? -1.112 10.266 21.796 1.00 95.44 216 LYS A C 1
ATOM 1652 O O . LYS A 1 216 ? -1.150 9.163 21.263 1.00 95.44 216 LYS A O 1
ATOM 1657 N N . LYS A 1 217 ? -2.198 10.862 22.290 1.00 95.06 217 LYS A N 1
ATOM 1658 C CA . LYS A 1 217 ? -3.521 10.212 22.381 1.00 95.06 217 LYS A CA 1
ATOM 1659 C C . LYS A 1 217 ? -4.052 9.696 21.044 1.00 95.06 217 LYS A C 1
ATOM 1661 O O . LYS A 1 217 ? -4.720 8.671 21.002 1.00 95.06 217 LYS A O 1
ATOM 1666 N N . TRP A 1 218 ? -3.743 10.378 19.941 1.00 95.56 218 TRP A N 1
ATOM 1667 C CA . TRP A 1 218 ? -4.199 9.958 18.615 1.00 95.56 218 TRP A CA 1
ATOM 1668 C C . TRP A 1 218 ? -3.654 8.597 18.174 1.00 95.56 218 TRP A C 1
ATOM 1670 O O . TRP A 1 218 ? -4.249 7.992 17.280 1.00 95.56 218 TRP A O 1
ATOM 1680 N N . THR A 1 219 ? -2.554 8.130 18.785 1.00 95.56 219 THR A N 1
ATOM 1681 C CA . THR A 1 219 ? -1.936 6.826 18.496 1.00 95.56 219 THR A CA 1
ATOM 1682 C C . THR A 1 219 ? -2.735 5.639 19.039 1.00 95.56 219 THR A C 1
ATOM 1684 O O . THR A 1 219 ? -2.486 4.505 18.636 1.00 95.56 219 THR A O 1
ATOM 1687 N N . ASP A 1 220 ? -3.728 5.902 19.891 1.00 91.81 220 ASP A N 1
ATOM 1688 C CA . ASP A 1 220 ? -4.602 4.897 20.483 1.00 91.81 220 ASP A CA 1
ATOM 1689 C C . ASP A 1 220 ? -5.849 4.622 19.612 1.00 91.81 220 ASP A C 1
ATOM 1691 O O . ASP A 1 220 ? -6.232 5.408 18.738 1.00 91.81 220 ASP A O 1
ATOM 1695 N N . ASN A 1 221 ? -6.555 3.527 19.921 1.00 91.56 221 ASN A N 1
ATOM 1696 C CA . ASN A 1 221 ? -7.875 3.177 19.371 1.00 91.56 221 ASN A CA 1
ATOM 1697 C C . ASN A 1 221 ? -7.936 2.993 17.843 1.00 91.56 221 ASN A C 1
ATOM 1699 O O . ASN A 1 221 ? -8.941 3.344 17.213 1.00 91.56 221 ASN A O 1
ATOM 1703 N N . PHE A 1 222 ? -6.903 2.411 17.239 1.00 96.88 222 PHE A N 1
ATOM 1704 C CA . PHE A 1 222 ? -7.008 1.862 15.888 1.00 96.88 222 PHE A CA 1
ATOM 1705 C C . PHE A 1 222 ? -7.564 0.436 15.949 1.00 96.88 222 PHE A C 1
ATOM 1707 O O . PHE A 1 222 ? -7.126 -0.377 16.752 1.00 96.88 222 PHE A O 1
ATOM 1714 N N . GLY A 1 223 ? -8.564 0.125 15.122 1.00 96.94 223 GLY A N 1
ATOM 1715 C CA . GLY A 1 223 ? -9.027 -1.258 14.953 1.00 96.94 223 GLY A CA 1
ATOM 1716 C C . GLY A 1 223 ? -8.210 -2.023 13.914 1.00 96.94 223 GLY A C 1
ATOM 1717 O O . GLY A 1 223 ? -8.177 -3.249 13.949 1.00 96.94 223 GLY A O 1
ATOM 1718 N N . LEU A 1 224 ? -7.533 -1.298 13.020 1.00 98.19 224 LEU A N 1
ATOM 1719 C CA . LEU A 1 224 ? -6.692 -1.839 11.960 1.00 98.19 224 LEU A CA 1
ATOM 1720 C C . LEU A 1 224 ? -5.434 -0.991 11.789 1.00 98.19 224 LEU A C 1
ATOM 1722 O O . LEU A 1 224 ? -5.523 0.232 11.687 1.00 98.19 224 LEU A O 1
ATOM 1726 N N . ALA A 1 225 ? -4.293 -1.656 11.658 1.00 98.00 225 ALA A N 1
ATOM 1727 C CA . ALA A 1 225 ? -3.035 -1.083 11.218 1.00 98.00 225 ALA A CA 1
ATOM 1728 C C . ALA A 1 225 ? -2.534 -1.815 9.966 1.00 98.00 225 ALA A C 1
ATOM 1730 O O . ALA A 1 225 ? -2.259 -3.016 9.996 1.00 98.00 225 ALA A O 1
ATOM 1731 N N . VAL A 1 226 ? -2.412 -1.082 8.863 1.00 97.81 226 VAL A N 1
ATOM 1732 C CA . VAL A 1 226 ? -1.760 -1.538 7.635 1.00 97.81 226 VAL A CA 1
ATOM 1733 C C . VAL A 1 226 ? -0.299 -1.104 7.667 1.00 97.81 226 VAL A C 1
ATOM 1735 O O . VAL A 1 226 ? -0.018 0.067 7.897 1.00 97.81 226 VAL A O 1
ATOM 1738 N N . ILE A 1 227 ? 0.622 -2.032 7.425 1.00 94.88 227 ILE A N 1
ATOM 1739 C CA . ILE A 1 227 ? 2.074 -1.802 7.424 1.00 94.88 227 ILE A CA 1
ATOM 1740 C C . ILE A 1 227 ? 2.604 -2.131 6.028 1.00 94.88 227 ILE A C 1
ATOM 1742 O O . ILE A 1 227 ? 2.624 -3.301 5.638 1.00 94.88 227 ILE A O 1
ATOM 1746 N N . ASP A 1 228 ? 2.973 -1.110 5.253 1.00 91.12 228 ASP A N 1
ATOM 1747 C CA . ASP A 1 228 ? 3.366 -1.251 3.846 1.00 91.12 228 ASP A CA 1
ATOM 1748 C C . ASP A 1 228 ? 4.881 -1.411 3.631 1.00 91.12 228 ASP A C 1
ATOM 1750 O O . ASP A 1 228 ? 5.699 -0.748 4.257 1.00 91.12 228 ASP A O 1
ATOM 1754 N N . GLU A 1 229 ? 5.284 -2.264 2.699 1.00 83.75 229 GLU A N 1
ATOM 1755 C CA . GLU A 1 229 ? 6.683 -2.667 2.495 1.00 83.75 229 GLU A CA 1
ATOM 1756 C C . GLU A 1 229 ? 7.372 -3.184 3.775 1.00 83.75 229 GLU A C 1
ATOM 1758 O O . GLU A 1 229 ? 8.474 -2.772 4.132 1.00 83.75 229 GLU A O 1
ATOM 1763 N N . LEU A 1 230 ? 6.753 -4.166 4.443 1.00 76.75 230 LEU A N 1
ATOM 1764 C CA . LEU A 1 230 ? 7.337 -4.854 5.610 1.00 76.75 230 LEU A CA 1
ATOM 1765 C C . LEU A 1 230 ? 8.726 -5.463 5.327 1.00 76.75 230 LEU A C 1
ATOM 1767 O O . LEU A 1 230 ? 9.475 -5.731 6.256 1.00 76.75 230 LEU A O 1
ATOM 1771 N N . THR A 1 231 ? 9.100 -5.660 4.058 1.00 66.44 231 THR A N 1
ATOM 1772 C CA . THR A 1 231 ? 10.455 -6.087 3.670 1.00 66.44 231 THR A CA 1
ATOM 1773 C C . THR A 1 231 ? 11.565 -5.165 4.162 1.00 66.44 231 THR A C 1
ATOM 1775 O O . THR A 1 231 ? 12.709 -5.592 4.212 1.00 66.44 231 THR A O 1
ATOM 1778 N N . GLU A 1 232 ? 11.256 -3.936 4.570 1.00 59.06 232 GLU A N 1
ATOM 1779 C CA . GLU A 1 232 ? 12.217 -3.071 5.258 1.00 59.06 232 GLU A CA 1
ATOM 1780 C C . GLU A 1 232 ? 12.671 -3.655 6.621 1.00 59.06 232 GLU A C 1
ATOM 1782 O O . GLU A 1 232 ? 13.711 -3.240 7.113 1.00 59.06 232 GLU A O 1
ATOM 1787 N N . LEU A 1 233 ? 11.988 -4.656 7.205 1.00 55.59 233 LEU A N 1
ATOM 1788 C CA . LEU A 1 233 ? 12.502 -5.437 8.351 1.00 55.59 233 LEU A CA 1
ATOM 1789 C C . LEU A 1 233 ? 13.738 -6.284 7.999 1.00 55.59 233 LEU A C 1
ATOM 1791 O O . LEU A 1 233 ? 14.591 -6.515 8.847 1.00 55.59 233 LEU A O 1
ATOM 1795 N N . ASP A 1 234 ? 13.839 -6.745 6.749 1.00 50.69 234 ASP A N 1
ATOM 1796 C CA . ASP A 1 234 ? 14.971 -7.543 6.245 1.00 50.69 234 ASP A CA 1
ATOM 1797 C C . ASP A 1 234 ? 16.140 -6.638 5.806 1.00 50.69 234 ASP A C 1
ATOM 1799 O O . ASP A 1 234 ? 17.204 -7.092 5.393 1.00 50.69 234 ASP A O 1
ATOM 1803 N N . SER A 1 235 ? 15.976 -5.312 5.914 1.00 51.72 235 SER A N 1
ATOM 1804 C CA . SER A 1 235 ? 17.026 -4.339 5.606 1.00 51.72 235 SER A CA 1
ATOM 1805 C C . SER A 1 235 ? 18.053 -4.205 6.735 1.00 51.72 235 SER A C 1
ATOM 1807 O O . SER A 1 235 ? 18.558 -3.113 7.000 1.00 51.72 235 SER A O 1
ATOM 1809 N N . PHE A 1 236 ? 18.416 -5.326 7.371 1.00 48.31 236 PHE A N 1
ATOM 1810 C CA . PHE A 1 236 ? 19.566 -5.403 8.264 1.00 48.31 236 PHE A CA 1
ATOM 1811 C C . PHE A 1 236 ? 20.804 -4.934 7.494 1.00 48.31 236 PHE A C 1
ATOM 1813 O O . PHE A 1 236 ? 21.440 -5.681 6.744 1.00 48.31 236 PHE A O 1
ATOM 1820 N N . GLN A 1 237 ? 21.167 -3.666 7.675 1.00 47.91 237 GLN A N 1
ATOM 1821 C CA . GLN A 1 237 ? 22.467 -3.173 7.266 1.00 47.91 237 GLN A CA 1
ATOM 1822 C C . GLN A 1 237 ? 23.495 -3.937 8.103 1.00 47.91 237 GLN A C 1
ATOM 1824 O O . GLN A 1 237 ? 23.748 -3.601 9.256 1.00 47.91 237 GLN A O 1
ATOM 1829 N N . GLN A 1 238 ? 24.097 -4.983 7.527 1.00 42.97 238 GLN A N 1
ATOM 1830 C CA . GLN A 1 238 ? 25.140 -5.782 8.187 1.00 42.97 238 GLN A CA 1
ATOM 1831 C C . GLN A 1 238 ? 26.360 -4.943 8.614 1.00 42.97 238 GLN A C 1
ATOM 1833 O O . GLN A 1 238 ? 27.201 -5.409 9.381 1.00 42.97 238 GLN A O 1
ATOM 1838 N N . VAL A 1 239 ? 26.454 -3.695 8.145 1.00 42.09 239 VAL A N 1
ATOM 1839 C CA . VAL A 1 239 ? 27.458 -2.714 8.547 1.00 42.09 239 VAL A CA 1
ATOM 1840 C C . VAL A 1 239 ? 26.746 -1.496 9.129 1.00 42.09 239 VAL A C 1
ATOM 1842 O O . VAL A 1 239 ? 26.195 -0.675 8.399 1.00 42.09 239 VAL A O 1
ATOM 1845 N N . VAL A 1 240 ? 26.782 -1.367 10.457 1.00 47.50 240 VAL A N 1
ATOM 1846 C CA . VAL A 1 240 ? 26.361 -0.147 11.156 1.00 47.50 240 VAL A CA 1
ATOM 1847 C C . VAL A 1 240 ? 27.425 0.920 10.907 1.00 47.50 240 VAL A C 1
ATOM 1849 O O . VAL A 1 240 ? 28.426 1.007 11.620 1.00 47.50 240 VAL A O 1
ATOM 1852 N N . GLU A 1 241 ? 27.246 1.721 9.861 1.00 49.72 241 GLU A N 1
ATOM 1853 C CA . GLU A 1 241 ? 28.046 2.930 9.687 1.00 49.72 241 GLU A CA 1
ATOM 1854 C C . GLU A 1 241 ? 27.617 3.975 10.734 1.00 49.72 241 GLU A C 1
ATOM 1856 O O . GLU A 1 241 ? 26.421 4.101 11.007 1.00 49.72 241 GLU A O 1
ATOM 1861 N N . PRO A 1 242 ? 28.539 4.771 11.311 1.00 50.75 242 PRO A N 1
ATOM 1862 C CA . PRO A 1 242 ? 28.198 5.790 12.309 1.00 50.75 242 PRO A CA 1
ATOM 1863 C C . PRO A 1 242 ? 27.111 6.773 11.848 1.00 50.75 242 PRO A C 1
ATOM 1865 O O . PRO A 1 242 ? 26.341 7.263 12.670 1.00 50.75 242 PRO A O 1
ATOM 1868 N N . GLN A 1 243 ? 27.027 7.030 10.537 1.00 48.56 243 GLN A N 1
ATOM 1869 C CA . GLN A 1 243 ? 25.986 7.858 9.919 1.00 48.56 243 GLN A CA 1
ATOM 1870 C C . GLN A 1 243 ? 24.584 7.226 9.882 1.00 48.56 243 GLN A C 1
ATOM 1872 O O . GLN A 1 243 ? 23.609 7.961 9.749 1.00 48.56 243 GLN A O 1
ATOM 1877 N N . ASN A 1 244 ? 24.468 5.902 10.019 1.00 48.75 244 ASN A N 1
ATOM 1878 C CA . ASN A 1 244 ? 23.203 5.171 9.890 1.00 48.75 244 ASN A CA 1
ATOM 1879 C C . ASN A 1 244 ? 22.634 4.727 11.251 1.00 48.75 244 ASN A C 1
ATOM 1881 O O . ASN A 1 244 ? 21.556 4.129 11.318 1.00 48.75 244 ASN A O 1
ATOM 1885 N N . ILE A 1 245 ? 23.317 5.048 12.355 1.00 45.22 245 ILE A N 1
ATOM 1886 C CA . ILE A 1 245 ? 22.835 4.781 13.715 1.00 45.22 245 ILE A CA 1
ATOM 1887 C C . ILE A 1 245 ? 21.518 5.542 13.940 1.00 45.22 245 ILE A C 1
ATOM 1889 O O . ILE A 1 245 ? 21.476 6.767 13.870 1.00 45.22 245 ILE A O 1
ATOM 1893 N N . GLY A 1 246 ? 20.438 4.807 14.219 1.00 48.84 246 GLY A N 1
ATOM 1894 C CA . GLY A 1 246 ? 19.097 5.371 14.427 1.00 48.84 246 GLY A CA 1
ATOM 1895 C C . GLY A 1 246 ? 18.273 5.585 13.152 1.00 48.84 246 GLY A C 1
ATOM 1896 O O . GLY A 1 246 ? 17.143 6.049 13.248 1.00 48.84 246 GLY A O 1
ATOM 1897 N N . THR A 1 247 ? 18.802 5.223 11.978 1.00 53.25 247 THR A N 1
ATOM 1898 C CA . THR A 1 247 ? 18.041 5.184 10.709 1.00 53.25 247 THR A CA 1
ATOM 1899 C C . THR A 1 247 ? 17.490 3.795 10.386 1.00 53.25 247 THR A C 1
ATOM 1901 O O . THR A 1 247 ? 16.878 3.597 9.339 1.00 53.25 247 THR A O 1
ATOM 1904 N N . ASP A 1 248 ? 17.701 2.835 11.290 1.00 62.38 248 ASP A N 1
ATOM 1905 C CA . ASP A 1 248 ? 17.243 1.464 11.124 1.00 62.38 248 ASP A CA 1
ATOM 1906 C C . ASP A 1 248 ? 15.714 1.392 11.237 1.00 62.38 248 ASP A C 1
ATOM 1908 O O . ASP A 1 248 ? 15.107 1.501 12.313 1.00 62.38 248 ASP A O 1
ATOM 1912 N N . ARG A 1 249 ? 15.086 1.230 10.075 1.00 66.75 249 ARG A N 1
ATOM 1913 C CA . ARG A 1 249 ? 13.641 1.062 9.946 1.00 66.75 249 ARG A CA 1
ATOM 1914 C C . ARG A 1 249 ? 13.170 -0.234 10.578 1.00 66.75 249 ARG A C 1
ATOM 1916 O O . ARG A 1 249 ? 12.035 -0.269 11.041 1.00 66.75 249 ARG A O 1
ATOM 1923 N N . SER A 1 250 ? 14.039 -1.237 10.672 1.00 72.81 250 SER A N 1
ATOM 1924 C CA . SER A 1 250 ? 13.725 -2.537 11.258 1.00 72.81 250 SER A CA 1
ATOM 1925 C C . SER A 1 250 ? 13.358 -2.380 12.733 1.00 72.81 250 SER A C 1
ATOM 1927 O O . SER A 1 250 ? 12.262 -2.746 13.143 1.00 72.81 250 SER A O 1
ATOM 1929 N N . VAL A 1 251 ? 14.191 -1.673 13.506 1.00 78.81 251 VAL A N 1
ATOM 1930 C CA . VAL A 1 251 ? 13.929 -1.382 14.930 1.00 78.81 251 VAL A CA 1
ATOM 1931 C C . VAL A 1 251 ? 12.677 -0.521 15.118 1.00 78.81 251 VAL A C 1
ATOM 1933 O O . VAL A 1 251 ? 11.900 -0.719 16.055 1.00 78.81 251 VAL A O 1
ATOM 1936 N N . THR A 1 252 ? 12.467 0.451 14.227 1.00 84.31 252 THR A N 1
ATOM 1937 C CA . THR A 1 252 ? 11.282 1.321 14.273 1.00 84.31 252 THR A CA 1
ATOM 1938 C C . THR A 1 252 ? 10.005 0.512 14.039 1.00 84.31 252 THR A C 1
ATOM 1940 O O . THR A 1 252 ? 9.035 0.654 14.783 1.00 84.31 252 THR A O 1
ATOM 1943 N N . LEU A 1 253 ? 10.011 -0.365 13.036 1.00 85.81 253 LEU A N 1
ATOM 1944 C CA . LEU A 1 253 ? 8.911 -1.272 12.731 1.00 85.81 253 LEU A CA 1
ATOM 1945 C C . LEU A 1 253 ? 8.668 -2.272 13.864 1.00 85.81 253 LEU A C 1
ATOM 1947 O O . LEU A 1 253 ? 7.515 -2.452 14.251 1.00 85.81 253 LEU A O 1
ATOM 1951 N N . ASP A 1 254 ? 9.718 -2.847 14.451 1.00 86.62 254 ASP A N 1
ATOM 1952 C CA . ASP A 1 254 ? 9.614 -3.761 15.593 1.00 86.62 254 ASP A CA 1
ATOM 1953 C C . ASP A 1 254 ? 8.917 -3.105 16.785 1.00 86.62 254 ASP A C 1
ATOM 1955 O O . ASP A 1 254 ? 8.015 -3.698 17.388 1.00 86.62 254 ASP A O 1
ATOM 1959 N N . LEU A 1 255 ? 9.292 -1.861 17.104 1.00 88.81 255 LEU A N 1
ATOM 1960 C CA . LEU A 1 255 ? 8.644 -1.073 18.149 1.00 88.81 255 LEU A CA 1
ATOM 1961 C C . LEU A 1 255 ? 7.163 -0.852 17.826 1.00 88.81 255 LEU A C 1
ATOM 1963 O O . LEU A 1 255 ? 6.302 -1.135 18.658 1.00 88.81 255 LEU A O 1
ATOM 1967 N N . ILE A 1 256 ? 6.862 -0.360 16.624 1.00 92.00 256 ILE A N 1
ATOM 1968 C CA . ILE A 1 256 ? 5.492 -0.066 16.189 1.00 92.00 256 ILE A CA 1
ATOM 1969 C C . ILE A 1 256 ? 4.617 -1.321 16.260 1.00 92.00 256 ILE A C 1
ATOM 1971 O O . ILE A 1 256 ? 3.543 -1.295 16.861 1.00 92.00 256 ILE A O 1
ATOM 1975 N N . ILE A 1 257 ? 5.078 -2.425 15.676 1.00 91.19 257 ILE A N 1
ATOM 1976 C CA . ILE A 1 257 ? 4.340 -3.687 15.631 1.00 91.19 257 ILE A CA 1
ATOM 1977 C C . ILE A 1 257 ? 4.124 -4.226 17.043 1.00 91.19 257 ILE A C 1
ATOM 1979 O O . ILE A 1 257 ? 3.009 -4.626 17.380 1.00 91.19 257 ILE A O 1
ATOM 1983 N N . SER A 1 258 ? 5.158 -4.197 17.887 1.00 90.69 258 SER A N 1
ATOM 1984 C CA . SER A 1 258 ? 5.064 -4.664 19.273 1.00 90.69 258 SER A CA 1
ATOM 1985 C C . SER A 1 258 ? 4.029 -3.887 20.083 1.00 90.69 258 SER A C 1
ATOM 1987 O O . SER A 1 258 ? 3.363 -4.477 20.930 1.00 90.69 258 SER A O 1
ATOM 1989 N N . MET A 1 259 ? 3.868 -2.590 19.812 1.00 90.88 259 MET A N 1
ATOM 1990 C CA . MET A 1 259 ? 2.871 -1.743 20.472 1.00 90.88 259 MET A CA 1
ATOM 1991 C C . MET A 1 259 ? 1.457 -1.953 19.908 1.00 90.88 259 MET A C 1
ATOM 1993 O O . MET A 1 259 ? 0.481 -1.931 20.657 1.00 90.88 259 MET A O 1
ATOM 1997 N N . LEU A 1 260 ? 1.328 -2.168 18.596 1.00 92.44 260 LEU A N 1
ATOM 1998 C CA . LEU A 1 260 ? 0.030 -2.285 17.926 1.00 92.44 260 LEU A CA 1
ATOM 1999 C C . LEU A 1 260 ? -0.601 -3.675 18.044 1.00 92.44 260 LEU A C 1
ATOM 2001 O O . LEU A 1 260 ? -1.825 -3.773 18.108 1.00 92.44 260 LEU A O 1
ATOM 2005 N N . LYS A 1 261 ? 0.198 -4.748 18.106 1.00 89.00 261 LYS A N 1
ATOM 2006 C CA . LYS A 1 261 ? -0.307 -6.135 18.067 1.00 89.00 261 LYS A CA 1
ATOM 2007 C C . LYS A 1 261 ? -1.251 -6.501 19.218 1.00 89.00 261 LYS A C 1
ATOM 2009 O O . LYS A 1 261 ? -2.014 -7.452 19.094 1.00 89.00 261 LYS A O 1
ATOM 2014 N N . GLU A 1 262 ? -1.194 -5.759 20.322 1.00 85.19 262 GLU A N 1
ATOM 2015 C CA . GLU A 1 262 ? -2.035 -5.974 21.506 1.00 85.19 262 GLU A CA 1
ATOM 2016 C C . GLU A 1 262 ? -3.410 -5.294 21.394 1.00 85.19 262 GLU A C 1
ATOM 2018 O O . GLU A 1 262 ? -4.326 -5.617 22.147 1.00 85.19 262 GLU A O 1
ATOM 2023 N N . SER A 1 263 ? -3.566 -4.324 20.486 1.00 89.06 263 SER A N 1
ATOM 2024 C CA . SER A 1 263 ? -4.737 -3.434 20.448 1.00 89.06 263 SER A CA 1
ATOM 2025 C C . SER A 1 263 ? -5.392 -3.295 19.074 1.00 89.06 263 SER A C 1
ATOM 2027 O O . SER A 1 263 ? -6.533 -2.845 18.996 1.00 89.06 263 SER A O 1
ATOM 2029 N N . SER A 1 264 ? -4.702 -3.684 18.001 1.00 95.06 264 SER A N 1
ATOM 2030 C CA . SER A 1 264 ? -5.132 -3.506 16.613 1.00 95.06 264 SER A CA 1
ATOM 2031 C C . SER A 1 264 ? -4.969 -4.796 15.812 1.00 95.06 264 SER A C 1
ATOM 2033 O O . SER A 1 264 ? -4.007 -5.540 16.006 1.00 95.06 264 SER A O 1
ATOM 2035 N N . GLN A 1 265 ? -5.855 -5.027 14.841 1.00 97.06 265 GLN A N 1
ATOM 2036 C CA . GLN A 1 265 ? -5.576 -5.992 13.779 1.00 97.06 265 GLN A CA 1
ATOM 2037 C C . GLN A 1 265 ? -4.425 -5.466 12.914 1.00 97.06 265 GLN A C 1
ATOM 2039 O O . GLN A 1 265 ? -4.426 -4.300 12.526 1.00 97.06 265 GLN A O 1
ATOM 2044 N N . ILE A 1 266 ? -3.469 -6.323 12.571 1.00 96.81 266 ILE A N 1
ATOM 2045 C CA . ILE A 1 266 ? -2.318 -5.975 11.735 1.00 96.81 266 ILE A CA 1
ATOM 2046 C C . ILE A 1 266 ? -2.447 -6.637 10.365 1.00 96.81 266 ILE A C 1
ATOM 2048 O O . ILE A 1 266 ? -2.559 -7.861 10.250 1.00 96.81 266 ILE A O 1
ATOM 2052 N N . VAL A 1 267 ? -2.365 -5.822 9.316 1.00 96.81 267 VAL A N 1
ATOM 2053 C CA . VAL A 1 267 ? -2.225 -6.275 7.930 1.00 96.81 267 VAL A CA 1
ATOM 2054 C C . VAL A 1 267 ? -0.903 -5.772 7.385 1.00 96.81 267 VAL A C 1
ATOM 2056 O O . VAL A 1 267 ? -0.660 -4.570 7.359 1.00 96.81 267 VAL A O 1
ATOM 2059 N N . THR A 1 268 ? -0.050 -6.667 6.910 1.00 94.38 268 THR A N 1
ATOM 2060 C CA . THR A 1 268 ? 1.236 -6.276 6.332 1.00 94.38 268 THR A CA 1
ATOM 2061 C C . THR A 1 268 ? 1.246 -6.487 4.827 1.00 94.38 268 THR A C 1
ATOM 2063 O O . THR A 1 268 ? 0.688 -7.461 4.315 1.00 94.38 268 THR A O 1
ATOM 2066 N N . LEU A 1 269 ? 1.880 -5.569 4.102 1.00 92.25 269 LEU A N 1
ATOM 2067 C CA . LEU A 1 269 ? 2.102 -5.661 2.664 1.00 92.25 269 LEU A CA 1
ATOM 2068 C C . LEU A 1 269 ? 3.601 -5.786 2.429 1.00 92.25 269 LEU A C 1
ATOM 2070 O O . LEU A 1 269 ? 4.391 -5.028 2.977 1.00 92.25 269 LEU A O 1
ATOM 2074 N N . SER A 1 270 ? 4.015 -6.758 1.626 1.00 86.38 270 SER A N 1
ATOM 2075 C CA . SER A 1 270 ? 5.437 -6.951 1.332 1.00 86.38 270 SER A CA 1
ATOM 2076 C C . SER A 1 270 ? 5.660 -7.579 -0.034 1.00 86.38 270 SER A C 1
ATOM 2078 O O . SER A 1 270 ? 4.772 -8.200 -0.635 1.00 86.38 270 SER A O 1
ATOM 2080 N N . SER A 1 271 ? 6.850 -7.353 -0.588 1.00 82.25 271 SER A N 1
ATOM 2081 C CA . SER A 1 271 ? 7.399 -8.254 -1.603 1.00 82.25 271 SER A CA 1
ATOM 2082 C C . SER A 1 271 ? 7.767 -9.606 -0.962 1.00 82.25 271 SER A C 1
ATOM 2084 O O . SER A 1 271 ? 7.652 -9.773 0.250 1.00 82.25 271 SER A O 1
ATOM 2086 N N . ARG A 1 272 ? 8.095 -10.631 -1.759 1.00 74.62 272 ARG A N 1
ATOM 2087 C CA . ARG A 1 272 ? 8.469 -11.936 -1.181 1.00 74.62 272 ARG A CA 1
ATOM 2088 C C . ARG A 1 272 ? 9.848 -11.799 -0.516 1.00 74.62 272 ARG A C 1
ATOM 2090 O O . ARG A 1 272 ? 10.764 -11.330 -1.180 1.00 74.62 272 ARG A O 1
ATOM 2097 N N . PHE A 1 273 ? 9.980 -12.236 0.735 1.00 72.25 273 PHE A N 1
ATOM 2098 C CA . PHE A 1 273 ? 11.231 -12.249 1.510 1.00 72.25 273 PHE A CA 1
ATOM 2099 C C . PHE A 1 273 ? 11.402 -13.587 2.245 1.00 72.25 273 PHE A C 1
ATOM 2101 O O . PHE A 1 273 ? 10.441 -14.354 2.336 1.00 72.25 273 PHE A O 1
ATOM 2108 N N . GLY A 1 274 ? 12.622 -13.885 2.705 1.00 65.12 274 GLY A N 1
ATOM 2109 C CA . GLY A 1 274 ? 13.025 -15.226 3.153 1.00 65.12 274 GLY A CA 1
ATOM 2110 C C . GLY A 1 274 ? 12.421 -15.701 4.480 1.00 65.12 274 GLY A C 1
ATOM 2111 O O . GLY A 1 274 ? 12.120 -16.881 4.611 1.00 65.12 274 GLY A O 1
ATOM 2112 N N . GLU A 1 275 ? 12.195 -14.800 5.438 1.00 72.19 275 GLU A N 1
ATOM 2113 C CA . GLU A 1 275 ? 11.799 -15.132 6.825 1.00 72.19 275 GLU A CA 1
ATOM 2114 C C . GLU A 1 275 ? 10.299 -14.937 7.103 1.00 72.19 275 GLU A C 1
ATOM 2116 O O . GLU A 1 275 ? 9.835 -14.677 8.213 1.00 72.19 275 GLU A O 1
ATOM 2121 N N . SER A 1 276 ? 9.490 -15.036 6.059 1.00 76.69 276 SER A N 1
ATOM 2122 C CA . SER A 1 276 ? 8.072 -14.691 6.101 1.00 76.69 276 SER A CA 1
ATOM 2123 C C . SER A 1 276 ? 7.213 -15.511 7.064 1.00 76.69 276 SER A C 1
ATOM 2125 O O . SER A 1 276 ? 6.215 -15.014 7.584 1.00 76.69 276 SER A O 1
ATOM 2127 N N . GLU A 1 277 ? 7.586 -16.764 7.296 1.00 82.75 277 GLU A N 1
ATOM 2128 C CA . GLU A 1 277 ? 6.910 -17.695 8.188 1.00 82.75 277 GLU A CA 1
ATOM 2129 C C . GLU A 1 277 ? 7.154 -17.330 9.656 1.00 82.75 277 GLU A C 1
ATOM 2131 O O . GLU A 1 277 ? 6.230 -17.416 10.463 1.00 82.75 277 GLU A O 1
ATOM 2136 N N . GLU A 1 278 ? 8.360 -16.868 9.993 1.00 83.69 278 GLU A N 1
ATOM 2137 C CA . GLU A 1 278 ? 8.711 -16.420 11.343 1.00 83.69 278 GLU A CA 1
ATOM 2138 C C . GLU A 1 278 ? 7.982 -15.122 11.691 1.00 83.69 278 GLU A C 1
ATOM 2140 O O . GLU A 1 278 ? 7.325 -15.033 12.730 1.00 83.69 278 GLU A O 1
ATOM 2145 N N . VAL A 1 279 ? 7.980 -14.160 10.764 1.00 84.00 279 VAL A N 1
ATOM 2146 C CA . VAL A 1 279 ? 7.229 -12.908 10.916 1.00 84.00 279 VAL A CA 1
ATOM 2147 C C . VAL A 1 279 ? 5.728 -13.173 11.065 1.00 84.00 279 VAL A C 1
ATOM 2149 O O . VAL A 1 279 ? 5.072 -12.589 11.929 1.00 84.00 279 VAL A O 1
ATOM 2152 N N . ALA A 1 280 ? 5.162 -14.078 10.264 1.00 87.88 280 ALA A N 1
ATOM 2153 C CA . ALA A 1 280 ? 3.753 -14.440 10.386 1.00 87.88 280 ALA A CA 1
ATOM 2154 C C . ALA A 1 280 ? 3.442 -15.134 11.719 1.00 87.88 280 ALA A C 1
ATOM 2156 O O . ALA A 1 280 ? 2.414 -14.839 12.328 1.00 87.88 280 ALA A O 1
ATOM 2157 N N . ALA A 1 281 ? 4.326 -16.014 12.197 1.00 88.56 281 ALA A N 1
ATOM 2158 C CA . ALA A 1 281 ? 4.178 -16.660 13.497 1.00 88.56 281 ALA A CA 1
ATOM 2159 C C . ALA A 1 281 ? 4.222 -15.637 14.641 1.00 88.56 281 ALA A C 1
ATOM 2161 O O . ALA A 1 281 ? 3.359 -15.664 15.519 1.00 88.56 281 ALA A O 1
ATOM 2162 N N . TRP A 1 282 ? 5.165 -14.693 14.597 1.00 89.19 282 TRP A N 1
ATOM 2163 C CA . TRP A 1 282 ? 5.279 -13.612 15.576 1.00 89.19 282 TRP A CA 1
ATOM 2164 C C . TRP A 1 282 ? 4.038 -12.711 15.613 1.00 89.19 282 TRP A C 1
ATOM 2166 O O . TRP A 1 282 ? 3.561 -12.352 16.691 1.00 89.19 282 TRP A O 1
ATOM 2176 N N . LEU A 1 283 ? 3.468 -12.402 14.445 1.00 89.56 283 LEU A N 1
ATOM 2177 C CA . LEU A 1 283 ? 2.230 -11.632 14.318 1.00 89.56 283 LEU A CA 1
ATOM 2178 C C . LEU A 1 283 ? 0.962 -12.449 14.611 1.00 89.56 283 LEU A C 1
ATOM 2180 O O . LEU A 1 283 ? -0.126 -11.874 14.604 1.00 89.56 283 LEU A O 1
ATOM 2184 N N . ASN A 1 284 ? 1.060 -13.767 14.822 1.00 91.94 284 ASN A N 1
ATOM 2185 C CA . ASN A 1 284 ? -0.085 -14.684 14.829 1.00 91.94 284 ASN A CA 1
ATOM 2186 C C . ASN A 1 284 ? -1.003 -14.466 13.604 1.00 91.94 284 ASN A C 1
ATOM 2188 O O . ASN A 1 284 ? -2.226 -14.324 13.711 1.00 91.94 284 ASN A O 1
ATOM 2192 N N . ALA A 1 285 ? -0.383 -14.357 12.430 1.00 92.88 285 ALA A N 1
ATOM 2193 C CA . ALA A 1 285 ? -1.017 -13.950 11.189 1.00 92.88 285 ALA A CA 1
ATOM 2194 C C . ALA A 1 285 ? -1.146 -15.104 10.194 1.00 92.88 285 ALA A C 1
ATOM 2196 O O . ALA A 1 285 ? -0.289 -15.980 10.083 1.00 92.88 285 ALA A O 1
ATOM 2197 N N . SER A 1 286 ? -2.215 -15.061 9.404 1.00 93.19 286 SER A N 1
ATOM 2198 C CA . SER A 1 286 ? -2.320 -15.882 8.197 1.00 93.19 286 SER A CA 1
ATOM 2199 C C . SER A 1 286 ? -1.486 -15.275 7.066 1.00 93.19 286 SER A C 1
ATOM 2201 O O . SER A 1 286 ? -1.314 -14.060 7.006 1.00 93.19 286 SER A O 1
ATOM 2203 N N . ILE A 1 287 ? -0.966 -16.103 6.157 1.00 92.00 287 ILE A N 1
ATOM 2204 C CA . ILE A 1 287 ? -0.189 -15.633 5.002 1.00 92.00 287 ILE A CA 1
ATOM 2205 C C . ILE A 1 287 ? -1.028 -15.784 3.735 1.00 92.00 287 ILE A C 1
ATOM 2207 O O . ILE A 1 287 ? -1.442 -16.887 3.379 1.00 92.00 287 ILE A O 1
ATOM 2211 N N . PHE A 1 288 ? -1.215 -14.686 3.004 1.00 93.06 288 PHE A N 1
ATOM 2212 C CA . PHE A 1 288 ? -1.708 -14.710 1.633 1.00 93.06 288 PHE A CA 1
ATOM 2213 C C . PHE A 1 288 ? -0.551 -14.494 0.655 1.00 93.06 288 PHE A C 1
ATOM 2215 O O . PHE A 1 288 ? -0.103 -13.370 0.416 1.00 93.06 288 PHE A O 1
ATOM 2222 N N . ARG A 1 289 ? -0.082 -15.595 0.063 1.00 89.88 289 ARG A N 1
ATOM 2223 C CA . ARG A 1 289 ? 0.996 -15.623 -0.934 1.00 89.88 289 ARG A CA 1
ATOM 2224 C C . ARG A 1 289 ? 0.507 -16.327 -2.205 1.00 89.88 289 ARG A C 1
ATOM 2226 O O . ARG A 1 289 ? 0.652 -17.542 -2.335 1.00 89.88 289 ARG A O 1
ATOM 2233 N N . PRO A 1 290 ? -0.146 -15.617 -3.140 1.00 86.69 290 PRO A N 1
ATOM 2234 C CA . PRO A 1 290 ? -0.557 -16.202 -4.408 1.00 86.69 290 PRO A CA 1
ATOM 2235 C C . PRO A 1 290 ? 0.659 -16.509 -5.292 1.00 86.69 290 PRO A C 1
ATOM 2237 O O . PRO A 1 290 ? 1.616 -15.734 -5.341 1.00 86.69 290 PRO A O 1
ATOM 2240 N N . ASP A 1 291 ? 0.586 -17.594 -6.066 1.00 78.19 291 ASP A N 1
ATOM 2241 C CA . ASP A 1 291 ? 1.558 -17.886 -7.120 1.00 78.19 291 ASP A CA 1
ATOM 2242 C C . ASP A 1 291 ? 1.383 -16.919 -8.289 1.00 78.19 291 ASP A C 1
ATOM 2244 O O . ASP A 1 291 ? 0.744 -17.201 -9.299 1.00 78.19 291 ASP A O 1
ATOM 2248 N N . VAL A 1 292 ? 1.943 -15.727 -8.121 1.00 67.44 292 VAL A N 1
ATOM 2249 C CA . VAL A 1 292 ? 2.055 -14.728 -9.177 1.00 67.44 292 VAL A CA 1
ATOM 2250 C C . VAL A 1 292 ? 3.451 -14.848 -9.762 1.00 67.44 292 VAL A C 1
ATOM 2252 O O . VAL A 1 292 ? 4.420 -14.413 -9.135 1.00 67.44 292 VAL A O 1
ATOM 2255 N N . ARG A 1 293 ? 3.556 -15.454 -10.948 1.00 57.12 293 ARG A N 1
ATOM 2256 C CA . ARG A 1 293 ? 4.719 -15.270 -11.818 1.00 57.12 293 ARG A CA 1
ATOM 2257 C C . ARG A 1 293 ? 4.461 -14.049 -12.685 1.00 57.12 293 ARG A C 1
ATOM 2259 O O . ARG A 1 293 ? 3.709 -14.113 -13.649 1.00 57.12 293 ARG A O 1
ATOM 2266 N N . LEU A 1 294 ? 5.103 -12.946 -12.336 1.00 55.66 294 LEU A N 1
ATOM 2267 C CA . LEU A 1 294 ? 5.618 -12.055 -13.360 1.00 55.66 294 LEU A CA 1
ATOM 2268 C C . LEU A 1 294 ? 6.994 -12.649 -13.655 1.00 55.66 294 LEU A C 1
ATOM 2270 O O . LEU A 1 294 ? 7.911 -12.418 -12.881 1.00 55.66 294 LEU A O 1
ATOM 2274 N N . THR A 1 295 ? 7.114 -13.543 -14.633 1.00 56.41 295 THR A N 1
ATOM 2275 C CA . THR A 1 295 ? 8.434 -13.924 -15.153 1.00 56.41 295 THR A CA 1
ATOM 2276 C C . THR A 1 295 ? 8.723 -12.952 -16.283 1.00 56.41 295 THR A C 1
ATOM 2278 O O . THR A 1 295 ? 8.257 -13.207 -17.395 1.00 56.41 295 THR A O 1
ATOM 2281 N N . PRO A 1 296 ? 9.353 -11.792 -16.012 1.00 66.50 296 PRO A N 1
ATOM 2282 C CA . PRO A 1 296 ? 9.956 -11.048 -17.100 1.00 66.50 296 PRO A CA 1
ATOM 2283 C C . PRO A 1 296 ? 11.006 -11.951 -17.752 1.00 66.50 296 PRO A C 1
ATOM 2285 O O . PRO A 1 296 ? 11.627 -12.772 -17.075 1.00 66.50 296 PRO A O 1
ATOM 2288 N N . ASP A 1 297 ? 11.197 -11.800 -19.056 1.00 72.69 297 ASP A N 1
ATOM 2289 C CA . ASP A 1 297 ? 12.361 -12.388 -19.701 1.00 72.69 297 ASP A CA 1
ATOM 2290 C C . ASP A 1 297 ? 13.599 -11.677 -19.140 1.00 72.69 297 ASP A C 1
ATOM 2292 O O . ASP A 1 297 ? 13.756 -10.460 -19.274 1.00 72.69 297 ASP A O 1
ATOM 2296 N N . GLU A 1 298 ? 14.449 -12.424 -18.444 1.00 84.00 298 GLU A N 1
ATOM 2297 C CA . GLU A 1 298 ? 15.689 -11.907 -17.876 1.00 84.00 298 GLU A CA 1
ATOM 2298 C C . GLU A 1 298 ? 16.834 -12.175 -18.846 1.00 84.00 298 GLU A C 1
ATOM 2300 O O . GLU A 1 298 ? 16.945 -13.272 -19.398 1.00 84.00 298 GLU A O 1
ATOM 2305 N N . PHE A 1 299 ? 17.700 -11.181 -19.033 1.00 85.38 299 PHE A N 1
ATOM 2306 C CA . PHE A 1 299 ? 18.862 -11.270 -19.909 1.00 85.38 299 PHE A CA 1
ATOM 2307 C C . PHE A 1 299 ? 20.121 -10.812 -19.175 1.00 85.38 299 PHE A C 1
ATOM 2309 O O . PHE A 1 299 ? 20.127 -9.787 -18.495 1.00 85.38 299 PHE A O 1
ATOM 2316 N N . ILE A 1 300 ? 21.201 -11.564 -19.351 1.00 90.56 300 ILE A N 1
ATOM 2317 C CA . ILE A 1 300 ? 22.549 -11.236 -18.909 1.00 90.56 300 ILE A CA 1
ATOM 2318 C C . ILE A 1 300 ? 23.292 -10.631 -20.096 1.00 90.56 300 ILE A C 1
ATOM 2320 O O . ILE A 1 300 ? 23.387 -11.239 -21.164 1.00 90.56 300 ILE A O 1
ATOM 2324 N N . VAL A 1 301 ? 23.832 -9.433 -19.891 1.00 90.81 301 VAL A N 1
ATOM 2325 C CA . VAL A 1 301 ? 24.639 -8.712 -20.877 1.00 90.81 301 VAL A CA 1
ATOM 2326 C C . VAL A 1 301 ? 26.095 -8.766 -20.433 1.00 90.81 301 VAL A C 1
ATOM 2328 O O . VAL A 1 301 ? 26.415 -8.424 -19.297 1.00 90.81 301 VAL A O 1
ATOM 2331 N N . THR A 1 302 ? 26.984 -9.246 -21.298 1.00 91.19 302 THR A N 1
ATOM 2332 C CA . THR A 1 302 ? 28.408 -9.423 -20.991 1.00 91.19 302 THR A CA 1
ATOM 2333 C C . THR A 1 302 ? 29.261 -8.856 -22.114 1.00 91.19 302 THR A C 1
ATOM 2335 O O . THR A 1 302 ? 29.133 -9.270 -23.267 1.00 91.19 302 THR A O 1
ATOM 2338 N N . GLU A 1 303 ? 30.162 -7.942 -21.769 1.00 91.06 303 GLU A N 1
ATOM 2339 C CA . GLU A 1 303 ? 31.184 -7.438 -22.686 1.00 91.06 303 GLU A CA 1
ATOM 2340 C C . GLU A 1 303 ? 32.182 -8.549 -23.048 1.00 91.06 303 GLU A C 1
ATOM 2342 O O . GLU A 1 303 ? 32.565 -9.372 -22.214 1.00 91.06 303 GLU A O 1
ATOM 2347 N N . GLN A 1 304 ? 32.577 -8.604 -24.316 1.00 87.06 304 GLN A N 1
ATOM 2348 C CA . GLN A 1 304 ? 33.537 -9.554 -24.876 1.00 87.06 304 GLN A CA 1
ATOM 2349 C C . GLN A 1 304 ? 34.568 -8.787 -25.715 1.00 87.06 304 GLN A C 1
ATOM 2351 O O . GLN A 1 304 ? 34.311 -7.666 -26.147 1.00 87.06 304 GLN A O 1
ATOM 2356 N N . GLU A 1 305 ? 35.715 -9.405 -26.022 1.00 82.62 305 GLU A N 1
ATOM 2357 C CA . GLU A 1 305 ? 36.785 -8.752 -26.805 1.00 82.62 305 GLU A CA 1
ATOM 2358 C C . GLU A 1 305 ? 36.315 -8.175 -28.154 1.00 82.62 305 GLU A C 1
ATOM 2360 O O . GLU A 1 305 ? 36.892 -7.208 -28.641 1.00 82.62 305 GLU A O 1
ATOM 2365 N N . HIS A 1 306 ? 35.278 -8.761 -28.764 1.00 81.38 306 HIS A N 1
ATOM 2366 C CA . HIS A 1 306 ? 34.792 -8.393 -30.099 1.00 81.38 306 HIS A CA 1
ATOM 2367 C C . HIS A 1 306 ? 33.292 -8.045 -30.128 1.00 81.38 306 HIS A C 1
ATOM 2369 O O . HIS A 1 306 ? 32.633 -8.247 -31.151 1.00 81.38 306 HIS A O 1
ATOM 2375 N N . GLY A 1 307 ? 32.746 -7.545 -29.016 1.00 89.50 307 GLY A N 1
ATOM 2376 C CA . GLY A 1 307 ? 31.375 -7.039 -28.951 1.00 89.50 307 GLY A CA 1
ATOM 2377 C C . GLY A 1 307 ? 30.669 -7.369 -27.641 1.00 89.50 307 GLY A C 1
ATOM 2378 O O . GLY A 1 307 ? 31.304 -7.565 -26.608 1.00 89.50 307 GLY A O 1
ATOM 2379 N N . VAL A 1 308 ? 29.343 -7.465 -27.682 1.00 91.31 308 VAL A N 1
ATOM 2380 C CA . VAL A 1 308 ? 28.508 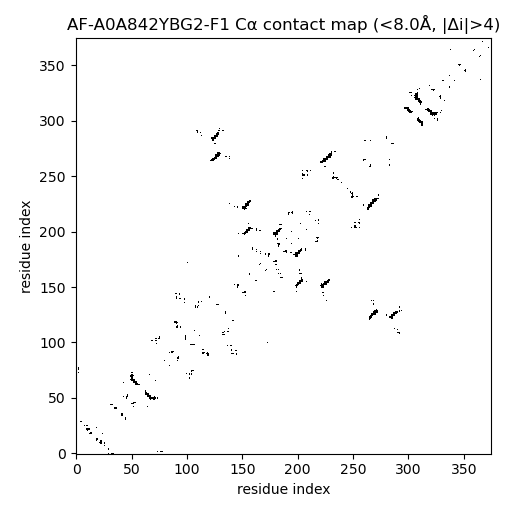-7.665 -26.491 1.00 91.31 308 VAL A CA 1
ATOM 2381 C C . VAL A 1 308 ? 27.653 -8.914 -26.659 1.00 91.31 308 VAL A C 1
ATOM 2383 O O . VAL A 1 308 ? 26.928 -9.072 -27.642 1.00 91.31 308 VAL A O 1
ATOM 2386 N N . LYS A 1 309 ? 27.722 -9.818 -25.682 1.00 89.94 309 LYS A N 1
ATOM 2387 C CA . LYS A 1 309 ? 26.886 -11.016 -25.615 1.00 89.94 309 LYS A CA 1
ATOM 2388 C C . LYS A 1 309 ? 25.648 -10.729 -24.770 1.00 89.94 309 LYS A C 1
ATOM 2390 O O . LYS A 1 309 ? 25.777 -10.251 -23.649 1.00 89.94 309 LYS A O 1
ATOM 2395 N N . ILE A 1 310 ? 24.473 -11.067 -25.290 1.00 88.44 310 ILE A N 1
ATOM 2396 C CA . ILE A 1 310 ? 23.188 -10.989 -24.588 1.00 88.44 310 ILE A CA 1
ATOM 2397 C C . ILE A 1 310 ? 22.610 -12.404 -24.531 1.00 88.44 310 ILE A C 1
ATOM 2399 O O . ILE A 1 310 ? 22.406 -13.037 -25.569 1.00 88.44 310 ILE A O 1
ATOM 2403 N N . GLU A 1 311 ? 22.385 -12.926 -23.332 1.00 86.38 311 GLU A N 1
ATOM 2404 C CA . GLU A 1 311 ? 21.890 -14.287 -23.109 1.00 86.38 311 GLU A CA 1
ATOM 2405 C C . GLU A 1 311 ? 20.719 -14.274 -22.131 1.00 86.38 311 GLU A C 1
ATOM 2407 O O . GLU A 1 311 ? 20.813 -13.645 -21.084 1.00 86.38 311 GLU A O 1
ATOM 2412 N N . SER A 1 312 ? 19.620 -14.958 -22.453 1.00 82.00 312 SER A N 1
ATOM 2413 C CA . SER A 1 312 ? 18.519 -15.100 -21.497 1.00 82.00 312 SER A CA 1
ATOM 2414 C C . SER A 1 312 ? 18.945 -15.959 -20.303 1.00 82.00 312 SER A C 1
ATOM 2416 O O . SER A 1 312 ? 19.763 -16.867 -20.456 1.00 82.00 312 SER A O 1
ATOM 2418 N N . SER A 1 313 ? 18.400 -15.695 -19.114 1.00 77.00 313 SER A N 1
ATOM 2419 C CA . SER A 1 313 ? 18.741 -16.423 -17.884 1.00 77.00 313 SER A CA 1
ATOM 2420 C C . SER A 1 313 ? 18.439 -17.925 -17.958 1.00 77.00 313 SER A C 1
ATOM 2422 O O . SER A 1 313 ? 19.088 -18.714 -17.272 1.00 77.00 313 SER A O 1
ATOM 2424 N N . ASP A 1 314 ? 17.518 -18.342 -18.832 1.00 74.69 314 ASP A N 1
ATOM 2425 C CA . ASP A 1 314 ? 17.208 -19.748 -19.114 1.00 74.69 314 ASP A CA 1
ATOM 2426 C C . ASP A 1 314 ? 18.102 -20.381 -20.205 1.00 74.69 314 ASP A C 1
ATOM 2428 O O . ASP A 1 314 ? 17.997 -21.575 -20.496 1.00 74.69 314 ASP A O 1
ATOM 2432 N N . GLY A 1 315 ? 18.990 -19.590 -20.815 1.00 74.75 315 GLY A N 1
ATOM 2433 C CA . GLY A 1 315 ? 19.910 -19.997 -21.876 1.00 74.75 315 GLY A CA 1
ATOM 2434 C C . GLY A 1 315 ? 19.263 -20.234 -23.246 1.00 74.75 315 GLY A C 1
ATOM 2435 O O . GLY A 1 315 ? 19.965 -20.651 -24.171 1.00 74.75 315 GLY A O 1
ATOM 2436 N N . THR A 1 316 ? 17.959 -19.984 -23.406 1.00 71.44 316 THR A N 1
ATOM 2437 C CA . THR A 1 316 ? 17.223 -20.261 -24.653 1.00 71.44 316 THR A CA 1
ATOM 2438 C C . THR A 1 316 ? 17.519 -19.242 -25.748 1.00 71.44 316 THR A C 1
ATOM 2440 O O . THR A 1 316 ? 17.591 -19.601 -26.924 1.00 71.44 316 THR A O 1
ATOM 2443 N N . GLN A 1 317 ? 17.742 -17.982 -25.372 1.00 74.62 317 GLN A N 1
ATOM 2444 C CA . GLN A 1 317 ? 18.084 -16.904 -26.295 1.00 74.62 317 GLN A CA 1
ATOM 2445 C C . GLN A 1 317 ? 19.539 -16.489 -26.117 1.00 74.62 317 GLN A C 1
ATOM 2447 O O . GLN A 1 317 ? 19.984 -16.214 -25.004 1.00 74.62 317 GLN A O 1
ATOM 2452 N N . ARG A 1 318 ? 20.282 -16.427 -27.225 1.00 80.31 318 ARG A N 1
ATOM 2453 C CA . ARG A 1 318 ? 21.687 -16.006 -27.256 1.00 80.31 318 ARG A CA 1
ATOM 2454 C C . ARG A 1 318 ? 21.938 -15.153 -28.486 1.00 80.31 318 ARG A C 1
ATOM 2456 O O . ARG A 1 318 ? 21.829 -15.642 -29.607 1.00 80.31 318 ARG A O 1
ATOM 2463 N N . THR A 1 319 ? 22.325 -13.904 -28.264 1.00 82.69 319 THR A N 1
ATOM 2464 C CA . THR A 1 319 ? 22.669 -12.952 -29.321 1.00 82.69 319 THR A CA 1
ATOM 2465 C C . THR A 1 319 ? 24.075 -12.417 -29.087 1.00 82.69 319 THR A C 1
ATOM 2467 O O . THR A 1 319 ? 24.440 -12.062 -27.968 1.00 82.69 319 THR A O 1
ATOM 2470 N N . LEU A 1 320 ? 24.874 -12.362 -30.151 1.00 84.50 320 LEU A N 1
ATOM 2471 C CA . LEU A 1 320 ? 26.162 -11.675 -30.163 1.00 84.50 320 LEU A CA 1
ATOM 2472 C C . LEU A 1 320 ? 26.008 -10.399 -30.985 1.00 84.50 320 LEU A C 1
ATOM 2474 O O . LEU A 1 320 ? 25.800 -10.457 -32.197 1.00 84.50 320 LEU A O 1
ATOM 2478 N N . SER A 1 321 ? 26.098 -9.257 -30.314 1.00 83.50 321 SER A N 1
ATOM 2479 C CA . SER A 1 321 ? 26.133 -7.946 -30.944 1.00 83.50 321 SER A CA 1
ATOM 2480 C C . SER A 1 321 ? 27.570 -7.564 -31.280 1.00 83.50 321 SER A C 1
ATOM 2482 O O . SER A 1 321 ? 28.487 -7.815 -30.501 1.00 83.50 321 SER A O 1
ATOM 2484 N N . LYS A 1 322 ? 27.760 -6.927 -32.439 1.00 86.44 322 LYS A N 1
ATOM 2485 C CA . LYS A 1 322 ? 29.048 -6.341 -32.847 1.00 86.44 322 LYS A CA 1
ATOM 2486 C C . LYS A 1 322 ? 29.292 -4.961 -32.230 1.00 86.44 322 LYS A C 1
ATOM 2488 O O . LYS A 1 322 ? 30.365 -4.401 -32.434 1.00 86.44 322 LYS A O 1
ATOM 2493 N N . GLN A 1 323 ? 28.298 -4.404 -31.538 1.00 82.50 323 GLN A N 1
ATOM 2494 C CA . GLN A 1 323 ? 28.448 -3.140 -30.827 1.00 82.50 323 GLN A CA 1
ATOM 2495 C C . GLN A 1 323 ? 29.469 -3.294 -29.701 1.00 82.50 323 GLN A C 1
ATOM 2497 O O . GLN A 1 323 ? 29.545 -4.346 -29.066 1.00 82.50 323 GLN A O 1
ATOM 2502 N N . ILE A 1 324 ? 30.249 -2.239 -29.474 1.00 81.88 324 ILE A N 1
ATOM 2503 C CA . ILE A 1 324 ? 31.216 -2.169 -28.371 1.00 81.88 324 ILE A CA 1
ATOM 2504 C C . ILE A 1 324 ? 30.511 -1.691 -27.097 1.00 81.88 324 ILE A C 1
ATOM 2506 O O . ILE A 1 324 ? 30.815 -2.177 -26.014 1.00 81.88 324 ILE A O 1
ATOM 2510 N N . ASP A 1 325 ? 29.556 -0.766 -27.231 1.00 85.44 325 ASP A N 1
ATOM 2511 C CA . ASP A 1 325 ? 28.785 -0.253 -26.103 1.00 85.44 325 ASP A CA 1
ATOM 2512 C C . ASP A 1 325 ? 27.622 -1.205 -25.738 1.00 85.44 325 ASP A C 1
ATOM 2514 O O . ASP A 1 325 ? 26.816 -1.564 -26.609 1.00 85.44 325 ASP A O 1
ATOM 2518 N N . PRO A 1 326 ? 27.498 -1.622 -24.463 1.00 86.69 326 PRO A N 1
ATOM 2519 C CA . PRO A 1 326 ? 26.422 -2.504 -24.017 1.00 86.69 326 PRO A CA 1
ATOM 2520 C C . PRO A 1 326 ? 25.018 -1.933 -24.194 1.00 86.69 326 PRO A C 1
ATOM 2522 O O . PRO A 1 326 ? 24.089 -2.698 -24.442 1.00 86.69 326 PRO A O 1
ATOM 2525 N N . LEU A 1 327 ? 24.827 -0.619 -24.054 1.00 86.25 327 LEU A N 1
ATOM 2526 C CA . LEU A 1 327 ? 23.498 -0.020 -24.160 1.00 86.25 327 LEU A CA 1
ATOM 2527 C C . LEU A 1 327 ? 23.030 0.024 -25.603 1.00 86.25 327 LEU A C 1
ATOM 2529 O O . LEU A 1 327 ? 21.876 -0.311 -25.858 1.00 86.25 327 LEU A O 1
ATOM 2533 N N . ASP A 1 328 ? 23.921 0.351 -26.535 1.00 86.81 328 ASP A N 1
ATOM 2534 C CA . ASP A 1 328 ? 23.623 0.277 -27.965 1.00 86.81 328 ASP A CA 1
ATOM 2535 C C . ASP A 1 328 ? 23.262 -1.169 -28.356 1.00 86.81 328 ASP A C 1
ATOM 2537 O O . ASP A 1 328 ? 22.252 -1.410 -29.017 1.00 86.81 328 ASP A O 1
ATOM 2541 N N . ALA A 1 329 ? 24.007 -2.161 -27.844 1.00 88.00 329 ALA A N 1
ATOM 2542 C CA . ALA A 1 329 ? 23.684 -3.575 -28.041 1.00 88.00 329 ALA A CA 1
ATOM 2543 C C . ALA A 1 329 ? 22.301 -3.963 -27.482 1.00 88.00 329 ALA A C 1
ATOM 2545 O O . ALA A 1 329 ? 21.574 -4.725 -28.121 1.00 88.00 329 ALA A O 1
ATOM 2546 N N . ILE A 1 330 ? 21.933 -3.454 -26.300 1.00 88.69 330 ILE A N 1
ATOM 2547 C CA . ILE A 1 330 ? 20.618 -3.689 -25.685 1.00 88.69 330 ILE A CA 1
ATOM 2548 C C . ILE A 1 330 ? 19.510 -3.038 -26.517 1.00 88.69 330 ILE A C 1
ATOM 2550 O O . ILE A 1 330 ? 18.470 -3.656 -26.735 1.00 88.69 330 ILE A O 1
ATOM 2554 N N . ILE A 1 331 ? 19.705 -1.805 -26.984 1.00 87.62 331 ILE A N 1
ATOM 2555 C CA . ILE A 1 331 ? 18.697 -1.077 -27.762 1.00 87.62 331 ILE A CA 1
ATOM 2556 C C . ILE A 1 331 ? 18.448 -1.757 -29.110 1.00 87.62 331 ILE A C 1
ATOM 2558 O O . ILE A 1 331 ? 17.286 -1.951 -29.477 1.00 87.62 331 ILE A O 1
ATOM 2562 N N . ASP A 1 332 ? 19.514 -2.181 -29.791 1.00 83.88 332 ASP A N 1
ATOM 2563 C CA . ASP A 1 332 ? 19.427 -2.973 -31.020 1.00 83.88 332 ASP A CA 1
ATOM 2564 C C . ASP A 1 332 ? 18.671 -4.287 -30.769 1.00 83.88 332 ASP A C 1
ATOM 2566 O O . ASP A 1 332 ? 17.766 -4.643 -31.526 1.00 83.88 332 ASP A O 1
ATOM 2570 N N . HIS A 1 333 ? 18.985 -4.983 -29.668 1.00 84.94 333 HIS A N 1
ATOM 2571 C CA . HIS A 1 333 ? 18.328 -6.237 -29.292 1.00 84.94 333 HIS A CA 1
ATOM 2572 C C . HIS A 1 333 ? 16.841 -6.071 -28.958 1.00 84.94 333 HIS A C 1
ATOM 2574 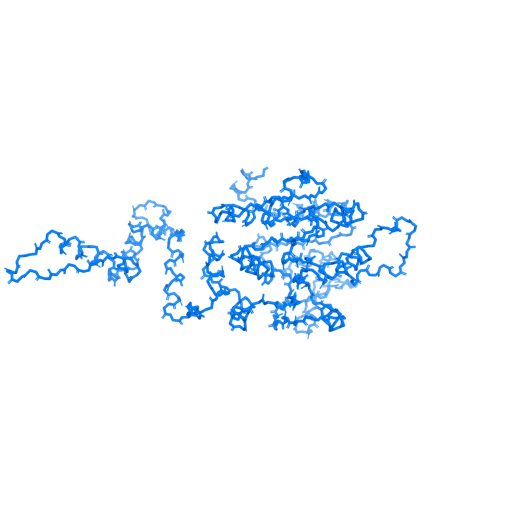O O . HIS A 1 333 ? 16.051 -6.982 -29.199 1.00 84.94 333 HIS A O 1
ATOM 2580 N N . LEU A 1 334 ? 16.438 -4.920 -28.414 1.00 84.81 334 LEU A N 1
ATOM 2581 C CA . LEU A 1 334 ? 15.048 -4.690 -28.041 1.00 84.81 334 LEU A CA 1
ATOM 2582 C C . LEU A 1 334 ? 14.114 -4.628 -29.250 1.00 84.81 334 LEU A C 1
ATOM 2584 O O . LEU A 1 334 ? 12.944 -4.926 -29.049 1.00 84.81 334 LEU A O 1
ATOM 2588 N N . GLU A 1 335 ? 14.585 -4.286 -30.455 1.00 78.31 335 GLU A N 1
ATOM 2589 C CA . GLU A 1 335 ? 13.785 -4.039 -31.669 1.00 78.31 335 GLU A CA 1
ATOM 2590 C C . GLU A 1 335 ? 12.647 -3.006 -31.488 1.00 78.31 335 GLU A C 1
ATOM 2592 O O . GLU A 1 335 ? 11.857 -3.038 -30.540 1.00 78.31 335 GLU A O 1
ATOM 2597 N N . LYS A 1 336 ? 12.502 -2.069 -32.438 1.00 80.88 336 LYS A N 1
ATOM 2598 C CA . LYS A 1 336 ? 11.498 -0.981 -32.363 1.00 80.88 336 LYS A CA 1
ATOM 2599 C C . LYS A 1 336 ? 11.502 -0.265 -31.005 1.00 80.88 336 LYS A C 1
ATOM 2601 O O . LYS A 1 336 ? 10.450 0.026 -30.433 1.00 80.88 336 LYS A O 1
ATOM 2606 N N . TYR A 1 337 ? 12.693 0.008 -30.472 1.00 84.06 337 TYR A N 1
ATOM 2607 C CA . TYR A 1 337 ? 12.863 0.612 -29.149 1.00 84.06 337 TYR A CA 1
ATOM 2608 C C . TYR A 1 337 ? 12.073 1.925 -28.991 1.00 84.06 337 TYR A C 1
ATOM 2610 O O . TYR A 1 337 ? 11.646 2.258 -27.887 1.00 84.06 337 TYR A O 1
ATOM 2618 N N . GLU A 1 338 ? 11.848 2.653 -30.090 1.00 81.81 338 GLU A N 1
ATOM 2619 C CA . GLU A 1 338 ? 11.070 3.895 -30.151 1.00 81.81 338 GLU A CA 1
ATOM 2620 C C . GLU A 1 338 ? 9.613 3.722 -29.691 1.00 81.81 338 GLU A C 1
ATOM 2622 O O . GLU A 1 338 ? 9.037 4.643 -29.112 1.00 81.81 338 GLU A O 1
ATOM 2627 N N . GLU A 1 339 ? 9.030 2.536 -29.889 1.00 81.56 339 GLU A N 1
ATOM 2628 C CA . GLU A 1 339 ? 7.654 2.201 -29.498 1.00 81.56 339 GLU A CA 1
ATOM 2629 C C . GLU A 1 339 ? 7.563 1.658 -28.059 1.00 81.56 339 GLU A C 1
ATOM 2631 O O . GLU A 1 339 ? 6.464 1.446 -27.543 1.00 81.56 339 GLU A O 1
ATOM 2636 N N . LYS A 1 340 ? 8.703 1.430 -27.391 1.00 82.75 340 LYS A N 1
ATOM 2637 C CA . LYS A 1 340 ? 8.786 0.781 -26.074 1.00 82.75 340 LYS A CA 1
ATOM 2638 C C . LYS A 1 340 ? 9.178 1.764 -24.972 1.00 82.75 340 LYS A C 1
ATOM 2640 O O . LYS A 1 340 ? 10.003 2.657 -25.173 1.00 82.75 340 LYS A O 1
ATOM 2645 N N . SER A 1 341 ? 8.648 1.580 -23.766 1.00 83.06 341 SER A N 1
ATOM 2646 C CA . SER A 1 341 ? 9.126 2.287 -22.570 1.00 83.06 341 SER A CA 1
ATOM 2647 C C . SER A 1 341 ? 10.353 1.576 -22.003 1.00 83.06 341 SER A C 1
ATOM 2649 O O . SER A 1 341 ? 10.301 0.376 -21.752 1.00 83.06 341 SER A O 1
ATOM 2651 N N . ILE A 1 342 ? 11.447 2.313 -21.801 1.00 85.75 342 ILE A N 1
ATOM 2652 C CA . ILE A 1 342 ? 12.703 1.784 -21.255 1.00 85.75 342 ILE A CA 1
ATOM 2653 C C . ILE A 1 342 ? 13.001 2.526 -19.954 1.00 85.75 342 ILE A C 1
ATOM 2655 O O . ILE A 1 342 ? 13.033 3.757 -19.940 1.00 85.75 342 ILE A O 1
ATOM 2659 N N . LEU A 1 343 ? 13.220 1.778 -18.873 1.00 88.94 343 LEU A N 1
ATOM 2660 C CA . LEU A 1 343 ? 13.694 2.301 -17.596 1.00 88.94 343 LEU A CA 1
ATOM 2661 C C . LEU A 1 343 ? 15.128 1.821 -17.380 1.00 88.94 343 LEU A C 1
ATOM 2663 O O . LEU A 1 343 ? 15.365 0.620 -17.290 1.00 88.94 343 LEU A O 1
ATOM 2667 N N . VAL A 1 344 ? 16.071 2.758 -17.282 1.00 88.38 344 VAL A N 1
ATOM 2668 C CA . VAL A 1 344 ? 17.474 2.452 -16.981 1.00 88.38 344 VAL A CA 1
ATOM 2669 C C . VAL A 1 344 ? 17.782 2.894 -15.557 1.00 88.38 344 VAL A C 1
ATOM 2671 O O . VAL A 1 344 ? 17.633 4.068 -15.219 1.00 88.38 344 VAL A O 1
ATOM 2674 N N . VAL A 1 345 ? 18.206 1.948 -14.723 1.00 89.88 345 VAL A N 1
ATOM 2675 C CA . VAL A 1 345 ? 18.573 2.189 -13.323 1.00 89.88 345 VAL A CA 1
ATOM 2676 C C . VAL A 1 345 ? 20.089 2.327 -13.233 1.00 89.88 345 VAL A C 1
ATOM 2678 O O . VAL A 1 345 ? 20.825 1.487 -13.739 1.00 89.88 345 VAL A O 1
ATOM 2681 N N . VAL A 1 346 ? 20.561 3.395 -12.592 1.00 90.81 346 VAL A N 1
ATOM 2682 C CA . VAL A 1 346 ? 21.991 3.700 -12.451 1.00 90.81 346 VAL A CA 1
ATOM 2683 C C . VAL A 1 346 ? 22.319 4.113 -11.019 1.00 90.81 346 VAL A C 1
ATOM 2685 O O . VAL A 1 346 ? 21.467 4.641 -10.307 1.00 90.81 346 VAL A O 1
ATOM 2688 N N . GLY A 1 347 ? 23.572 3.921 -10.602 1.00 88.50 347 GLY A N 1
ATOM 2689 C CA . GLY A 1 347 ? 23.992 4.138 -9.212 1.00 88.50 347 GLY A CA 1
ATOM 2690 C C . GLY A 1 347 ? 24.175 5.599 -8.778 1.00 88.50 347 GLY A C 1
ATOM 2691 O O . GLY A 1 347 ? 24.430 5.852 -7.606 1.00 88.50 347 GLY A O 1
ATOM 2692 N N . SER A 1 348 ? 24.085 6.583 -9.682 1.00 90.88 348 SER A N 1
ATOM 2693 C CA . SER A 1 348 ? 24.261 7.996 -9.314 1.00 90.88 348 SER A CA 1
ATOM 2694 C C . SER A 1 348 ? 23.402 8.952 -10.138 1.00 90.88 348 SER A C 1
ATOM 2696 O O . SER A 1 348 ? 23.104 8.713 -11.309 1.00 90.88 348 SER A O 1
ATOM 2698 N N . ARG A 1 349 ? 23.060 10.100 -9.535 1.00 88.94 349 ARG A N 1
ATOM 2699 C CA . ARG A 1 349 ? 22.308 11.177 -10.205 1.00 88.94 349 ARG A CA 1
ATOM 2700 C C . ARG A 1 349 ? 23.044 11.717 -11.432 1.00 88.94 349 ARG A C 1
ATOM 27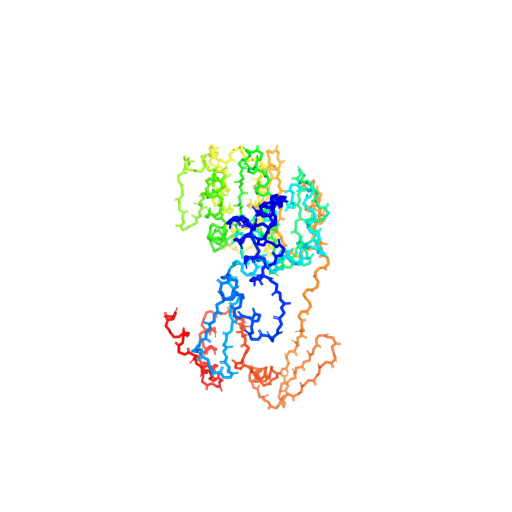02 O O . ARG A 1 349 ? 22.428 11.926 -12.473 1.00 88.94 349 ARG A O 1
ATOM 2709 N N . TYR A 1 350 ? 24.357 11.923 -11.315 1.00 91.50 350 TYR A N 1
ATOM 2710 C CA . TYR A 1 350 ? 25.179 12.390 -12.432 1.00 91.50 350 TYR A CA 1
ATOM 2711 C C . TYR A 1 350 ? 25.236 11.350 -13.557 1.00 91.50 350 TYR A C 1
ATOM 2713 O O . TYR A 1 350 ? 25.078 11.704 -14.724 1.00 91.50 350 TYR A O 1
ATOM 2721 N N . GLY A 1 351 ? 25.369 10.064 -13.208 1.00 90.50 351 GLY A N 1
ATOM 2722 C CA . GLY A 1 351 ? 25.299 8.961 -14.165 1.00 90.50 351 GLY A CA 1
ATOM 2723 C C . GLY A 1 351 ? 23.980 8.950 -14.936 1.00 90.50 351 GLY A C 1
ATOM 2724 O O . GLY A 1 351 ? 23.999 8.861 -16.159 1.00 90.50 351 GLY A O 1
ATOM 2725 N N . ALA A 1 352 ? 22.849 9.152 -14.250 1.00 92.12 352 ALA A N 1
ATOM 2726 C CA . ALA A 1 352 ? 21.528 9.187 -14.887 1.00 92.12 352 ALA A CA 1
ATOM 2727 C C . ALA A 1 352 ? 21.421 10.318 -15.913 1.00 92.12 352 ALA A C 1
ATOM 2729 O O . ALA A 1 352 ? 20.976 10.108 -17.039 1.00 92.12 352 ALA A O 1
ATOM 2730 N N . GLN A 1 353 ? 21.880 11.516 -15.544 1.00 93.25 353 GLN A N 1
ATOM 2731 C CA . GLN A 1 353 ? 21.861 12.683 -16.426 1.00 93.25 353 GLN A CA 1
ATOM 2732 C C . GLN A 1 353 ? 22.798 12.520 -17.624 1.00 93.25 353 GLN A C 1
ATOM 2734 O O . GLN A 1 353 ? 22.431 12.865 -18.748 1.00 93.25 353 GLN A O 1
ATOM 2739 N N . SER A 1 354 ? 24.010 12.013 -17.385 1.00 90.81 354 SER A N 1
ATOM 2740 C CA . SER A 1 354 ? 24.996 11.765 -18.437 1.00 90.81 354 SER A CA 1
ATOM 2741 C C . SER A 1 354 ? 24.461 10.751 -19.444 1.00 90.81 354 SER A C 1
ATOM 2743 O O . SER A 1 354 ? 24.459 11.008 -20.649 1.00 90.81 354 SER A O 1
ATOM 2745 N N . LEU A 1 355 ? 23.904 9.646 -18.942 1.00 90.25 355 LEU A N 1
ATOM 2746 C CA . LEU A 1 355 ? 23.365 8.594 -19.783 1.00 90.25 355 LEU A CA 1
ATOM 2747 C C . LEU A 1 355 ? 22.146 9.050 -20.578 1.00 90.25 355 LEU A C 1
ATOM 2749 O O . LEU A 1 355 ? 22.088 8.824 -21.782 1.00 90.25 355 LEU A O 1
ATOM 2753 N N . ALA A 1 356 ? 21.219 9.769 -19.944 1.00 90.12 356 ALA A N 1
ATOM 2754 C CA . ALA A 1 356 ? 20.067 10.341 -20.632 1.00 90.12 356 ALA A CA 1
ATOM 2755 C C . ALA A 1 356 ? 20.490 11.275 -21.780 1.00 90.12 356 ALA A C 1
ATOM 2757 O O . ALA A 1 356 ? 19.916 11.216 -22.866 1.00 90.12 356 ALA A O 1
ATOM 2758 N N . ARG A 1 357 ? 21.526 12.105 -21.580 1.00 89.69 357 ARG A N 1
ATOM 2759 C CA . ARG A 1 357 ? 22.075 12.966 -22.644 1.00 89.69 357 ARG A CA 1
ATOM 2760 C C . ARG A 1 357 ? 22.742 12.168 -23.760 1.00 89.69 357 ARG A C 1
ATOM 2762 O O . ARG A 1 357 ? 22.629 12.571 -24.914 1.00 89.69 357 ARG A O 1
ATOM 2769 N N . SER A 1 358 ? 23.444 11.088 -23.420 1.00 87.81 358 SER A N 1
ATOM 2770 C CA . SER A 1 358 ? 24.064 10.198 -24.405 1.00 87.81 358 SER A CA 1
ATOM 2771 C C . SER A 1 358 ? 22.995 9.541 -25.280 1.00 87.81 358 SER A C 1
ATOM 2773 O O . SER A 1 358 ? 23.004 9.720 -26.495 1.00 87.81 358 SER A O 1
ATOM 2775 N N . LEU A 1 359 ? 21.994 8.914 -24.652 1.00 87.81 359 LEU A N 1
ATOM 2776 C CA . LEU A 1 359 ? 20.884 8.242 -25.332 1.00 87.81 359 LEU A CA 1
ATOM 2777 C C . LEU A 1 359 ? 20.041 9.197 -26.178 1.00 87.81 359 LEU A C 1
ATOM 2779 O O . LEU A 1 359 ? 19.647 8.845 -27.282 1.00 87.81 359 LEU A O 1
ATOM 2783 N N . ALA A 1 360 ? 19.809 10.428 -25.718 1.00 86.81 360 ALA A N 1
ATOM 2784 C CA . ALA A 1 360 ? 19.100 11.429 -26.514 1.00 86.81 360 ALA A CA 1
ATOM 2785 C C . ALA A 1 360 ? 19.832 11.790 -27.823 1.00 86.81 360 ALA A C 1
ATOM 2787 O O . ALA A 1 360 ? 19.191 12.236 -28.773 1.00 86.81 360 ALA A O 1
ATOM 2788 N N . ARG A 1 361 ? 21.163 11.622 -27.871 1.00 86.12 361 ARG A N 1
ATOM 2789 C CA . ARG A 1 361 ? 21.982 11.870 -29.066 1.00 86.12 361 ARG A CA 1
ATOM 2790 C C . ARG A 1 361 ? 22.126 10.629 -29.940 1.00 86.12 361 ARG A C 1
ATOM 2792 O O . ARG A 1 361 ? 22.014 10.761 -31.153 1.00 86.12 361 ARG A O 1
ATOM 2799 N N . SER A 1 362 ? 22.407 9.468 -29.345 1.00 84.50 362 SER A N 1
ATOM 2800 C CA . SER A 1 362 ? 22.637 8.226 -30.095 1.00 84.50 362 SER A CA 1
ATOM 2801 C C . SER A 1 362 ? 21.339 7.569 -30.568 1.00 84.50 362 SER A C 1
ATOM 2803 O O . SER A 1 362 ? 21.298 7.048 -31.675 1.00 84.50 362 SER A O 1
ATOM 2805 N N . HIS A 1 363 ? 20.270 7.661 -29.774 1.00 85.56 363 HIS A N 1
ATOM 2806 C CA . HIS A 1 363 ? 18.987 6.988 -29.996 1.00 85.56 363 HIS A CA 1
ATOM 2807 C C . HIS A 1 363 ? 17.811 7.965 -29.836 1.00 85.56 363 HIS A C 1
ATOM 2809 O O . HIS A 1 363 ? 16.993 7.828 -28.914 1.00 85.56 363 HIS A O 1
ATOM 2815 N N . PRO A 1 364 ? 17.714 8.992 -30.704 1.00 83.19 364 PRO A N 1
ATOM 2816 C CA . PRO A 1 364 ? 16.669 10.000 -30.603 1.00 83.19 364 PRO A CA 1
ATOM 2817 C C . PRO A 1 364 ? 15.277 9.364 -30.711 1.00 83.19 364 PRO A C 1
ATOM 2819 O O . PRO A 1 364 ? 15.070 8.382 -31.420 1.00 83.19 364 PRO A O 1
ATOM 2822 N N . ARG A 1 365 ? 14.306 9.947 -30.002 1.00 80.00 365 ARG A N 1
ATOM 2823 C CA . ARG A 1 365 ? 12.886 9.594 -30.110 1.00 80.00 365 ARG A CA 1
ATOM 2824 C C . ARG A 1 365 ? 12.093 10.810 -30.552 1.00 80.00 365 ARG A C 1
ATOM 2826 O O . ARG A 1 365 ? 12.264 11.898 -30.001 1.00 80.00 365 ARG A O 1
ATOM 2833 N N . PHE A 1 366 ? 11.190 10.619 -31.505 1.00 72.69 366 PHE A N 1
ATOM 2834 C CA . PHE A 1 366 ? 10.259 11.666 -31.911 1.00 72.69 366 PHE A CA 1
ATOM 2835 C C . PHE A 1 366 ? 9.162 11.817 -30.853 1.00 72.69 366 PHE A C 1
ATOM 2837 O O . PHE A 1 366 ? 8.369 10.904 -30.619 1.00 72.69 366 PHE A O 1
ATOM 2844 N N . LEU A 1 367 ? 9.117 12.975 -30.194 1.00 66.69 367 LEU A N 1
ATOM 2845 C CA . LEU A 1 367 ? 8.036 13.312 -29.272 1.00 66.69 367 LEU A CA 1
ATOM 2846 C C . LEU A 1 367 ? 6.767 13.614 -30.075 1.00 66.69 367 LEU A C 1
ATOM 2848 O O . LEU A 1 367 ? 6.785 14.423 -31.003 1.00 66.69 367 LEU A O 1
ATOM 2852 N N . LYS A 1 368 ? 5.648 12.983 -29.710 1.00 65.38 368 LYS A N 1
ATOM 2853 C CA . LYS A 1 368 ? 4.333 13.379 -30.228 1.00 65.38 368 LYS A CA 1
ATOM 2854 C C . LYS A 1 368 ? 3.967 14.744 -29.639 1.00 65.38 368 LYS A C 1
ATOM 2856 O O . LYS A 1 368 ? 4.194 14.961 -28.451 1.00 65.38 368 LYS A O 1
ATOM 2861 N N . GLN A 1 369 ? 3.372 15.630 -30.444 1.00 56.16 369 GLN A N 1
ATOM 2862 C CA . GLN A 1 369 ? 3.001 16.999 -30.042 1.00 56.16 369 GLN A CA 1
ATOM 2863 C C . GLN A 1 369 ? 2.238 17.038 -28.700 1.00 56.16 369 GLN A C 1
ATOM 2865 O O . GLN A 1 369 ? 2.587 17.812 -27.820 1.00 56.16 369 GLN A O 1
ATOM 2870 N N . GLU A 1 370 ? 1.287 16.119 -28.492 1.00 55.59 370 GLU A N 1
ATOM 2871 C CA . GLU A 1 370 ? 0.490 16.010 -27.254 1.00 55.59 370 GLU A CA 1
ATOM 2872 C C . GLU A 1 370 ? 1.314 15.731 -25.984 1.00 55.59 370 GLU A C 1
ATOM 2874 O O . GLU A 1 370 ? 0.858 15.999 -24.874 1.00 55.59 370 GLU A O 1
ATOM 2879 N N . SER A 1 371 ? 2.506 15.141 -26.115 1.00 54.28 371 SER A N 1
ATOM 2880 C CA . SER A 1 371 ? 3.401 14.879 -24.982 1.00 54.28 371 SER A CA 1
ATOM 2881 C C . SER A 1 371 ? 4.207 16.112 -24.580 1.00 54.28 371 SER A C 1
ATOM 2883 O O . SER A 1 371 ? 4.662 16.169 -23.445 1.00 54.28 371 SER A O 1
ATOM 2885 N N . ILE A 1 372 ? 4.371 17.084 -25.482 1.00 54.69 372 ILE A N 1
ATOM 2886 C CA . ILE A 1 372 ? 5.072 18.345 -25.209 1.00 54.69 372 ILE A CA 1
ATOM 2887 C C . ILE A 1 372 ? 4.181 19.264 -24.370 1.00 54.69 372 ILE A C 1
ATOM 2889 O O . ILE A 1 372 ? 4.666 19.865 -23.426 1.00 54.69 372 ILE A O 1
ATOM 2893 N N . ASP A 1 373 ? 2.873 19.293 -24.638 1.00 46.94 373 ASP A N 1
ATOM 2894 C CA . ASP A 1 373 ? 1.923 20.157 -23.919 1.00 46.94 373 ASP A CA 1
ATOM 2895 C C . ASP A 1 373 ? 1.681 19.744 -22.448 1.00 46.94 373 ASP A C 1
ATOM 2897 O O . ASP A 1 373 ? 1.032 20.471 -21.696 1.00 46.94 373 ASP A O 1
ATOM 2901 N N . ARG A 1 374 ? 2.155 18.559 -22.032 1.00 44.47 374 ARG A N 1
ATOM 2902 C CA . ARG A 1 374 ? 2.008 18.018 -20.664 1.00 44.47 374 ARG A CA 1
ATOM 2903 C C . ARG A 1 374 ? 3.269 18.136 -19.799 1.00 44.47 374 ARG A C 1
ATOM 2905 O O . ARG A 1 374 ? 3.197 17.788 -18.620 1.00 44.47 374 ARG A O 1
ATOM 2912 N N . ILE A 1 375 ? 4.396 18.545 -20.382 1.00 42.94 375 ILE A N 1
ATOM 2913 C CA . ILE A 1 375 ? 5.678 18.793 -19.699 1.00 42.94 375 ILE A CA 1
ATOM 2914 C C . ILE A 1 375 ? 5.805 20.296 -19.490 1.00 42.94 375 ILE A C 1
ATOM 2916 O O . ILE A 1 375 ? 6.211 20.687 -18.373 1.00 42.94 375 ILE A O 1
#

Nearest PDB structures (foldseek):
  2zj5-assembly1_A  TM=8.416E-01  e=7.190E-12  Pyrococcus furiosus
  2p6r-assembly1_A  TM=6.722E-01  e=2.808E-12  Archaeoglobus fulgidus
  5a9j-assembly4_D  TM=7.068E-01  e=5.827E-09  Homo sapiens
  9bh6-assembly1_A  TM=7.131E-01  e=6.554E-09  Homo sapiens
  5a9j-assembly1_A  TM=7.345E-01  e=3.202E-08  Homo sapiens